Protein AF-A0A1V3L953-F1 (afdb_monomer)

pLDDT: mean 73.15, std 18.19, range [35.81, 97.94]

Foldseek 3Di:
DDEEEEEEEDEDEEEYEYAYEYEYAEEYEYAYEYEYAYEYEYAYEYEYAYEYEYAYEYEYAEEYEYAEEYEYAYEYEYAYEYEYAYEYEYAYEYEYAYEYEYAEEYEYAEEYEYAYEYEYAYEYEYAYEYEYAEEYEYAEEYEYAEEYEYAYEYEYAYEYEYAYEYEYAEEYEYAADYEYAYEYEHAYDYEYAYEYAYADDYDYDADYDYPADDDDPDDDDYPDDDDYPDDDDPDDDDDPDDDDDPDDDDDPDDDDDDDDDDDDDDDDDPDDDDDPPDDDDQDPHDDDDDPDDDDPVVPDHPVVVCVPVPPVDDPFDADPVPRDGDPPDDVDDDDCPDDPDDDDDDPQDDDDDPPGDHDPVNVVVVVVVVVVVVVVVVVLVVLVVQQVVQFVQQQVPWDEDQDAADKDKTKGKGHGPHKIKIKIKIKHAHNVRFKIKIWMKMAIPSGDIDIDIDMDGDD

Sequence (459 aa):
KGNSTVEGDSLTKGNSTVEGDSLTKGNSTVEGDSLTKGNSTVEGDSLTKGNSTVEGDSLTKGNSTVEGDSLTKGNSTVKGDSLTKGNSTIEGDSTVKGNATFEKDTLTKGNATVNGDSLVKGNSTVEGDSTVKGNATFEKDTLTKGNATVNGDSLVKGNSTVEGDSTVKGNATFEKDTLTKGNATVNGDSLVKGNSTVEGDSTVKGNATFEKDTLTKGNATIEGTTTTQDLVVNGDSLTKGNSTVEGNLTVEKDLNVEGHTSLQDVTIHQSLTLADNAKIDLGNSDIEGNFNIYGDTDKKPLSQALDQLQMTGPLVYVDPKTNKDVQRQTEVVRVNSGSDKPVRVTNVADPKDASDAVNLGYFDKKLSLNMGDVHNRINRVDRRLRSGIASAVAMSLLPQSYRAGESIVSVGGGTYRGASAIAVGYSRVTDNGRVIIKIGGSANNSGDYAGGAAVGWKF

Structure (mmCIF, N/CA/C/O backbone):
data_AF-A0A1V3L953-F1
#
_entry.id   AF-A0A1V3L953-F1
#
loop_
_atom_site.group_PDB
_atom_site.id
_atom_site.type_symbol
_atom_site.label_atom_id
_atom_site.label_alt_id
_atom_site.label_comp_id
_atom_site.label_asym_id
_atom_site.label_entity_id
_atom_site.label_seq_id
_atom_site.pdbx_PDB_ins_code
_atom_site.Cartn_x
_atom_site.Cartn_y
_atom_site.Cartn_z
_atom_site.occupancy
_atom_site.B_iso_or_equiv
_atom_site.auth_seq_id
_atom_site.auth_comp_id
_atom_site.auth_asym_id
_atom_site.auth_atom_id
_atom_site.pdbx_PDB_model_num
ATOM 1 N N . LYS A 1 1 ? -80.914 -36.684 91.183 1.00 49.94 1 LYS A N 1
ATOM 2 C CA . LYS A 1 1 ? -80.824 -37.274 89.824 1.00 49.94 1 LYS A CA 1
ATOM 3 C C . LYS A 1 1 ? -82.071 -36.832 89.072 1.00 49.94 1 LYS A C 1
ATOM 5 O O . LYS A 1 1 ? -83.135 -37.354 89.362 1.00 49.94 1 LYS A O 1
ATOM 10 N N . GLY A 1 2 ? -81.926 -35.843 88.200 1.00 60.69 2 GLY A N 1
ATOM 11 C CA . GLY A 1 2 ? -83.013 -35.095 87.557 1.00 60.69 2 GLY A CA 1
ATOM 12 C C . GLY A 1 2 ? -82.642 -33.611 87.556 1.00 60.69 2 GLY A C 1
ATOM 13 O O . GLY A 1 2 ? -81.901 -33.218 88.457 1.00 60.69 2 GLY A O 1
ATOM 14 N N . ASN A 1 3 ? -83.078 -32.848 86.544 1.00 63.91 3 ASN A N 1
ATOM 15 C CA . ASN A 1 3 ? -82.858 -31.397 86.479 1.00 63.91 3 ASN A CA 1
ATOM 16 C C . ASN A 1 3 ? -83.302 -30.755 87.796 1.00 63.91 3 ASN A C 1
ATOM 18 O O . ASN A 1 3 ? -84.425 -30.993 88.237 1.00 63.91 3 ASN A O 1
ATOM 22 N N . SER A 1 4 ? -82.426 -29.976 88.419 1.00 71.94 4 SER A N 1
ATOM 23 C CA . SER A 1 4 ? -82.716 -29.283 89.674 1.00 71.94 4 SER A CA 1
ATOM 24 C C . SER A 1 4 ? -82.287 -27.826 89.582 1.00 71.94 4 SER A C 1
ATOM 26 O O . SER A 1 4 ? -81.157 -27.570 89.166 1.00 71.94 4 SER A O 1
ATOM 28 N N . THR A 1 5 ? -83.165 -26.918 90.005 1.00 82.75 5 THR A N 1
ATOM 29 C CA . THR A 1 5 ? -82.833 -25.522 90.312 1.00 82.75 5 THR A CA 1
ATOM 30 C C . THR A 1 5 ? -82.531 -25.433 91.802 1.00 82.75 5 THR A C 1
ATOM 32 O O . THR A 1 5 ? -83.306 -25.965 92.603 1.00 82.75 5 THR A O 1
ATOM 35 N N . VAL A 1 6 ? -81.393 -24.850 92.169 1.00 82.38 6 VAL A N 1
ATOM 36 C CA . VAL A 1 6 ? -80.973 -24.699 93.566 1.00 82.38 6 VAL A CA 1
ATOM 37 C C . VAL A 1 6 ? -80.620 -23.239 93.822 1.00 82.38 6 VAL A C 1
ATOM 39 O O . VAL A 1 6 ? -79.724 -22.706 93.173 1.00 82.38 6 VAL A O 1
ATOM 42 N N . GLU A 1 7 ? -81.327 -22.624 94.767 1.00 81.06 7 GLU A N 1
ATOM 43 C CA . GLU A 1 7 ? -80.984 -21.307 95.310 1.00 81.06 7 GLU A CA 1
ATOM 44 C C . GLU A 1 7 ? -79.798 -21.474 96.283 1.00 81.06 7 GLU A C 1
ATOM 46 O O . GLU A 1 7 ? -79.840 -22.331 97.175 1.00 81.06 7 GLU A O 1
ATOM 51 N N . GLY A 1 8 ? -78.734 -20.684 96.103 1.00 79.62 8 GLY A N 1
ATOM 52 C CA . GLY A 1 8 ? -77.499 -20.740 96.902 1.00 79.62 8 GLY A CA 1
ATOM 53 C C . GLY A 1 8 ? -76.515 -21.871 96.546 1.00 79.62 8 GLY A C 1
ATOM 54 O O . GLY A 1 8 ? -76.705 -22.622 95.586 1.00 79.62 8 GLY A O 1
ATOM 55 N N . ASP A 1 9 ? -75.431 -21.979 97.323 1.00 89.06 9 ASP A N 1
ATOM 56 C CA . ASP A 1 9 ? -74.305 -22.879 97.031 1.00 89.06 9 ASP A CA 1
ATOM 57 C C . ASP A 1 9 ? -74.688 -24.362 97.100 1.00 89.06 9 ASP A C 1
ATOM 59 O O . ASP A 1 9 ? -75.373 -24.815 98.028 1.00 89.06 9 ASP A O 1
ATOM 63 N N . SER A 1 10 ? -74.213 -25.172 96.145 1.00 83.88 10 SER A N 1
ATOM 64 C CA . SER A 1 10 ? -74.675 -26.560 96.044 1.00 83.88 10 SER A CA 1
ATOM 65 C C . SER A 1 10 ? -73.704 -27.590 95.446 1.00 83.88 10 SER A C 1
ATOM 67 O O . SER A 1 10 ? -72.828 -27.323 94.624 1.00 83.88 10 SER A O 1
ATOM 69 N N . LEU A 1 11 ? -73.916 -28.853 95.845 1.00 87.62 11 LEU A N 1
ATOM 70 C CA . LEU A 1 11 ? -73.284 -30.044 95.267 1.00 87.62 11 LEU A CA 1
ATOM 71 C C . LEU A 1 11 ? -74.335 -30.875 94.527 1.00 87.62 11 LEU A C 1
ATOM 73 O O . LEU A 1 11 ? -75.128 -31.590 95.151 1.00 87.62 11 LEU A O 1
ATOM 77 N N . THR A 1 12 ? -74.303 -30.863 93.195 1.00 81.75 12 THR A N 1
ATOM 78 C CA . THR A 1 12 ? -75.321 -31.538 92.380 1.00 81.75 12 THR A CA 1
ATOM 79 C C . THR A 1 12 ? -74.769 -32.754 91.620 1.00 81.75 12 THR A C 1
ATOM 81 O O . THR A 1 12 ? -73.600 -32.868 91.226 1.00 81.75 12 THR A O 1
ATOM 84 N N . LYS A 1 13 ? -75.647 -33.750 91.430 1.00 82.06 13 LYS A N 1
ATOM 85 C CA . LYS A 1 13 ? -75.407 -34.931 90.583 1.00 82.06 13 LYS A CA 1
ATOM 86 C C . LYS A 1 13 ? -76.520 -35.034 89.539 1.00 82.06 13 LYS A C 1
ATOM 88 O O . LYS A 1 13 ? -77.611 -35.536 89.837 1.00 82.06 13 LYS A O 1
ATOM 93 N N . GLY A 1 14 ? -76.212 -34.623 88.316 1.00 78.19 14 GLY A N 1
ATOM 94 C CA . GLY A 1 14 ? -77.153 -34.526 87.199 1.00 78.19 14 GLY A CA 1
ATOM 95 C C . GLY A 1 14 ? -76.978 -33.186 86.496 1.00 78.19 14 GLY A C 1
ATOM 96 O O . GLY A 1 14 ? -75.995 -32.501 86.761 1.00 78.19 14 GLY A O 1
ATOM 97 N N . ASN A 1 15 ? -77.911 -32.846 85.613 1.00 85.31 15 ASN A N 1
ATOM 98 C CA . ASN A 1 15 ? -77.973 -31.508 85.043 1.00 85.31 15 ASN A CA 1
ATOM 99 C C . ASN A 1 15 ? -78.633 -30.553 86.051 1.00 85.31 15 ASN A C 1
ATOM 101 O O . ASN A 1 15 ? -79.572 -30.972 86.731 1.00 85.31 15 ASN A O 1
ATOM 105 N N . SER A 1 16 ? -78.158 -29.316 86.183 1.00 84.00 16 SER A N 1
ATOM 106 C CA . SER A 1 16 ? -78.680 -28.381 87.194 1.00 84.00 16 SER A CA 1
ATOM 107 C C . SER A 1 16 ? -78.504 -26.910 86.829 1.00 84.00 16 SER A C 1
ATOM 109 O O . SER A 1 16 ? -77.570 -26.562 86.112 1.00 84.00 16 SER A O 1
ATOM 111 N N . THR A 1 17 ? -79.364 -26.066 87.394 1.00 88.50 17 THR A N 1
ATOM 112 C CA . THR A 1 17 ? -79.212 -24.605 87.434 1.00 88.50 17 THR A CA 1
ATOM 113 C C . THR A 1 17 ? -78.971 -24.200 88.887 1.00 88.50 17 THR A C 1
ATOM 115 O O . THR A 1 17 ? -79.698 -24.669 89.766 1.00 88.50 17 THR A O 1
ATOM 118 N N . VAL A 1 18 ? -77.930 -23.417 89.156 1.00 85.75 18 VAL A N 1
ATOM 119 C CA . VAL A 1 18 ? -77.518 -23.043 90.517 1.00 85.75 18 VAL A CA 1
ATOM 120 C C . VAL A 1 18 ? -77.249 -21.541 90.561 1.00 85.75 18 VAL A C 1
ATOM 122 O O . VAL A 1 18 ? -76.453 -21.056 89.767 1.00 85.75 18 VAL A O 1
ATOM 125 N N . GLU A 1 19 ? -77.908 -20.823 91.468 1.00 86.50 19 GLU A N 1
ATOM 126 C CA . GLU A 1 19 ? -77.713 -19.368 91.634 1.00 86.50 19 GLU A CA 1
ATOM 127 C C . GLU A 1 19 ? -76.456 -19.041 92.470 1.00 86.50 19 GLU A C 1
ATOM 129 O O . GLU A 1 19 ? -75.8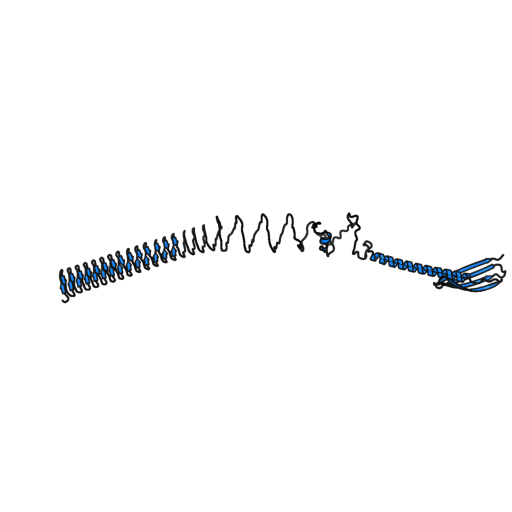53 -17.991 92.312 1.00 86.50 19 GLU A O 1
ATOM 134 N N . GLY A 1 20 ? -76.021 -19.941 93.361 1.00 85.44 20 GLY A N 1
ATOM 135 C CA . GLY A 1 20 ? -74.751 -19.803 94.096 1.00 85.44 20 GLY A CA 1
ATOM 136 C C . GLY A 1 20 ? -73.590 -20.586 93.476 1.00 85.44 20 GLY A C 1
ATOM 137 O O . GLY A 1 20 ? -73.666 -21.059 92.338 1.00 85.44 20 GLY A O 1
ATOM 138 N N . ASP A 1 21 ? -72.535 -20.809 94.258 1.00 90.25 21 ASP A N 1
ATOM 139 C CA . ASP A 1 21 ? -71.369 -21.586 93.828 1.00 90.25 21 ASP A CA 1
ATOM 140 C C . ASP A 1 21 ? -71.711 -23.075 93.675 1.00 90.25 21 ASP A C 1
ATOM 142 O O . ASP A 1 21 ? -72.522 -23.649 94.418 1.00 90.25 21 ASP A O 1
ATOM 146 N N . SER A 1 22 ? -71.072 -23.766 92.723 1.00 87.88 22 SER A N 1
ATOM 147 C CA . SER A 1 22 ? -71.440 -25.150 92.416 1.00 87.88 22 SER A CA 1
ATOM 148 C C . SER A 1 22 ? -70.298 -26.120 92.123 1.00 87.88 22 SER A C 1
ATOM 150 O O . SER A 1 22 ? -69.444 -25.917 91.258 1.00 87.88 22 SER A O 1
ATOM 152 N N . LEU A 1 23 ? -70.393 -27.306 92.737 1.00 88.69 23 LEU A N 1
ATOM 153 C CA . LEU A 1 23 ? -69.671 -28.507 92.314 1.00 88.69 23 LEU A CA 1
ATOM 154 C C . LEU A 1 23 ? -70.624 -29.463 91.583 1.00 88.69 23 LEU A C 1
ATOM 156 O O . LEU A 1 23 ? -71.384 -30.206 92.212 1.00 88.69 23 LEU A O 1
ATOM 160 N N . THR A 1 24 ? -70.530 -29.520 90.251 1.00 84.00 24 THR A N 1
ATOM 161 C CA . THR A 1 24 ? -71.467 -30.282 89.410 1.00 84.00 24 THR A CA 1
ATOM 162 C C . THR A 1 24 ? -70.797 -31.454 88.675 1.00 84.00 24 THR A C 1
ATOM 164 O O . THR A 1 24 ? -69.790 -31.334 87.970 1.00 84.00 24 THR A O 1
ATOM 167 N N . LYS A 1 25 ? -71.373 -32.661 88.813 1.00 83.88 25 LYS A N 1
ATOM 168 C CA . LYS A 1 25 ? -70.926 -33.877 88.085 1.00 83.88 25 LYS A CA 1
ATOM 169 C C . LYS A 1 25 ? -71.690 -34.153 86.771 1.00 83.88 25 LYS A C 1
ATOM 171 O O . LYS A 1 25 ? -71.460 -35.213 86.189 1.00 83.88 25 LYS A O 1
ATOM 176 N N . GLY A 1 26 ? -72.562 -33.246 86.323 1.00 84.75 26 GLY A N 1
ATOM 177 C CA . GLY A 1 26 ? -73.270 -33.258 85.027 1.00 84.75 26 GLY A CA 1
ATOM 178 C C . GLY A 1 26 ? -73.085 -31.940 84.261 1.00 84.75 26 GLY A C 1
ATOM 179 O O . GLY A 1 26 ? -72.030 -31.328 84.417 1.00 84.75 26 GLY A O 1
ATOM 180 N N . ASN A 1 27 ? -74.057 -31.537 83.434 1.00 88.31 27 ASN A N 1
ATOM 181 C CA . ASN A 1 27 ? -74.050 -30.213 82.792 1.00 88.31 27 ASN A CA 1
ATOM 182 C C . ASN A 1 27 ? -74.690 -29.162 83.706 1.00 88.31 27 ASN A C 1
ATOM 184 O O . ASN A 1 27 ? -75.627 -29.492 84.432 1.00 88.31 27 ASN A O 1
ATOM 188 N N . SER A 1 28 ? -74.259 -27.907 83.645 1.00 86.06 28 SER A N 1
ATOM 189 C CA . SER A 1 28 ? -74.814 -26.879 84.533 1.00 86.06 28 SER A CA 1
ATOM 190 C C . SER A 1 28 ? -74.883 -25.480 83.944 1.00 86.06 28 SER A C 1
ATOM 192 O O . SER A 1 28 ? -74.100 -25.116 83.073 1.00 86.06 28 SER A O 1
ATOM 194 N N . THR A 1 29 ? -75.811 -24.700 84.486 1.00 89.31 29 THR A N 1
ATOM 195 C CA . THR A 1 29 ? -75.792 -23.236 84.444 1.00 89.31 29 THR A CA 1
ATOM 196 C C . THR A 1 29 ? -75.579 -22.754 85.874 1.00 89.31 29 THR A C 1
ATOM 198 O O . THR A 1 29 ? -76.296 -23.218 86.764 1.00 89.31 29 THR A O 1
ATOM 201 N N . VAL A 1 30 ? -74.564 -21.928 86.110 1.00 88.00 30 VAL A N 1
ATOM 202 C CA . VAL A 1 30 ? -74.164 -21.481 87.451 1.00 88.00 30 VAL A CA 1
ATOM 203 C C . VAL A 1 30 ? -73.938 -19.971 87.420 1.00 88.00 30 VAL A C 1
ATOM 205 O O . VAL A 1 30 ? -73.183 -19.510 86.574 1.00 88.00 30 VAL A O 1
ATOM 208 N N . GLU A 1 31 ? -74.595 -19.211 88.292 1.00 89.56 31 GLU A N 1
ATOM 209 C CA . GLU A 1 31 ? -74.330 -17.765 88.419 1.00 89.56 31 GLU A CA 1
ATOM 210 C C . GLU A 1 31 ? -73.036 -17.526 89.229 1.00 89.56 31 GLU A C 1
ATOM 212 O O . GLU A 1 31 ? -72.182 -16.746 88.828 1.00 89.56 31 GLU A O 1
ATOM 217 N N . GLY A 1 32 ? -72.807 -18.278 90.312 1.00 87.56 32 GLY A N 1
ATOM 218 C CA . GLY A 1 32 ? -71.533 -18.263 91.050 1.00 87.56 32 GLY A CA 1
ATOM 219 C C . GLY A 1 32 ? -70.378 -19.028 90.380 1.00 87.56 32 GLY A C 1
ATOM 220 O O . GLY A 1 32 ? -70.433 -19.418 89.209 1.00 87.56 32 GLY A O 1
ATOM 221 N N . ASP A 1 33 ? -69.333 -19.319 91.154 1.00 91.62 33 ASP A N 1
ATOM 222 C CA . ASP A 1 33 ? -68.160 -20.069 90.693 1.00 91.62 33 ASP A CA 1
ATOM 223 C C . ASP A 1 33 ? -68.480 -21.560 90.498 1.00 91.62 33 ASP A C 1
ATOM 225 O O . ASP A 1 33 ? -69.297 -22.164 91.207 1.00 91.62 33 ASP A O 1
ATOM 229 N N . SER A 1 34 ? -67.804 -22.220 89.547 1.00 89.38 34 SER A N 1
ATOM 230 C CA . SER A 1 34 ? -68.139 -23.601 89.194 1.00 89.38 34 SER A CA 1
ATOM 231 C C . SER A 1 34 ? -66.974 -24.553 88.923 1.00 89.38 34 SER A C 1
ATOM 233 O O . SER A 1 34 ? -66.113 -24.340 88.069 1.00 89.38 34 SER A O 1
ATOM 235 N N . LEU A 1 35 ? -67.055 -25.742 89.532 1.00 90.38 35 LEU A N 1
ATOM 236 C CA . LEU A 1 35 ? -66.293 -26.928 89.135 1.00 90.38 35 LEU A CA 1
ATOM 237 C C . LEU A 1 35 ? -67.214 -27.947 88.453 1.00 90.38 35 LEU A C 1
ATOM 239 O O . LEU A 1 35 ? -67.942 -28.698 89.114 1.00 90.38 35 LEU A O 1
ATOM 243 N N . THR A 1 36 ? -67.119 -28.039 87.123 1.00 85.94 36 THR A N 1
ATOM 244 C CA . THR A 1 36 ? -68.043 -28.837 86.304 1.00 85.94 36 THR A CA 1
ATOM 245 C C . THR A 1 36 ? -67.346 -29.932 85.488 1.00 85.94 36 THR A C 1
ATOM 247 O O . THR A 1 36 ? -66.355 -29.735 84.780 1.00 85.94 36 THR A O 1
ATOM 250 N N . LYS A 1 37 ? -67.864 -31.167 85.579 1.00 88.12 37 LYS A N 1
ATOM 251 C CA . LYS A 1 37 ? -67.376 -32.287 84.746 1.00 88.12 37 LYS A CA 1
ATOM 252 C C . LYS A 1 37 ? -68.014 -32.348 83.355 1.00 88.12 37 LYS A C 1
ATOM 254 O O . LYS A 1 37 ? -67.366 -32.894 82.463 1.00 88.12 37 LYS A O 1
ATOM 259 N N . GLY A 1 38 ? -69.258 -31.895 83.205 1.00 86.88 38 GLY A N 1
ATOM 260 C CA . GLY A 1 38 ? -69.963 -31.813 81.924 1.00 86.88 38 GLY A CA 1
ATOM 261 C C . GLY A 1 38 ? -69.684 -30.502 81.192 1.00 86.88 38 GLY A C 1
ATOM 262 O O . GLY A 1 38 ? -68.617 -29.915 81.373 1.00 86.88 38 GLY A O 1
ATOM 263 N N . ASN A 1 39 ? -70.636 -30.074 80.365 1.00 90.06 39 ASN A N 1
ATOM 264 C CA . ASN A 1 39 ? -70.635 -28.744 79.752 1.00 90.06 39 ASN A CA 1
ATOM 265 C C . ASN A 1 39 ? -71.257 -27.719 80.705 1.00 90.06 39 ASN A C 1
ATOM 267 O O . ASN A 1 39 ? -72.179 -28.075 81.446 1.00 90.06 39 ASN A O 1
ATOM 271 N N . SER A 1 40 ? -70.804 -26.470 80.651 1.00 87.00 40 SER A N 1
ATOM 272 C CA . SER A 1 40 ? -71.278 -25.427 81.563 1.00 87.00 40 SER A CA 1
ATOM 273 C C . SER A 1 40 ? -71.460 -24.055 80.918 1.00 87.00 40 SER A C 1
ATOM 275 O O . SER A 1 40 ? -70.779 -23.703 79.955 1.00 87.00 40 SER A O 1
ATOM 277 N N . THR A 1 41 ? -72.369 -23.281 81.501 1.00 90.50 41 THR A N 1
ATOM 278 C CA . THR A 1 41 ? -72.429 -21.821 81.389 1.00 90.50 41 THR A CA 1
ATOM 279 C C . THR A 1 41 ? -72.250 -21.265 82.797 1.00 90.50 41 THR A C 1
ATOM 281 O O . THR A 1 41 ? -72.959 -21.716 83.698 1.00 90.50 41 THR A O 1
ATOM 284 N N . VAL A 1 42 ? -71.270 -20.389 83.001 1.00 89.75 42 VAL A N 1
ATOM 285 C CA . VAL A 1 42 ? -70.870 -19.900 84.329 1.00 89.75 42 VAL A CA 1
ATOM 286 C C . VAL A 1 42 ? -70.670 -18.386 84.263 1.00 89.75 42 VAL A C 1
ATOM 288 O O . VAL A 1 42 ? -69.953 -17.937 83.374 1.00 89.75 42 VAL A O 1
ATOM 291 N N . GLU A 1 43 ? -71.296 -17.607 85.142 1.00 90.56 43 GLU A N 1
ATOM 292 C CA . GLU A 1 43 ? -71.002 -16.163 85.226 1.00 90.56 43 GLU A CA 1
ATOM 293 C C . GLU A 1 43 ? -69.709 -15.927 86.034 1.00 90.56 43 GLU A C 1
ATOM 295 O O . GLU A 1 43 ? -68.828 -15.199 85.586 1.00 90.56 43 GLU A O 1
ATOM 300 N N . GLY A 1 44 ? -69.515 -16.629 87.157 1.00 88.50 44 GLY A N 1
ATOM 301 C CA . GLY A 1 44 ? -68.242 -16.652 87.896 1.00 88.50 44 GLY A CA 1
ATOM 302 C C . GLY A 1 44 ? -67.096 -17.430 87.221 1.00 88.50 44 GLY A C 1
ATOM 303 O O . GLY A 1 44 ? -67.128 -17.764 86.031 1.00 88.50 44 GLY A O 1
ATOM 304 N N . ASP A 1 45 ? -66.074 -17.775 88.004 1.00 91.31 45 ASP A N 1
ATOM 305 C CA . ASP A 1 45 ? -64.896 -18.514 87.540 1.00 91.31 45 ASP A CA 1
ATOM 306 C C . ASP A 1 45 ? -65.200 -20.006 87.328 1.00 91.31 45 ASP A C 1
ATOM 308 O O . ASP A 1 45 ? -66.015 -20.626 88.025 1.00 91.31 45 ASP A O 1
ATOM 312 N N . SER A 1 46 ? -64.507 -20.645 86.375 1.00 89.69 46 SER A N 1
ATOM 313 C CA . SER A 1 46 ? -64.801 -22.031 86.003 1.00 89.69 46 SER A CA 1
ATOM 314 C C . SER A 1 46 ? -63.604 -22.966 85.821 1.00 89.69 46 SER A C 1
ATOM 316 O O . SER A 1 46 ? -62.646 -22.716 85.089 1.00 89.69 46 SER A O 1
ATOM 318 N N . LEU A 1 47 ? -63.739 -24.177 86.373 1.00 90.62 47 LEU A N 1
ATOM 319 C CA . LEU A 1 47 ? -62.944 -25.343 85.989 1.00 90.62 47 LEU A CA 1
ATOM 320 C C . LEU A 1 47 ? -63.835 -26.386 85.310 1.00 90.62 47 LEU A C 1
ATOM 322 O O . LEU A 1 47 ? -64.548 -27.148 85.972 1.00 90.62 47 LEU A O 1
ATOM 326 N N . THR A 1 48 ? -63.731 -26.480 83.981 1.00 87.44 48 THR A N 1
ATOM 327 C CA . THR A 1 48 ? -64.639 -27.300 83.168 1.00 87.44 48 THR A CA 1
ATOM 328 C C . THR A 1 48 ? -63.918 -28.356 82.325 1.00 87.44 48 THR A C 1
ATOM 330 O O . THR A 1 48 ? -62.948 -28.107 81.604 1.00 87.44 48 THR A O 1
ATOM 333 N N . LYS A 1 49 ? -64.388 -29.611 82.399 1.00 88.88 49 LYS A N 1
ATOM 334 C CA . LYS A 1 49 ? -63.873 -30.692 81.532 1.00 88.88 49 LYS A CA 1
ATOM 335 C C . LYS A 1 49 ? -64.544 -30.749 80.158 1.00 88.88 49 LYS A C 1
ATOM 337 O O . LYS A 1 49 ? -63.883 -31.207 79.226 1.00 88.88 49 LYS A O 1
ATOM 342 N N . GLY A 1 50 ? -65.818 -30.375 80.055 1.00 88.19 50 GLY A N 1
ATOM 343 C CA . GLY A 1 50 ? -66.549 -30.272 78.792 1.00 88.19 50 GLY A CA 1
ATOM 344 C C . GLY A 1 50 ? -66.273 -28.958 78.062 1.00 88.19 50 GLY A C 1
ATOM 345 O O . GLY A 1 50 ? -65.210 -28.360 78.240 1.00 88.19 50 GLY A O 1
ATOM 346 N N . ASN A 1 51 ? -67.230 -28.536 77.238 1.00 90.12 51 ASN A N 1
ATOM 347 C CA . ASN A 1 51 ? -67.241 -27.202 76.634 1.00 90.12 51 ASN A CA 1
ATOM 348 C C . ASN A 1 51 ? -67.842 -26.188 77.614 1.00 90.12 51 ASN A C 1
ATOM 350 O O . ASN A 1 51 ? -68.744 -26.557 78.372 1.00 90.12 51 ASN A O 1
ATOM 354 N N . SER A 1 52 ? -67.379 -24.939 77.574 1.00 87.62 52 SER A N 1
ATOM 355 C CA . SER A 1 52 ? -67.849 -23.905 78.502 1.00 87.62 52 SER A CA 1
ATOM 356 C C . SER A 1 52 ? -68.062 -22.534 77.861 1.00 87.62 52 SER A C 1
ATOM 358 O O . SER A 1 52 ? -67.348 -22.151 76.935 1.00 87.62 52 SER A O 1
ATOM 360 N N . THR A 1 53 ? -69.014 -21.788 78.409 1.00 90.44 53 THR A N 1
ATOM 361 C CA . THR A 1 53 ? -69.121 -20.330 78.263 1.00 90.44 53 THR A CA 1
ATOM 362 C C . THR A 1 53 ? -68.966 -19.735 79.655 1.00 90.44 53 THR A C 1
ATOM 364 O O . THR A 1 53 ? -69.680 -20.170 80.559 1.00 90.44 53 THR A O 1
ATOM 367 N N . VAL A 1 54 ? -67.994 -18.846 79.844 1.00 89.88 54 VAL A N 1
ATOM 368 C CA . VAL A 1 54 ? -67.595 -18.347 81.168 1.00 89.88 54 VAL A CA 1
ATOM 369 C C . VAL A 1 54 ? -67.394 -16.836 81.094 1.00 89.88 54 VAL A C 1
ATOM 371 O O . VAL A 1 54 ? -66.680 -16.384 80.200 1.00 89.88 54 VAL A O 1
ATOM 374 N N . GLU A 1 55 ? -68.023 -16.060 81.974 1.00 90.19 55 GLU A N 1
ATOM 375 C CA . GLU A 1 55 ? -67.743 -14.616 82.048 1.00 90.19 55 GLU A CA 1
ATOM 376 C C . GLU A 1 55 ? -66.475 -14.332 82.878 1.00 90.19 55 GLU A C 1
ATOM 378 O O . GLU A 1 55 ? -65.652 -13.512 82.475 1.00 90.19 55 GLU A O 1
ATOM 383 N N . GLY A 1 56 ? -66.250 -15.064 83.972 1.00 87.94 56 GLY A N 1
ATOM 384 C CA . GLY A 1 56 ? -64.985 -15.054 84.717 1.00 87.94 56 GLY A CA 1
ATOM 385 C C . GLY A 1 56 ? -63.820 -15.788 84.032 1.00 87.94 56 GLY A C 1
ATOM 386 O O . GLY A 1 56 ? -63.825 -16.065 82.824 1.00 87.94 56 GLY A O 1
ATOM 387 N N . ASP A 1 57 ? -62.813 -16.151 84.823 1.00 90.19 57 ASP A N 1
ATOM 388 C CA . ASP A 1 57 ? -61.631 -16.883 84.366 1.00 90.19 57 ASP A CA 1
ATOM 389 C C . ASP A 1 57 ? -61.933 -18.377 84.178 1.00 90.19 57 ASP A C 1
ATOM 391 O O . ASP A 1 57 ? -62.726 -18.987 84.906 1.00 90.19 57 ASP A O 1
ATOM 395 N N . SER A 1 58 ? -61.274 -19.025 83.208 1.00 88.75 58 SER A N 1
ATOM 396 C CA . SER A 1 58 ? -61.593 -20.41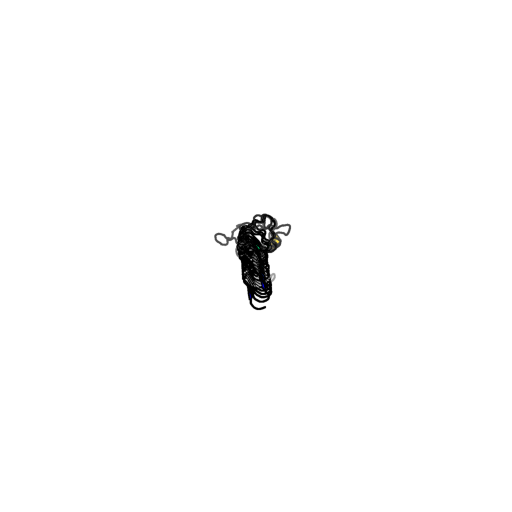8 82.872 1.00 88.75 58 SER A CA 1
ATOM 397 C C . SER A 1 58 ? -60.411 -21.331 82.548 1.00 88.75 58 SER A C 1
ATOM 399 O O . SER A 1 58 ? -59.582 -21.077 81.668 1.00 88.75 58 SER A O 1
ATOM 401 N N . LEU A 1 59 ? -60.433 -22.524 83.150 1.00 89.69 59 LEU A N 1
ATOM 402 C CA . LEU A 1 59 ? -59.627 -23.676 82.742 1.00 89.69 59 LEU A CA 1
ATOM 403 C C . LEU A 1 59 ? -60.514 -24.736 82.074 1.00 89.69 59 LEU A C 1
ATOM 405 O O . LEU A 1 59 ? -61.183 -25.531 82.743 1.00 89.69 59 LEU A O 1
ATOM 409 N N . THR A 1 60 ? -60.446 -24.813 80.740 1.00 86.31 60 THR A N 1
ATOM 410 C CA . THR A 1 60 ? -61.337 -25.664 79.933 1.00 86.31 60 THR A CA 1
ATOM 411 C C . THR A 1 60 ? -60.572 -26.722 79.137 1.00 86.31 60 THR A C 1
ATOM 413 O O . THR A 1 60 ? -59.592 -26.455 78.434 1.00 86.31 60 THR A O 1
ATOM 416 N N . LYS A 1 61 ? -61.014 -27.985 79.212 1.00 88.06 61 LYS A N 1
ATOM 417 C CA . LYS A 1 61 ? -60.465 -29.047 78.341 1.00 88.06 61 LYS A CA 1
ATOM 418 C C . LYS A 1 61 ? -61.136 -29.119 76.966 1.00 88.06 61 LYS A C 1
ATOM 420 O O . LYS A 1 61 ? -60.456 -29.533 76.028 1.00 88.06 61 LYS A O 1
ATOM 425 N N . GLY A 1 62 ? -62.424 -28.797 76.869 1.00 87.44 62 GLY A N 1
ATOM 426 C CA . GLY A 1 62 ? -63.159 -28.684 75.609 1.00 87.44 62 GLY A CA 1
ATOM 427 C C . GLY A 1 62 ? -62.918 -27.350 74.899 1.00 87.44 62 GLY A C 1
ATOM 428 O O . GLY A 1 62 ? -61.883 -26.715 75.107 1.00 87.44 62 GLY A O 1
ATOM 429 N N . ASN A 1 63 ? -63.871 -26.953 74.056 1.00 88.38 63 ASN A N 1
ATOM 430 C CA . ASN A 1 63 ? -63.909 -25.621 73.446 1.00 88.38 63 ASN A CA 1
ATOM 431 C C . ASN A 1 63 ? -64.520 -24.609 74.421 1.00 88.38 63 ASN A C 1
ATOM 433 O O . ASN A 1 63 ? -65.380 -24.989 75.224 1.00 88.38 63 ASN A O 1
ATOM 437 N N . SER A 1 64 ? -64.115 -23.345 74.326 1.00 86.38 64 SER A N 1
ATOM 438 C CA . SER A 1 64 ? -64.570 -22.310 75.255 1.00 86.38 64 SER A CA 1
ATOM 439 C C . SER A 1 64 ? -64.829 -20.950 74.608 1.00 86.38 64 SER A C 1
ATOM 441 O O . SER A 1 64 ? -64.208 -20.578 73.612 1.00 86.38 64 SER A O 1
ATOM 443 N N . THR A 1 65 ? -65.743 -20.203 75.216 1.00 89.06 65 THR A N 1
ATOM 444 C CA . THR A 1 65 ? -65.861 -18.749 75.068 1.00 89.06 65 THR A CA 1
ATOM 445 C C . THR A 1 65 ? -65.694 -18.160 76.459 1.00 89.06 65 THR A C 1
ATOM 447 O O . THR A 1 65 ? -66.411 -18.584 77.368 1.00 89.06 65 THR A O 1
ATOM 450 N N . VAL A 1 66 ? -64.709 -17.286 76.639 1.00 87.62 66 VAL A N 1
ATOM 451 C CA . VAL A 1 66 ? -64.306 -16.774 77.955 1.00 87.62 66 VAL A CA 1
ATOM 452 C C . VAL A 1 66 ? -64.111 -15.266 77.861 1.00 87.62 66 VAL A C 1
ATOM 454 O O . VAL A 1 66 ? -63.407 -14.798 76.968 1.00 87.62 66 VAL A O 1
ATOM 457 N N . GLU A 1 67 ? -64.749 -14.504 78.739 1.00 88.81 67 GLU A N 1
ATOM 458 C CA . GLU A 1 67 ? -64.532 -13.054 78.806 1.00 88.81 67 GLU A CA 1
ATOM 459 C C . GLU A 1 67 ? -63.262 -12.732 79.621 1.00 88.81 67 GLU A C 1
ATOM 461 O O . GLU A 1 67 ? -62.453 -11.922 79.173 1.00 88.81 67 GLU A O 1
ATOM 466 N N . GLY A 1 68 ? -63.026 -13.428 80.740 1.00 85.81 68 GLY A N 1
ATOM 467 C CA . GLY A 1 68 ? -61.766 -13.386 81.495 1.00 85.81 68 GLY A CA 1
ATOM 468 C C . GLY A 1 68 ? -60.593 -14.144 80.851 1.00 85.81 68 GLY A C 1
ATOM 469 O O . GLY A 1 68 ? -60.576 -14.437 79.647 1.00 85.81 68 GLY A O 1
ATOM 470 N N . ASP A 1 69 ? -59.600 -14.490 81.666 1.00 86.62 69 ASP A N 1
ATOM 471 C CA . ASP A 1 69 ? -58.396 -15.206 81.242 1.00 86.62 69 ASP A CA 1
ATOM 472 C C . ASP A 1 69 ? -58.676 -16.700 81.024 1.00 86.62 69 ASP A C 1
ATOM 474 O O . ASP A 1 69 ? -59.493 -17.333 81.705 1.00 86.62 69 ASP A O 1
ATOM 478 N N . SER A 1 70 ? -57.973 -17.325 80.069 1.00 85.88 70 SER A N 1
ATOM 479 C CA . SER A 1 70 ? -58.252 -18.720 79.716 1.00 85.88 70 SER A CA 1
ATOM 480 C C . SER A 1 70 ? -57.053 -19.613 79.407 1.00 85.88 70 SER A C 1
ATOM 482 O O . SER A 1 70 ? -56.239 -19.363 78.513 1.00 85.88 70 SER A O 1
ATOM 484 N N . LEU A 1 71 ? -57.055 -20.797 80.030 1.00 87.69 71 LEU A N 1
ATOM 485 C CA . LEU A 1 71 ? -56.256 -21.948 79.609 1.00 87.69 71 LEU A CA 1
ATOM 486 C C . LEU A 1 71 ? -57.156 -22.998 78.950 1.00 87.69 71 LEU A C 1
ATOM 488 O O . LEU A 1 71 ? -57.826 -23.785 79.625 1.00 87.69 71 LEU A O 1
ATOM 492 N N . THR A 1 72 ? -57.109 -23.067 77.617 1.00 83.06 72 THR A N 1
ATOM 493 C CA . THR A 1 72 ? -57.999 -23.930 76.830 1.00 83.06 72 THR A CA 1
ATOM 494 C C . THR A 1 72 ? -57.238 -24.952 75.980 1.00 83.06 72 THR A C 1
ATOM 496 O O . THR A 1 72 ? -56.263 -24.657 75.282 1.00 83.06 72 THR A O 1
ATOM 499 N N . LYS A 1 73 ? -57.664 -26.223 76.026 1.00 84.88 73 LYS A N 1
ATOM 500 C CA . LYS A 1 73 ? -57.107 -27.264 75.136 1.00 84.88 73 LYS A CA 1
ATOM 501 C C . LYS A 1 73 ? -57.802 -27.347 73.775 1.00 84.88 73 LYS A C 1
ATOM 503 O O . LYS A 1 73 ? -57.132 -27.756 72.827 1.00 84.88 73 LYS A O 1
ATOM 508 N N . GLY A 1 74 ? -59.096 -27.034 73.697 1.00 83.88 74 GLY A N 1
ATOM 509 C CA . GLY A 1 74 ? -59.855 -26.948 72.448 1.00 83.88 74 GLY A CA 1
ATOM 510 C C . GLY A 1 74 ? -59.623 -25.635 71.698 1.00 83.88 74 GLY A C 1
ATOM 511 O O . GLY A 1 74 ? -58.595 -24.983 71.888 1.00 83.88 74 GLY A O 1
ATOM 512 N N . ASN A 1 75 ? -60.574 -25.275 70.838 1.00 83.62 75 ASN A N 1
ATOM 513 C CA . ASN A 1 75 ? -60.639 -23.951 70.210 1.00 83.62 75 ASN A CA 1
ATOM 514 C C . ASN A 1 75 ? -61.275 -22.947 71.176 1.00 83.62 75 ASN A C 1
ATOM 516 O O . ASN A 1 75 ? -62.157 -23.339 71.949 1.00 83.62 75 ASN A O 1
ATOM 520 N N . SER A 1 76 ? -60.866 -21.681 71.105 1.00 82.25 76 SER A N 1
ATOM 521 C CA . SER A 1 76 ? -61.350 -20.655 72.030 1.00 82.25 76 SER A CA 1
ATOM 522 C C . SER A 1 76 ? -61.597 -19.290 71.388 1.00 82.25 76 SER A C 1
ATOM 524 O O . SER A 1 76 ? -60.960 -18.905 70.406 1.00 82.25 76 SER A O 1
ATOM 526 N N . THR A 1 77 ? -62.524 -18.551 71.986 1.00 85.44 77 THR A N 1
ATOM 527 C CA . THR A 1 77 ? -62.631 -17.096 71.852 1.00 85.44 77 THR A CA 1
ATOM 528 C C . THR A 1 77 ? -62.443 -16.523 73.247 1.00 85.44 77 THR A C 1
ATOM 530 O O . THR A 1 77 ? -63.183 -16.915 74.150 1.00 85.44 77 THR A O 1
ATOM 533 N N . VAL A 1 78 ? -61.424 -15.687 73.436 1.00 83.31 78 VAL A N 1
ATOM 534 C CA . VAL A 1 78 ? -61.021 -15.189 74.760 1.00 83.31 78 VAL A CA 1
ATOM 535 C C . VAL A 1 78 ? -60.790 -13.686 74.678 1.00 83.31 78 VAL A C 1
ATOM 537 O O . VAL A 1 78 ? -60.040 -13.253 73.805 1.00 83.31 78 VAL A O 1
ATOM 540 N N . LYS A 1 79 ? -61.416 -12.891 75.548 1.00 84.50 79 LYS A N 1
ATOM 541 C CA . LYS A 1 79 ? -61.101 -11.453 75.604 1.00 84.50 79 LYS A CA 1
ATOM 542 C C . LYS A 1 79 ? -59.886 -11.160 76.484 1.00 84.50 79 LYS A C 1
ATOM 544 O O . LYS A 1 79 ? -59.049 -10.350 76.094 1.00 84.50 79 LYS A O 1
ATOM 549 N N . GLY A 1 80 ? -59.753 -11.854 77.614 1.00 81.12 80 GLY A N 1
ATOM 550 C CA . GLY A 1 80 ? -58.545 -11.838 78.440 1.00 81.12 80 GLY A CA 1
ATOM 551 C C . GLY A 1 80 ? -57.340 -12.549 77.812 1.00 81.12 80 GLY A C 1
ATOM 552 O O . GLY A 1 80 ? -57.316 -12.901 76.623 1.00 81.12 80 GLY A O 1
ATOM 553 N N . ASP A 1 81 ? -56.326 -12.789 78.635 1.00 80.31 81 ASP A N 1
ATOM 554 C CA . ASP A 1 81 ? -55.095 -13.460 78.234 1.00 80.31 81 ASP A CA 1
ATOM 555 C C . ASP A 1 81 ? -55.334 -14.960 78.022 1.00 80.31 81 ASP A C 1
ATOM 557 O O . ASP A 1 81 ? -56.157 -15.602 78.689 1.00 80.31 81 ASP A O 1
ATOM 561 N N . SER A 1 82 ? -54.605 -15.574 77.080 1.00 80.44 82 SER A N 1
ATOM 562 C CA . SER A 1 82 ? -54.852 -16.983 76.765 1.00 80.44 82 SER A CA 1
ATOM 563 C C . SER A 1 82 ? -53.645 -17.846 76.410 1.00 80.44 82 SER A C 1
ATOM 565 O O . SER A 1 82 ? -52.779 -17.517 75.595 1.00 80.44 82 SER A O 1
ATOM 567 N N . LEU A 1 83 ? -53.667 -19.073 76.938 1.00 82.44 83 LEU A N 1
ATOM 568 C CA . LEU A 1 83 ? -52.862 -20.189 76.451 1.00 82.44 83 LEU A CA 1
ATOM 569 C C . LEU A 1 83 ? -53.781 -21.229 75.806 1.00 82.44 83 LEU A C 1
ATOM 571 O O . LEU A 1 83 ? -54.390 -22.057 76.490 1.00 82.44 83 LEU A O 1
ATOM 575 N N . THR A 1 84 ? -53.820 -21.234 74.471 1.00 77.38 84 THR A N 1
ATOM 576 C CA . THR A 1 84 ? -54.705 -22.122 73.709 1.00 77.38 84 THR A CA 1
ATOM 577 C C . THR A 1 84 ? -53.942 -23.080 72.790 1.00 77.38 84 THR A C 1
ATOM 579 O O . THR A 1 84 ? -52.970 -22.735 72.109 1.00 77.38 84 THR A O 1
ATOM 582 N N . LYS A 1 85 ? -54.357 -24.354 72.782 1.00 79.94 85 LYS A N 1
ATOM 583 C CA . LYS A 1 85 ? -53.788 -25.366 71.872 1.00 79.94 85 LYS A CA 1
ATOM 584 C C . LYS A 1 85 ? -54.489 -25.438 70.512 1.00 79.94 85 LYS A C 1
ATOM 586 O O . LYS A 1 85 ? -53.804 -25.786 69.551 1.00 79.94 85 LYS A O 1
ATOM 591 N N . GLY A 1 86 ? -55.794 -25.171 70.447 1.00 77.19 86 GLY A N 1
ATOM 592 C CA . GLY A 1 86 ? -56.576 -25.118 69.209 1.00 77.19 86 GLY A CA 1
ATOM 593 C C . GLY A 1 86 ? -56.448 -23.789 68.457 1.00 77.19 86 GLY A C 1
ATOM 594 O O . GLY A 1 86 ? -55.531 -23.005 68.711 1.00 77.19 86 GLY A O 1
ATOM 595 N N . ASN A 1 87 ? -57.362 -23.555 67.515 1.00 76.31 87 ASN A N 1
ATOM 596 C CA . ASN A 1 87 ? -57.491 -22.270 66.822 1.00 76.31 87 ASN A CA 1
ATOM 597 C C . ASN A 1 87 ? -58.199 -21.261 67.726 1.00 76.31 87 ASN A C 1
ATOM 599 O O . ASN A 1 87 ? -59.112 -21.655 68.458 1.00 76.31 87 ASN A O 1
ATOM 603 N N . SER A 1 88 ? -57.777 -19.995 67.672 1.00 75.19 88 SER A N 1
ATOM 604 C CA . SER A 1 88 ? -58.250 -18.991 68.634 1.00 75.19 88 SER A CA 1
ATOM 605 C C . SER A 1 88 ? -58.436 -17.598 68.034 1.00 75.19 88 SER A C 1
ATOM 607 O O . SER A 1 88 ? -57.704 -17.211 67.124 1.00 75.19 88 SER A O 1
ATOM 609 N N . THR A 1 89 ? -59.372 -16.845 68.603 1.00 78.94 89 THR A N 1
ATOM 610 C CA . THR A 1 89 ? -59.462 -15.382 68.476 1.00 78.94 89 THR A CA 1
ATOM 611 C C . THR A 1 89 ? -59.279 -14.816 69.874 1.00 78.94 89 THR A C 1
ATOM 613 O O . THR A 1 89 ? -60.055 -15.174 70.763 1.00 78.94 89 THR A O 1
ATOM 616 N N . ILE A 1 90 ? -58.212 -14.045 70.085 1.00 75.44 90 ILE A N 1
ATOM 617 C CA . ILE A 1 90 ? -57.823 -13.577 71.417 1.00 75.44 90 ILE A CA 1
ATOM 618 C C . ILE A 1 90 ? -57.536 -12.074 71.357 1.00 75.44 90 ILE A C 1
ATOM 620 O O . ILE A 1 90 ? -56.740 -11.642 70.521 1.00 75.44 90 ILE A O 1
ATOM 624 N N . GLU A 1 91 ? -58.196 -11.298 72.217 1.00 77.44 91 GLU A N 1
ATOM 625 C CA . GLU A 1 91 ? -57.981 -9.844 72.332 1.00 77.44 91 GLU A CA 1
ATOM 626 C C . GLU A 1 91 ? -56.800 -9.509 73.270 1.00 77.44 91 GLU A C 1
ATOM 628 O O . GLU A 1 91 ? -56.089 -8.526 73.045 1.00 77.44 91 GLU A O 1
ATOM 633 N N . GLY A 1 92 ? -56.562 -10.333 74.299 1.00 72.62 92 GLY A N 1
ATOM 634 C CA . GLY A 1 92 ? -55.431 -10.230 75.229 1.00 72.62 92 GLY A CA 1
ATOM 635 C C . GLY A 1 92 ? -54.120 -10.871 74.750 1.00 72.62 92 GLY A C 1
ATOM 636 O O . GLY A 1 92 ? -53.990 -11.368 73.622 1.00 72.62 92 GLY A O 1
ATOM 637 N N . ASP A 1 93 ? -53.132 -10.895 75.641 1.00 70.44 93 ASP A N 1
ATOM 638 C CA . ASP A 1 93 ? -51.812 -11.462 75.372 1.00 70.44 93 ASP A CA 1
ATOM 639 C C . ASP A 1 93 ? -51.892 -12.989 75.334 1.00 70.44 93 ASP A C 1
ATOM 641 O O . ASP A 1 93 ? -52.587 -13.641 76.126 1.00 70.44 93 ASP A O 1
ATOM 645 N N . SER A 1 94 ? -51.189 -13.617 74.386 1.00 67.44 94 SER A N 1
ATOM 646 C CA . SER A 1 94 ? -51.397 -15.054 74.207 1.00 67.44 94 SER A CA 1
ATOM 647 C C . SER A 1 94 ? -50.300 -15.866 73.540 1.00 67.44 94 SER A C 1
ATOM 649 O O . SER A 1 94 ? -49.432 -15.410 72.794 1.00 67.44 94 SER A O 1
ATOM 651 N N . THR A 1 95 ? -50.365 -17.167 73.836 1.00 71.25 95 THR A N 1
ATOM 652 C CA . THR A 1 95 ? -49.563 -18.209 73.196 1.00 71.25 95 THR A CA 1
ATOM 653 C C . THR A 1 95 ? -50.489 -19.230 72.548 1.00 71.25 95 THR A C 1
ATOM 655 O O . THR A 1 95 ? -51.140 -20.023 73.237 1.00 71.25 95 THR A O 1
ATOM 658 N N . VAL A 1 96 ? -50.491 -19.281 71.214 1.00 69.50 96 VAL A N 1
ATOM 659 C CA . VAL A 1 96 ? -51.332 -20.215 70.450 1.00 69.50 96 VAL A CA 1
ATOM 660 C C . VAL A 1 96 ? -50.484 -21.172 69.621 1.00 69.50 96 VAL A C 1
ATOM 662 O O . VAL A 1 96 ? -49.508 -20.799 68.958 1.00 69.50 96 VAL A O 1
ATOM 665 N N . LYS A 1 97 ? -50.845 -22.459 69.669 1.00 68.06 97 LYS A N 1
ATOM 666 C CA . LYS A 1 97 ? -50.219 -23.489 68.822 1.00 68.06 97 LYS A CA 1
ATOM 667 C C . LYS A 1 97 ? -50.900 -23.660 67.458 1.00 68.06 97 LYS A C 1
ATOM 669 O O . LYS A 1 97 ? -50.210 -24.089 66.538 1.00 68.06 97 LYS A O 1
ATOM 674 N N . GLY A 1 98 ? -52.199 -23.373 67.350 1.00 65.69 98 GLY A N 1
ATOM 675 C CA . GLY A 1 98 ? -52.970 -23.372 66.100 1.00 65.69 98 GLY A CA 1
ATOM 676 C C . GLY A 1 98 ? -52.874 -22.057 65.313 1.00 65.69 98 GLY A C 1
ATOM 677 O O . GLY A 1 98 ? -51.967 -21.257 65.547 1.00 65.69 98 GLY A O 1
ATOM 678 N N . ASN A 1 99 ? -53.810 -21.850 64.381 1.00 66.00 99 ASN A N 1
ATOM 679 C CA . ASN A 1 99 ? -53.975 -20.572 63.678 1.00 66.00 99 ASN A CA 1
ATOM 680 C C . ASN A 1 99 ? -54.749 -19.594 64.565 1.00 66.00 99 ASN A C 1
ATOM 682 O O . ASN A 1 99 ? -55.690 -20.012 65.250 1.00 66.00 99 ASN A O 1
ATOM 686 N N . ALA A 1 100 ? -54.382 -18.316 64.532 1.00 63.94 100 ALA A N 1
ATOM 687 C CA . ALA A 1 100 ? -55.061 -17.314 65.339 1.00 63.94 100 ALA A CA 1
ATOM 688 C C . ALA A 1 100 ? -54.956 -15.893 64.780 1.00 63.94 100 ALA A C 1
ATOM 690 O O . ALA A 1 100 ? -54.039 -15.568 64.022 1.00 63.94 100 ALA A O 1
ATOM 691 N N . THR A 1 101 ? -55.925 -15.081 65.191 1.00 64.69 101 THR A N 1
ATOM 692 C CA . THR A 1 101 ? -55.992 -13.636 64.966 1.00 64.69 101 THR A CA 1
ATOM 693 C C . THR A 1 101 ? -55.816 -12.956 66.319 1.00 64.69 101 THR A C 1
ATOM 695 O O . THR A 1 101 ? -56.494 -13.352 67.272 1.00 64.69 101 THR A O 1
ATOM 698 N N . PHE A 1 102 ? -54.914 -11.976 66.391 1.00 66.56 102 PHE A N 1
ATOM 699 C CA . PHE A 1 102 ? -54.586 -11.254 67.624 1.00 66.56 102 PHE A CA 1
ATOM 700 C C . PHE A 1 102 ? -54.626 -9.753 67.392 1.00 66.56 102 PHE A C 1
ATOM 702 O O . PHE A 1 102 ? -54.121 -9.268 66.376 1.00 66.56 102 PHE A O 1
ATOM 709 N N . GLU A 1 103 ? -55.167 -9.030 68.365 1.00 60.56 103 GLU A N 1
ATOM 710 C CA . GLU A 1 103 ? -55.152 -7.566 68.365 1.00 60.56 103 GLU A CA 1
ATOM 711 C C . GLU A 1 103 ? -53.902 -6.987 69.053 1.00 60.56 103 GLU A C 1
ATOM 713 O O . GLU A 1 103 ? -53.541 -5.844 68.784 1.00 60.56 103 GLU A O 1
ATOM 718 N N . LYS A 1 104 ? -53.208 -7.783 69.882 1.00 62.38 104 LYS A N 1
ATOM 719 C CA . LYS A 1 104 ? -52.013 -7.401 70.660 1.00 62.38 104 LYS A CA 1
ATOM 720 C C . LYS A 1 104 ? -50.839 -8.372 70.464 1.00 62.38 104 LYS A C 1
ATOM 722 O O . LYS A 1 104 ? -50.893 -9.259 69.608 1.00 62.38 104 LYS A O 1
ATOM 727 N N . ASP A 1 105 ? -49.773 -8.171 71.237 1.00 62.22 105 ASP A N 1
ATOM 728 C CA . ASP A 1 105 ? -48.498 -8.883 71.150 1.00 62.22 105 ASP A CA 1
ATOM 729 C C . ASP A 1 105 ? -48.645 -10.397 71.354 1.00 62.22 105 ASP A C 1
ATOM 731 O O . ASP A 1 105 ? -49.396 -10.890 72.200 1.00 62.22 105 ASP A O 1
ATOM 735 N N . THR A 1 106 ? -47.917 -11.183 70.554 1.00 58.62 106 THR A N 1
ATOM 736 C CA . THR A 1 106 ? -48.183 -12.630 70.493 1.00 58.62 106 THR A CA 1
ATOM 737 C C . THR A 1 106 ? -46.998 -13.490 70.068 1.00 58.62 106 THR A C 1
ATOM 739 O O . THR A 1 106 ? -46.156 -13.120 69.238 1.00 58.62 106 THR A O 1
ATOM 742 N N . LEU A 1 107 ? -46.976 -14.713 70.618 1.00 60.56 107 LEU A N 1
ATOM 743 C CA . LEU A 1 107 ? -46.097 -15.807 70.215 1.00 60.56 107 LEU A CA 1
ATOM 744 C C . LEU A 1 107 ? -46.902 -16.928 69.545 1.00 60.56 107 LEU A C 1
ATOM 746 O O . LEU A 1 107 ? -47.518 -17.769 70.214 1.00 60.56 107 LEU A O 1
ATOM 750 N N . THR A 1 108 ? -46.794 -17.035 68.218 1.00 60.69 108 THR A N 1
ATOM 751 C CA . THR A 1 108 ? -47.485 -18.077 67.445 1.00 60.69 108 THR A CA 1
ATOM 752 C C . THR A 1 108 ? -46.547 -19.068 66.773 1.00 60.69 108 THR A C 1
ATOM 754 O O . THR A 1 108 ? -45.472 -18.759 66.250 1.00 60.69 108 THR A O 1
ATOM 757 N N . LYS A 1 109 ? -46.967 -20.339 66.784 1.00 58.28 109 LYS A N 1
ATOM 758 C CA . LYS A 1 109 ? -46.292 -21.408 66.030 1.00 58.28 109 LYS A CA 1
ATOM 759 C C . LYS A 1 109 ? -46.971 -21.731 64.690 1.00 58.28 109 LYS A C 1
ATOM 761 O O . LYS A 1 109 ? -46.338 -22.423 63.897 1.00 58.28 109 LYS A O 1
ATOM 766 N N . GLY A 1 110 ? -48.199 -21.255 64.457 1.00 60.25 110 GLY A N 1
ATOM 767 C CA . GLY A 1 110 ? -48.973 -21.409 63.215 1.00 60.25 110 GLY A CA 1
ATOM 768 C C . GLY A 1 110 ? -48.931 -20.175 62.301 1.00 60.25 110 GLY A C 1
ATOM 769 O O . GLY A 1 110 ? -48.028 -19.348 62.430 1.00 60.25 110 GLY A O 1
ATOM 770 N N . ASN A 1 111 ? -49.898 -20.071 61.377 1.00 58.72 111 ASN A N 1
ATOM 771 C CA . ASN A 1 111 ? -50.131 -18.853 60.588 1.00 58.72 111 ASN A CA 1
ATOM 772 C C . ASN A 1 111 ? -50.920 -17.842 61.431 1.00 58.72 111 ASN A C 1
ATOM 774 O O . ASN A 1 111 ? -51.840 -18.245 62.153 1.00 58.72 111 ASN A O 1
ATOM 778 N N . ALA A 1 112 ? -50.577 -16.559 61.327 1.00 60.84 112 ALA A N 1
ATOM 779 C CA . ALA A 1 112 ? -51.188 -15.510 62.136 1.00 60.84 112 ALA A CA 1
ATOM 780 C C . ALA A 1 112 ? -51.376 -14.203 61.354 1.00 60.84 112 ALA A C 1
ATOM 782 O O . ALA A 1 112 ? -50.558 -13.859 60.499 1.00 60.84 112 ALA A O 1
ATOM 783 N N . THR A 1 113 ? -52.437 -13.480 61.703 1.00 62.66 113 THR A N 1
ATOM 784 C CA . THR A 1 113 ? -52.603 -12.052 61.414 1.00 62.66 113 THR A CA 1
ATOM 785 C C . THR A 1 113 ? -52.452 -11.325 62.743 1.00 62.66 113 THR A C 1
ATOM 787 O O . THR A 1 113 ? -53.161 -11.667 63.696 1.00 62.66 113 THR A O 1
ATOM 790 N N . VAL A 1 114 ? -51.486 -10.408 62.824 1.00 63.31 114 VAL A N 1
ATOM 791 C CA . VAL A 1 114 ? -51.128 -9.718 64.069 1.00 63.31 114 VAL A CA 1
ATOM 792 C C . VAL A 1 114 ? -51.008 -8.222 63.805 1.00 63.31 114 VAL A C 1
ATOM 794 O O . VAL A 1 114 ? -50.235 -7.817 62.939 1.00 63.31 114 VAL A O 1
ATOM 797 N N . ASN A 1 115 ? -51.747 -7.421 64.569 1.00 60.03 115 ASN A N 1
ATOM 798 C CA . ASN A 1 115 ? -51.677 -5.959 64.476 1.00 60.03 115 ASN A CA 1
ATOM 799 C C . ASN A 1 115 ? -50.558 -5.369 65.367 1.00 60.03 115 ASN A C 1
ATOM 801 O O . ASN A 1 115 ? -50.054 -4.290 65.079 1.00 60.03 115 ASN A O 1
ATOM 805 N N . GLY A 1 116 ? -50.150 -6.078 66.431 1.00 59.12 116 GLY A N 1
ATOM 806 C CA . GLY A 1 116 ? -49.035 -5.714 67.323 1.00 59.12 116 GLY A CA 1
ATOM 807 C C . GLY A 1 116 ? -47.684 -6.357 66.967 1.00 59.12 116 GLY A C 1
ATOM 808 O O . GLY A 1 116 ? -47.493 -6.882 65.864 1.00 59.12 116 GLY A O 1
ATOM 809 N N . ASP A 1 117 ? -46.751 -6.354 67.922 1.00 57.97 117 ASP A N 1
ATOM 810 C CA . ASP A 1 117 ? -45.414 -6.928 67.743 1.00 57.97 117 ASP A CA 1
ATOM 811 C C . ASP A 1 117 ? -45.460 -8.461 67.859 1.00 57.97 117 ASP A C 1
ATOM 813 O O . ASP A 1 117 ? -46.172 -9.042 68.690 1.00 57.97 117 ASP A O 1
ATOM 817 N N . SER A 1 118 ? -44.705 -9.174 67.011 1.00 58.19 118 SER A N 1
ATOM 818 C CA . SER A 1 118 ? -44.830 -10.633 66.962 1.00 58.19 118 SER A CA 1
ATOM 819 C C . SER A 1 118 ? -43.578 -11.433 66.618 1.00 58.19 118 SER A C 1
ATOM 821 O O . SER A 1 118 ? -42.706 -11.070 65.821 1.00 58.19 118 SER A O 1
ATOM 823 N N . LEU A 1 119 ? -43.555 -12.644 67.181 1.00 60.81 119 LEU A N 1
ATOM 824 C CA . LEU A 1 119 ? -42.693 -13.737 66.757 1.00 60.81 119 LEU A CA 1
ATOM 825 C C . LEU A 1 119 ? -43.544 -14.838 66.108 1.00 60.81 119 LEU A C 1
ATOM 827 O O . LEU A 1 119 ? -43.987 -15.777 66.780 1.00 60.81 119 LEU A O 1
ATOM 831 N N . VAL A 1 120 ? -43.710 -14.763 64.783 1.00 61.44 120 VAL A N 1
ATOM 832 C CA . VAL A 1 120 ? -44.466 -15.752 63.995 1.00 61.44 120 VAL A CA 1
ATOM 833 C C . VAL A 1 120 ? -43.525 -16.742 63.307 1.00 61.44 120 VAL A C 1
ATOM 835 O O . VAL A 1 120 ? -42.569 -16.384 62.610 1.00 61.44 120 VAL A O 1
ATOM 838 N N . LYS A 1 121 ? -43.778 -18.043 63.489 1.00 58.72 121 LYS A N 1
ATOM 839 C CA . LYS A 1 121 ? -43.014 -19.096 62.790 1.00 58.72 121 LYS A CA 1
ATOM 840 C C . LYS A 1 121 ? -43.599 -19.496 61.428 1.00 58.72 121 LYS A C 1
ATOM 842 O O . LYS A 1 121 ? -42.845 -20.070 60.644 1.00 58.72 121 LYS A O 1
ATOM 847 N N . GLY A 1 122 ? -44.884 -19.233 61.176 1.00 60.09 122 GLY A N 1
ATOM 848 C CA . GLY A 1 122 ? -45.582 -19.494 59.908 1.00 60.09 122 GLY A CA 1
ATOM 849 C C . GLY A 1 122 ? -45.559 -18.311 58.929 1.00 60.09 122 GLY A C 1
ATOM 850 O O . GLY A 1 122 ? -44.686 -17.449 59.023 1.00 60.09 122 GLY A O 1
ATOM 851 N N . ASN A 1 123 ? -46.510 -18.292 57.988 1.00 57.22 123 ASN A N 1
ATOM 852 C CA . ASN A 1 123 ? -46.764 -17.131 57.123 1.00 57.22 123 ASN A CA 1
ATOM 853 C C . ASN A 1 123 ? -47.614 -16.103 57.882 1.00 57.22 123 ASN A C 1
ATOM 855 O O . ASN A 1 123 ? -48.552 -16.498 58.587 1.00 57.22 123 ASN A O 1
ATOM 859 N N . SER A 1 124 ? -47.311 -14.815 57.717 1.00 59.09 124 SER A N 1
ATOM 860 C CA . SER A 1 124 ? -48.001 -13.749 58.450 1.00 59.09 124 SER A CA 1
ATOM 861 C C . SER A 1 124 ? -48.092 -12.429 57.695 1.00 59.09 124 SER A C 1
ATOM 863 O O . SER A 1 124 ? -47.214 -12.087 56.902 1.00 59.09 124 SER A O 1
ATOM 865 N N . THR A 1 125 ? -49.129 -11.670 58.032 1.00 58.09 125 THR A N 1
ATOM 866 C CA . THR A 1 125 ? -49.193 -10.219 57.837 1.00 58.09 125 THR A CA 1
ATOM 867 C C . THR A 1 125 ? -49.005 -9.600 59.214 1.00 58.09 125 THR A C 1
ATOM 869 O O . THR A 1 125 ? -49.749 -9.969 60.130 1.00 58.09 125 THR A O 1
ATOM 872 N N . VAL A 1 126 ? -47.981 -8.757 59.374 1.00 60.81 126 VAL A N 1
ATOM 873 C CA . VAL A 1 126 ? -47.703 -8.085 60.648 1.00 60.81 126 VAL A CA 1
ATOM 874 C C . VAL A 1 126 ? -47.522 -6.591 60.415 1.00 60.81 126 VAL A C 1
ATOM 876 O O . VAL A 1 126 ? -46.712 -6.197 59.577 1.00 60.81 126 VAL A O 1
ATOM 879 N N . GLU A 1 127 ? -48.293 -5.788 61.144 1.00 57.66 127 GLU A N 1
ATOM 880 C CA . GLU A 1 127 ? -48.254 -4.319 61.071 1.00 57.66 127 GLU A CA 1
ATOM 881 C C . GLU A 1 127 ? -47.196 -3.712 62.027 1.00 57.66 127 GLU A C 1
ATOM 883 O O . GLU A 1 127 ? -46.717 -2.601 61.798 1.00 57.66 127 GLU A O 1
ATOM 888 N N . GLY A 1 128 ? -46.783 -4.449 63.070 1.00 57.44 128 GLY A N 1
ATOM 889 C CA . GLY A 1 128 ? -45.741 -4.064 64.035 1.00 57.44 128 GLY A CA 1
ATOM 890 C C . GLY A 1 128 ? -44.324 -4.576 63.720 1.00 57.44 128 GLY A C 1
ATOM 891 O O . GLY A 1 128 ? -44.070 -5.203 62.683 1.00 57.44 128 GLY A O 1
ATOM 892 N N . ASP A 1 129 ? -43.393 -4.350 64.650 1.00 54.78 129 ASP A N 1
ATOM 893 C CA . ASP A 1 129 ? -42.005 -4.810 64.540 1.00 54.78 129 ASP A CA 1
ATOM 894 C C . ASP A 1 129 ? -41.957 -6.323 64.777 1.00 54.78 129 ASP A C 1
ATOM 896 O O . ASP A 1 129 ? -42.568 -6.863 65.707 1.00 54.78 129 ASP A O 1
ATOM 900 N N . SER A 1 130 ? -41.279 -7.070 63.900 1.00 54.19 130 SER A N 1
ATOM 901 C CA . SER A 1 130 ? -41.432 -8.529 63.913 1.00 54.19 130 SER A CA 1
ATOM 902 C C . SER A 1 130 ? -40.253 -9.339 63.403 1.00 54.19 130 SER A C 1
ATOM 904 O O . SER A 1 130 ? -39.468 -8.946 62.539 1.00 54.19 130 SER A O 1
ATOM 906 N N . THR A 1 131 ? -40.169 -10.564 63.927 1.00 55.91 131 THR A N 1
ATOM 907 C CA . THR A 1 131 ? -39.267 -11.608 63.431 1.00 55.91 131 THR A CA 1
ATOM 908 C C . THR A 1 131 ? -40.091 -12.746 62.842 1.00 55.91 131 THR A C 1
ATOM 910 O O . THR A 1 131 ? -40.657 -13.554 63.581 1.00 55.91 131 THR A O 1
ATOM 913 N N . VAL A 1 132 ? -40.106 -12.874 61.513 1.00 58.72 132 VAL A N 1
ATOM 914 C CA . VAL A 1 132 ? -40.845 -13.949 60.827 1.00 58.72 132 VAL A CA 1
ATOM 915 C C . VAL A 1 132 ? -39.887 -14.906 60.132 1.00 58.72 132 VAL A C 1
ATOM 917 O O . VAL A 1 132 ? -38.910 -14.521 59.481 1.00 58.72 132 VAL A O 1
ATOM 920 N N . LYS A 1 133 ? -40.154 -16.205 60.290 1.00 56.12 133 LYS A N 1
ATOM 921 C CA . LYS A 1 133 ? -39.372 -17.263 59.630 1.00 56.12 133 LYS A CA 1
ATOM 922 C C . LYS A 1 133 ? -39.942 -17.700 58.273 1.00 56.12 133 LYS A C 1
ATOM 924 O O . LYS A 1 133 ? -39.184 -18.301 57.516 1.00 56.12 133 LYS A O 1
ATOM 929 N N . GLY A 1 134 ? -41.219 -17.426 57.989 1.00 57.34 134 GLY A N 1
ATOM 930 C CA . GLY A 1 134 ? -41.900 -17.680 56.711 1.00 57.34 134 GLY A CA 1
ATOM 931 C C . GLY A 1 134 ? -41.907 -16.480 55.751 1.00 57.34 134 GLY A C 1
ATOM 932 O O . GLY A 1 134 ? -41.085 -15.574 55.885 1.00 57.34 134 GLY A O 1
ATOM 933 N N . ASN A 1 135 ? -42.828 -16.494 54.779 1.00 54.72 135 ASN A N 1
ATOM 934 C CA . ASN A 1 135 ? -43.084 -15.351 53.893 1.00 54.72 135 ASN A CA 1
ATOM 935 C C . ASN A 1 135 ? -43.974 -14.338 54.621 1.00 54.72 135 ASN A C 1
ATOM 937 O O . ASN A 1 135 ? -44.968 -14.738 55.237 1.00 54.72 135 ASN A O 1
ATOM 941 N N . ALA A 1 136 ? -43.633 -13.054 54.531 1.00 56.59 136 ALA A N 1
ATOM 942 C CA . ALA A 1 136 ? -44.385 -11.999 55.198 1.00 56.59 136 ALA A CA 1
ATOM 943 C C . ALA A 1 136 ? -44.284 -10.650 54.475 1.00 56.59 136 ALA A C 1
ATOM 945 O O . ALA A 1 136 ? -43.339 -10.394 53.727 1.00 56.59 136 ALA A O 1
ATOM 946 N N . THR A 1 137 ? -45.300 -9.822 54.708 1.00 54.75 137 THR A N 1
ATOM 947 C CA . THR A 1 137 ? -45.364 -8.411 54.304 1.00 54.75 137 THR A CA 1
ATOM 948 C C . THR A 1 137 ? -45.252 -7.576 55.572 1.00 54.75 137 THR A C 1
ATOM 950 O O . THR A 1 137 ? -45.933 -7.904 56.547 1.00 54.75 137 THR A O 1
ATOM 953 N N . PHE A 1 138 ? -44.390 -6.556 55.562 1.00 59.34 138 PHE A N 1
ATOM 954 C CA . PHE A 1 138 ? -44.134 -5.701 56.722 1.00 59.34 138 PHE A CA 1
ATOM 955 C C . PHE A 1 138 ? -44.143 -4.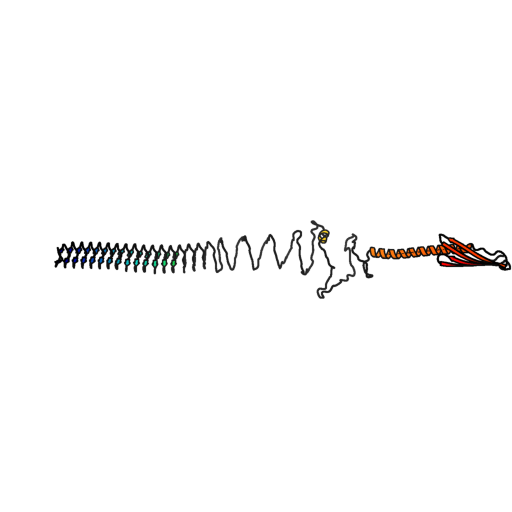233 56.332 1.00 59.34 138 PHE A C 1
ATOM 957 O O . PHE A 1 138 ? -43.586 -3.859 55.298 1.00 59.34 138 PHE A O 1
ATOM 964 N N . GLU A 1 139 ? -44.706 -3.408 57.206 1.00 53.62 139 GLU A N 1
ATOM 965 C CA . GLU A 1 139 ? -44.738 -1.957 57.025 1.00 53.62 139 GLU A CA 1
ATOM 966 C C . GLU A 1 139 ? -43.562 -1.233 57.712 1.00 53.62 139 GLU A C 1
ATOM 968 O O . GLU A 1 139 ? -43.296 -0.080 57.384 1.00 53.62 139 GLU A O 1
ATOM 973 N N . LYS A 1 140 ? -42.823 -1.905 58.613 1.00 55.41 140 LYS A N 1
ATOM 974 C CA . LYS A 1 140 ? -41.689 -1.358 59.394 1.00 55.41 140 LYS A CA 1
ATOM 975 C C . LYS A 1 140 ? -40.436 -2.246 59.340 1.00 55.41 140 LYS A C 1
ATOM 977 O O . LYS A 1 140 ? -40.369 -3.153 58.512 1.00 55.41 140 LYS A O 1
ATOM 982 N N . ASP A 1 141 ? -39.440 -1.959 60.183 1.00 56.34 141 ASP A N 1
ATOM 983 C CA . ASP A 1 141 ? -38.131 -2.621 60.234 1.00 56.34 141 ASP A CA 1
ATOM 984 C C . ASP A 1 141 ? -38.238 -4.107 60.601 1.00 56.34 141 ASP A C 1
ATOM 986 O O . ASP A 1 141 ? -39.011 -4.519 61.471 1.00 56.34 141 ASP A O 1
ATOM 990 N N . THR A 1 142 ? -37.448 -4.959 59.935 1.00 53.84 142 THR A N 1
ATOM 991 C CA . THR A 1 142 ? -37.620 -6.417 60.091 1.00 53.84 142 THR A CA 1
ATOM 992 C C . THR A 1 142 ? -36.346 -7.232 59.922 1.00 53.84 142 THR A C 1
ATOM 994 O O . THR A 1 142 ? -35.439 -6.907 59.146 1.00 53.84 142 THR A O 1
ATOM 997 N N . LEU A 1 143 ? -36.362 -8.405 60.566 1.00 54.84 143 LEU A N 1
ATOM 998 C CA . LEU A 1 143 ? -35.450 -9.510 60.293 1.00 54.84 143 LEU A CA 1
ATOM 999 C C . LEU A 1 143 ? -36.213 -10.702 59.697 1.00 54.84 143 LEU A C 1
ATOM 1001 O O . LEU A 1 143 ? -36.861 -11.469 60.420 1.00 54.84 143 LEU A O 1
ATOM 1005 N N . THR A 1 144 ? -36.049 -10.936 58.392 1.00 56.53 144 THR A N 1
ATOM 1006 C CA . THR A 1 144 ? -36.706 -12.045 57.681 1.00 56.53 144 THR A CA 1
ATOM 1007 C C . THR A 1 144 ? -35.722 -13.078 57.150 1.00 56.53 144 THR A C 1
ATOM 1009 O O . THR A 1 144 ? -34.610 -12.798 56.693 1.00 56.53 144 THR A O 1
ATOM 1012 N N . LYS A 1 145 ? -36.132 -14.349 57.216 1.00 54.31 145 LYS A N 1
ATOM 1013 C CA . LYS A 1 145 ? -35.380 -15.462 56.608 1.00 54.31 145 LYS A CA 1
ATOM 1014 C C . LYS A 1 145 ? -35.989 -15.965 55.290 1.00 54.31 145 LYS A C 1
ATOM 1016 O O . LYS A 1 145 ? -35.323 -16.759 54.633 1.00 54.31 145 LYS A O 1
ATOM 1021 N N . GLY A 1 146 ? -37.197 -15.518 54.929 1.00 56.94 146 GLY A N 1
ATOM 1022 C CA . GLY A 1 146 ? -37.911 -15.852 53.687 1.00 56.94 146 GLY A CA 1
ATOM 1023 C C . GLY A 1 146 ? -37.883 -14.729 52.639 1.00 56.94 146 GLY A C 1
ATOM 1024 O O . GLY A 1 146 ? -37.043 -13.833 52.721 1.00 56.94 146 GLY A O 1
ATOM 1025 N N . ASN A 1 147 ? -38.793 -14.799 51.658 1.00 53.97 147 ASN A N 1
ATOM 1026 C CA . ASN A 1 147 ? -39.052 -13.697 50.721 1.00 53.97 147 ASN A CA 1
ATOM 1027 C C . ASN A 1 147 ? -39.906 -12.633 51.421 1.00 53.97 147 ASN A C 1
ATOM 1029 O O . ASN A 1 147 ? -40.861 -12.990 52.120 1.00 53.97 147 ASN A O 1
ATOM 1033 N N . ALA A 1 148 ? -39.570 -11.358 51.229 1.00 56.91 148 ALA A N 1
ATOM 1034 C CA . ALA A 1 148 ? -40.226 -10.254 51.921 1.00 56.91 148 ALA A CA 1
ATOM 1035 C C . ALA A 1 148 ? -40.336 -9.008 51.035 1.00 56.91 148 ALA A C 1
ATOM 1037 O O . ALA A 1 148 ? -39.445 -8.726 50.231 1.00 56.91 148 ALA A O 1
ATOM 1038 N N . THR A 1 149 ? -41.412 -8.257 51.247 1.00 57.25 149 THR A N 1
ATOM 1039 C CA . THR A 1 149 ? -41.539 -6.851 50.848 1.00 57.25 149 THR A CA 1
ATOM 1040 C C . THR A 1 149 ? -41.423 -6.034 52.128 1.00 57.25 149 THR A C 1
ATOM 1042 O O . THR A 1 149 ? -42.173 -6.299 53.074 1.00 57.25 149 THR A O 1
ATOM 1045 N N . VAL A 1 150 ? -40.444 -5.127 52.183 1.00 59.06 150 VAL A N 1
ATOM 1046 C CA . VAL A 1 150 ? -40.142 -4.333 53.381 1.00 59.06 150 VAL A CA 1
ATOM 1047 C C . VAL A 1 150 ? -39.988 -2.867 52.990 1.00 59.06 150 VAL A C 1
ATOM 1049 O O . VAL A 1 150 ? -39.136 -2.542 52.165 1.00 59.06 150 VAL A O 1
ATOM 1052 N N . ASN A 1 151 ? -40.795 -2.001 53.603 1.00 56.09 151 ASN A N 1
ATOM 1053 C CA . ASN A 1 151 ? -40.731 -0.553 53.378 1.00 56.09 151 ASN A CA 1
ATOM 1054 C C . ASN A 1 151 ? -39.664 0.136 54.263 1.00 56.09 151 ASN A C 1
ATOM 1056 O O . ASN A 1 151 ? -39.208 1.223 53.932 1.00 56.09 151 ASN A O 1
ATOM 1060 N N . GLY A 1 152 ? -39.255 -0.487 55.378 1.00 55.94 152 GLY A N 1
ATOM 1061 C CA . GLY A 1 152 ? -38.193 -0.003 56.279 1.00 55.94 152 GLY A CA 1
ATOM 1062 C C . GLY A 1 152 ? -36.808 -0.618 56.030 1.00 55.94 152 GLY A C 1
ATOM 1063 O O . GLY A 1 152 ? -36.564 -1.263 55.004 1.00 55.94 152 GLY A O 1
ATOM 1064 N N . ASP A 1 153 ? -35.904 -0.462 57.000 1.00 53.16 153 ASP A N 1
ATOM 1065 C CA . ASP A 1 153 ? -34.564 -1.054 56.955 1.00 53.16 153 ASP A CA 1
ATOM 1066 C C . ASP A 1 153 ? -34.640 -2.567 57.225 1.00 53.16 153 ASP A C 1
ATOM 1068 O O . ASP A 1 153 ? -35.403 -3.051 58.074 1.00 53.16 153 ASP A O 1
ATOM 1072 N N . SER A 1 154 ? -33.853 -3.370 56.494 1.00 55.28 154 SER A N 1
ATOM 1073 C CA . SER A 1 154 ? -33.975 -4.825 56.609 1.00 55.28 154 SER A CA 1
ATOM 1074 C C . SER A 1 154 ? -32.710 -5.644 56.367 1.00 55.28 154 SER A C 1
ATOM 1076 O O . SER A 1 154 ? -31.782 -5.314 55.626 1.00 55.28 154 SER A O 1
ATOM 1078 N N . LEU A 1 155 ? -32.715 -6.826 56.982 1.00 55.88 155 LEU A N 1
ATOM 1079 C CA . LEU A 1 155 ? -31.807 -7.919 56.666 1.00 55.88 155 LEU A CA 1
ATOM 1080 C C . LEU A 1 155 ? -32.615 -9.079 56.074 1.00 55.88 155 LEU A C 1
ATOM 1082 O O . LEU A 1 155 ? -33.093 -9.949 56.810 1.00 55.88 155 LEU A O 1
ATOM 1086 N N . VAL A 1 156 ? -32.718 -9.119 54.741 1.00 58.59 156 VAL A N 1
ATOM 1087 C CA . VAL A 1 156 ? -33.459 -10.162 54.013 1.00 58.59 156 VAL A CA 1
ATOM 1088 C C . VAL A 1 156 ? -32.509 -11.213 53.437 1.00 58.59 156 VAL A C 1
ATOM 1090 O O . VAL A 1 156 ? -31.509 -10.920 52.774 1.00 58.59 156 VAL A O 1
ATOM 1093 N N . LYS A 1 157 ? -32.806 -12.492 53.693 1.00 54.66 157 LYS A N 1
ATOM 1094 C CA . LYS A 1 157 ? -32.031 -13.617 53.134 1.00 54.66 157 LYS A CA 1
ATOM 1095 C C . LYS A 1 157 ? -32.596 -14.181 51.823 1.00 54.66 157 LYS A C 1
ATOM 1097 O O . LYS A 1 157 ? -31.865 -14.924 51.171 1.00 54.66 157 LYS A O 1
ATOM 1102 N N . GLY A 1 158 ? -33.843 -13.859 51.468 1.00 57.47 158 GLY A N 1
ATOM 1103 C CA . GLY A 1 158 ? -34.511 -14.246 50.217 1.00 57.47 158 GLY A CA 1
ATOM 1104 C C . GLY A 1 158 ? -34.474 -13.160 49.134 1.00 57.47 158 GLY A C 1
ATOM 1105 O O . GLY A 1 158 ? -33.618 -12.277 49.174 1.00 57.47 158 GLY A O 1
ATOM 1106 N N . ASN A 1 159 ? -35.398 -13.242 48.169 1.00 51.56 159 ASN A N 1
ATOM 1107 C CA . ASN A 1 159 ? -35.639 -12.169 47.197 1.00 51.56 159 ASN A CA 1
ATOM 1108 C C . ASN A 1 159 ? -36.469 -11.062 47.857 1.00 51.56 159 ASN A C 1
ATOM 1110 O O . ASN A 1 159 ? -37.433 -11.372 48.569 1.00 51.56 159 ASN A O 1
ATOM 1114 N N . SER A 1 160 ? -36.112 -9.802 47.604 1.00 55.41 160 SER A N 1
ATOM 1115 C CA . SER A 1 160 ? -36.771 -8.656 48.233 1.00 55.41 160 SER A CA 1
ATOM 1116 C C . SER A 1 160 ? -36.777 -7.401 47.374 1.00 55.41 160 SER A C 1
ATOM 1118 O O . SER A 1 160 ? -35.840 -7.144 46.617 1.00 55.41 160 SER A O 1
ATOM 1120 N N . THR A 1 161 ? -37.809 -6.593 47.590 1.00 54.50 161 THR A N 1
ATOM 1121 C CA . THR A 1 161 ? -37.834 -5.162 47.276 1.00 54.50 161 THR A CA 1
ATOM 1122 C C . THR A 1 161 ? -37.682 -4.436 48.607 1.00 54.50 161 THR A C 1
ATOM 1124 O O . THR A 1 161 ? -38.469 -4.709 49.518 1.00 54.50 161 THR A O 1
ATOM 1127 N N . VAL A 1 162 ? -36.638 -3.611 48.745 1.00 58.16 162 VAL A N 1
ATOM 1128 C CA . VAL A 1 162 ? -36.370 -2.855 49.976 1.00 58.16 162 VAL A CA 1
ATOM 1129 C C . VAL A 1 162 ? -36.137 -1.390 49.634 1.00 58.16 162 VAL A C 1
ATOM 1131 O O . VAL A 1 162 ? -35.285 -1.087 48.800 1.00 58.16 162 VAL A O 1
ATOM 1134 N N . GLU A 1 163 ? -36.908 -0.509 50.267 1.00 55.03 163 GLU A N 1
ATOM 1135 C CA . GLU A 1 163 ? -36.823 0.947 50.075 1.00 55.03 163 GLU A CA 1
ATOM 1136 C C . GLU A 1 163 ? -35.769 1.602 51.002 1.00 55.03 163 GLU A C 1
ATOM 1138 O O . GLU A 1 163 ? -35.252 2.676 50.693 1.00 55.03 163 GLU A O 1
ATOM 1143 N N . GLY A 1 164 ? -35.404 0.944 52.112 1.00 55.69 164 GLY A N 1
ATOM 1144 C CA . GLY A 1 164 ? -34.386 1.391 53.077 1.00 55.69 164 GLY A CA 1
ATOM 1145 C C . GLY A 1 164 ? -32.962 0.858 52.840 1.00 55.69 164 GLY A C 1
ATOM 1146 O O . GLY A 1 164 ? -32.677 0.163 51.857 1.00 55.69 164 GLY A O 1
ATOM 1147 N N . ASP A 1 165 ? -32.059 1.148 53.782 1.00 50.03 165 ASP A N 1
ATOM 1148 C CA . ASP A 1 165 ? -30.674 0.661 53.753 1.00 50.03 165 ASP A CA 1
ATOM 1149 C C . ASP A 1 165 ? -30.664 -0.838 54.086 1.00 50.03 165 ASP A C 1
ATOM 1151 O O . ASP A 1 165 ? -31.305 -1.298 55.038 1.00 50.03 165 ASP A O 1
ATOM 1155 N N . SER A 1 166 ? -29.984 -1.662 53.278 1.00 51.66 166 SER A N 1
ATOM 1156 C CA . SER A 1 166 ? -30.140 -3.118 53.411 1.00 51.66 166 SER A CA 1
ATOM 1157 C C . SER A 1 166 ? -28.972 -3.974 52.949 1.00 51.66 166 SER A C 1
ATOM 1159 O O . SER A 1 166 ? -28.234 -3.674 52.011 1.00 51.66 166 SER A O 1
ATOM 1161 N N . THR A 1 167 ? -28.861 -5.135 53.601 1.00 51.91 167 THR A N 1
ATOM 1162 C CA . THR A 1 167 ? -27.975 -6.231 53.194 1.00 51.91 167 THR A CA 1
ATOM 1163 C C . THR A 1 167 ? -28.819 -7.393 52.681 1.00 51.91 167 THR A C 1
ATOM 1165 O O . THR A 1 167 ? -29.482 -8.069 53.469 1.00 51.91 167 THR A O 1
ATOM 1168 N N . VAL A 1 168 ? -28.754 -7.688 51.379 1.00 56.88 168 VAL A N 1
ATOM 1169 C CA . VAL A 1 168 ? -29.512 -8.802 50.778 1.00 56.88 168 VAL A CA 1
ATOM 1170 C C . VAL A 1 168 ? -28.573 -9.834 50.173 1.00 56.88 168 VAL A C 1
ATOM 1172 O O . VAL A 1 168 ? -27.558 -9.526 49.544 1.00 56.88 168 VAL A O 1
ATOM 1175 N N . LYS A 1 169 ? -28.904 -11.110 50.387 1.00 53.56 169 LYS A N 1
ATOM 1176 C CA . LYS A 1 169 ? -28.144 -12.239 49.827 1.00 53.56 169 LYS A CA 1
ATOM 1177 C C . LYS A 1 169 ? -28.704 -12.770 48.499 1.00 53.56 169 LYS A C 1
ATOM 1179 O O . LYS A 1 169 ? -27.978 -13.508 47.839 1.00 53.56 169 LYS A O 1
ATOM 1184 N N . GLY A 1 170 ? -29.944 -12.428 48.139 1.00 54.69 170 GLY A N 1
ATOM 1185 C CA . GLY A 1 170 ? -30.617 -12.785 46.882 1.00 54.69 170 GLY A CA 1
ATOM 1186 C C . GLY A 1 170 ? -30.613 -11.672 45.823 1.00 54.69 170 GLY A C 1
ATOM 1187 O O . GLY A 1 170 ? -29.805 -10.747 45.900 1.00 54.69 170 GLY A O 1
ATOM 1188 N N . ASN A 1 171 ? -31.515 -11.779 44.837 1.00 49.31 171 ASN A N 1
ATOM 1189 C CA . ASN A 1 171 ? -31.753 -10.727 43.841 1.00 49.31 171 ASN A CA 1
ATOM 1190 C C . ASN A 1 171 ? -32.595 -9.613 44.472 1.00 49.31 171 ASN A C 1
ATOM 1192 O O . ASN A 1 171 ? -33.619 -9.908 45.097 1.00 49.31 171 ASN A O 1
ATOM 1196 N N . ALA A 1 172 ? -32.172 -8.363 44.295 1.00 53.09 172 ALA A N 1
ATOM 1197 C CA . ALA A 1 172 ? -32.852 -7.212 44.871 1.00 53.09 172 ALA A CA 1
ATOM 1198 C C . ALA A 1 172 ? -32.635 -5.936 44.048 1.00 53.09 172 ALA A C 1
ATOM 1200 O O . ALA A 1 172 ? -31.634 -5.786 43.342 1.00 53.09 172 ALA A O 1
ATOM 1201 N N . THR A 1 173 ? -33.605 -5.035 44.169 1.00 50.41 173 THR A N 1
ATOM 1202 C CA . THR A 1 173 ? -33.573 -3.663 43.656 1.00 50.41 173 THR A CA 1
ATOM 1203 C C . THR A 1 173 ? -33.422 -2.736 44.857 1.00 50.41 173 THR A C 1
ATOM 1205 O O . THR A 1 173 ? -34.167 -2.902 45.823 1.00 50.41 173 THR A O 1
ATOM 1208 N N . PHE A 1 174 ? -32.461 -1.808 44.801 1.00 56.53 174 PHE A N 1
ATOM 1209 C CA . PHE A 1 174 ? -32.166 -0.875 45.892 1.00 56.53 174 PHE A CA 1
ATOM 1210 C C . PHE A 1 174 ? -32.164 0.560 45.394 1.00 56.53 174 PHE A C 1
ATOM 1212 O O . PHE A 1 174 ? -31.589 0.852 44.345 1.00 56.53 174 PHE A O 1
ATOM 1219 N N . GLU A 1 175 ? -32.739 1.454 46.191 1.00 50.91 175 GLU A N 1
ATOM 1220 C CA . GLU A 1 175 ? -32.702 2.892 45.923 1.00 50.91 175 GLU A CA 1
ATOM 1221 C C . GLU A 1 175 ? -31.506 3.598 46.599 1.00 50.91 175 GLU A C 1
ATOM 1223 O O . GLU A 1 175 ? -31.180 4.721 46.218 1.00 50.91 175 GLU A O 1
ATOM 1228 N N . LYS A 1 176 ? -30.813 2.939 47.547 1.00 53.50 176 LYS A N 1
ATOM 1229 C CA . LYS A 1 176 ? -29.675 3.474 48.330 1.00 53.50 176 LYS A CA 1
ATOM 1230 C C . LYS A 1 176 ? -28.490 2.493 48.448 1.00 53.50 176 LYS A C 1
ATOM 1232 O O . LYS A 1 176 ? -28.482 1.442 47.803 1.00 53.50 176 LYS A O 1
ATOM 1237 N N . ASP A 1 177 ? -27.481 2.866 49.245 1.00 52.50 177 ASP A N 1
ATOM 1238 C CA . ASP A 1 177 ? -26.230 2.131 49.485 1.00 52.50 177 ASP A CA 1
ATOM 1239 C C . ASP A 1 177 ? -26.472 0.671 49.889 1.00 52.50 177 ASP A C 1
ATOM 1241 O O . ASP A 1 177 ? -27.308 0.353 50.741 1.00 52.50 177 ASP A O 1
ATOM 1245 N N . THR A 1 178 ? -25.717 -0.258 49.292 1.00 51.09 178 THR A N 1
ATOM 1246 C CA . THR A 1 178 ? -25.947 -1.685 49.547 1.00 51.09 178 THR A CA 1
ATOM 1247 C C . THR A 1 178 ? -24.726 -2.583 49.353 1.00 51.09 178 THR A C 1
ATOM 1249 O O . THR A 1 178 ? -23.825 -2.330 48.549 1.00 51.09 178 THR A O 1
ATOM 1252 N N . LEU A 1 179 ? -24.750 -3.714 50.067 1.00 51.47 179 LEU A N 1
ATOM 1253 C CA . LEU A 1 179 ? -23.852 -4.850 49.891 1.00 51.47 179 LEU A CA 1
ATOM 1254 C C . LEU A 1 179 ? -24.643 -6.069 49.396 1.00 51.47 179 LEU A C 1
ATOM 1256 O O . LEU A 1 179 ? -25.366 -6.709 50.168 1.00 51.47 179 LEU A O 1
ATOM 1260 N N . THR A 1 180 ? -24.440 -6.450 48.131 1.00 53.56 180 THR A N 1
ATOM 1261 C CA . THR A 1 180 ? -25.171 -7.554 47.490 1.00 53.56 180 THR A CA 1
ATOM 1262 C C . THR A 1 180 ? -24.251 -8.698 47.066 1.00 53.56 180 THR A C 1
ATOM 1264 O O . THR A 1 180 ? -23.053 -8.543 46.818 1.00 53.56 180 THR A O 1
ATOM 1267 N N . LYS A 1 181 ? -24.805 -9.914 47.014 1.00 49.91 181 LYS A N 1
ATOM 1268 C CA . LYS A 1 181 ? -24.100 -11.116 46.522 1.00 49.91 181 LYS A CA 1
ATOM 1269 C C . LYS A 1 181 ? -24.744 -11.733 45.269 1.00 49.91 181 LYS A C 1
ATOM 1271 O O . LYS A 1 181 ? -24.325 -12.821 44.882 1.00 49.91 181 LYS A O 1
ATOM 1276 N N . GLY A 1 182 ? -25.719 -11.053 44.656 1.00 52.84 182 GLY A N 1
ATOM 1277 C CA . GLY A 1 182 ? -26.467 -11.485 43.465 1.00 52.84 182 GLY A CA 1
ATOM 1278 C C . GLY A 1 182 ? -26.506 -10.416 42.363 1.00 52.84 182 GLY A C 1
ATOM 1279 O O . GLY A 1 182 ? -25.718 -9.473 42.402 1.00 52.84 182 GLY A O 1
ATOM 1280 N N . ASN A 1 183 ? -27.411 -10.570 41.389 1.00 46.72 183 ASN A N 1
ATOM 1281 C CA . ASN A 1 183 ? -27.654 -9.545 40.367 1.00 46.72 183 ASN A CA 1
ATOM 1282 C C . ASN A 1 183 ? -28.383 -8.361 41.013 1.00 46.72 183 ASN A C 1
ATOM 1284 O O . ASN A 1 183 ? -29.396 -8.566 41.689 1.00 46.72 183 ASN A O 1
ATOM 1288 N N . ALA A 1 184 ? -27.868 -7.151 40.802 1.00 51.59 184 ALA A N 1
ATOM 1289 C CA . ALA A 1 184 ? -28.392 -5.944 41.426 1.00 51.59 184 ALA A CA 1
ATOM 1290 C C . ALA A 1 184 ? -28.344 -4.749 40.466 1.00 51.59 184 ALA A C 1
ATOM 1292 O O . ALA A 1 184 ? -27.399 -4.596 39.689 1.00 51.59 184 ALA A O 1
ATOM 1293 N N . THR A 1 185 ? -29.358 -3.895 40.583 1.00 51.00 185 THR A N 1
ATOM 1294 C CA . THR A 1 185 ? -29.349 -2.516 40.088 1.00 51.00 185 THR A CA 1
ATOM 1295 C C . THR A 1 185 ? -29.182 -1.625 41.312 1.00 51.00 185 THR A C 1
ATOM 1297 O O . THR A 1 185 ? -29.987 -1.734 42.241 1.00 51.00 185 THR A O 1
ATOM 1300 N N . VAL A 1 186 ? -28.115 -0.822 41.345 1.00 54.66 186 VAL A N 1
ATOM 1301 C CA . VAL A 1 186 ? -27.769 0.025 42.493 1.00 54.66 186 VAL A CA 1
ATOM 1302 C C . VAL A 1 186 ? -27.474 1.437 42.000 1.00 54.66 186 VAL A C 1
ATOM 1304 O O . VAL A 1 186 ? -26.597 1.616 41.158 1.00 54.66 186 VAL A O 1
ATOM 1307 N N . ASN A 1 187 ? -28.194 2.418 42.545 1.00 50.34 187 ASN A N 1
ATOM 1308 C CA . ASN A 1 187 ? -28.021 3.835 42.207 1.00 50.34 187 ASN A CA 1
ATOM 1309 C C . ASN A 1 187 ? -26.950 4.540 43.077 1.00 50.34 187 ASN A C 1
ATOM 1311 O O . ASN A 1 187 ? -26.549 5.652 42.752 1.00 50.34 187 ASN A O 1
ATOM 1315 N N . GLY A 1 188 ? -26.496 3.918 44.176 1.00 50.97 188 GLY A N 1
ATOM 1316 C CA . GLY A 1 188 ? -25.442 4.420 45.079 1.00 50.97 188 GLY A CA 1
ATOM 1317 C C . GLY A 1 188 ? -24.112 3.651 44.995 1.00 50.97 188 GLY A C 1
ATOM 1318 O O . GLY A 1 188 ? -23.883 2.875 44.061 1.00 50.97 188 GLY A O 1
ATOM 1319 N N . ASP A 1 189 ? -23.239 3.833 45.991 1.00 43.94 189 ASP A N 1
ATOM 1320 C CA . ASP A 1 189 ? -21.946 3.136 46.068 1.00 43.94 189 ASP A CA 1
ATOM 1321 C C . ASP A 1 189 ? -22.154 1.632 46.323 1.00 43.94 189 ASP A C 1
ATOM 1323 O O . ASP A 1 189 ? -22.970 1.226 47.160 1.00 43.94 189 ASP A O 1
ATOM 1327 N N . SER A 1 190 ? -21.426 0.763 45.600 1.00 48.28 190 SER A N 1
ATOM 1328 C CA . SER A 1 190 ? -21.667 -0.681 45.712 1.00 48.28 190 SER A CA 1
ATOM 1329 C C . SER A 1 190 ? -20.475 -1.600 45.457 1.00 48.28 190 SER A C 1
ATOM 1331 O O . SER A 1 190 ? -19.639 -1.397 44.576 1.00 48.28 190 SER A O 1
ATOM 1333 N N . LEU A 1 191 ? -20.483 -2.717 46.190 1.00 46.59 191 LEU A N 1
ATOM 1334 C CA . LEU A 1 191 ? -19.657 -3.894 45.941 1.00 46.59 191 LEU A CA 1
ATOM 1335 C C . LEU A 1 191 ? -20.548 -5.049 45.459 1.00 46.59 191 LEU A C 1
ATOM 1337 O O . LEU A 1 191 ? -21.163 -5.741 46.275 1.00 46.59 191 LEU A O 1
ATOM 1341 N N . VAL A 1 192 ? -20.569 -5.294 44.143 1.00 52.34 192 VAL A N 1
ATOM 1342 C CA . VAL A 1 192 ? -21.387 -6.346 43.512 1.00 52.34 192 VAL A CA 1
ATOM 1343 C C . VAL A 1 192 ? -20.506 -7.492 43.001 1.00 52.34 192 VAL A C 1
ATOM 1345 O O . VAL A 1 192 ? -19.466 -7.286 42.379 1.00 52.34 192 VAL A O 1
ATOM 1348 N N . LYS A 1 193 ? -20.907 -8.741 43.278 1.00 44.88 193 LYS A N 1
ATOM 1349 C CA . LYS A 1 193 ? -20.187 -9.963 42.846 1.00 44.88 193 LYS A CA 1
ATOM 1350 C C . LYS A 1 193 ? -20.803 -10.661 41.617 1.00 44.88 193 LYS A C 1
ATOM 1352 O O . LYS A 1 193 ? -20.412 -11.788 41.327 1.00 44.88 193 LYS A O 1
ATOM 1357 N N . GLY A 1 194 ? -21.761 -10.023 40.945 1.00 46.78 194 GLY A N 1
ATOM 1358 C CA . GLY A 1 194 ? -22.465 -10.510 39.749 1.00 46.78 194 GLY A CA 1
ATOM 1359 C C . GLY A 1 194 ? -22.556 -9.440 38.654 1.00 46.78 194 GLY A C 1
ATOM 1360 O O . GLY A 1 194 ? -21.828 -8.452 38.707 1.00 46.78 194 GLY A O 1
ATOM 1361 N N . ASN A 1 195 ? -23.448 -9.627 37.672 1.00 39.25 195 ASN A N 1
ATOM 1362 C CA . ASN A 1 195 ? -23.680 -8.630 36.618 1.00 39.25 195 ASN A CA 1
ATOM 1363 C C . ASN A 1 195 ? -24.374 -7.395 37.212 1.00 39.25 195 ASN A C 1
ATOM 1365 O O . ASN A 1 195 ? -25.411 -7.533 37.869 1.00 39.25 195 ASN A O 1
ATOM 1369 N N . SER A 1 196 ? -23.819 -6.208 36.963 1.00 45.44 196 SER A N 1
ATOM 1370 C CA . SER A 1 196 ? -24.311 -4.948 37.529 1.00 45.44 196 SER A CA 1
ATOM 1371 C C . SER A 1 196 ? -24.151 -3.770 36.573 1.00 45.44 196 SER A C 1
ATOM 1373 O O . SER A 1 196 ? -23.180 -3.704 35.819 1.00 45.44 196 SER A O 1
ATOM 1375 N N . THR A 1 197 ? -25.071 -2.815 36.690 1.00 44.66 197 THR A N 1
ATOM 1376 C CA . THR A 1 197 ? -24.900 -1.432 36.221 1.00 44.66 197 THR A CA 1
ATOM 1377 C C . THR A 1 197 ? -24.631 -0.599 37.471 1.00 44.66 197 THR A C 1
ATOM 1379 O O . THR A 1 197 ? -25.421 -0.682 38.412 1.00 44.66 197 THR A O 1
ATOM 1382 N N . VAL A 1 198 ? -23.491 0.096 37.531 1.00 50.94 198 VAL A N 1
ATOM 1383 C CA . VAL A 1 198 ? -23.077 0.887 38.703 1.00 50.94 198 VAL A CA 1
ATOM 1384 C C . VAL A 1 198 ? -22.721 2.290 38.231 1.00 50.94 198 VAL A C 1
ATOM 1386 O O . VAL A 1 198 ? -21.888 2.439 37.340 1.00 50.94 198 VAL A O 1
ATOM 1389 N N . GLU A 1 199 ? -23.357 3.302 38.821 1.00 45.62 199 GLU A N 1
ATOM 1390 C CA . GLU A 1 199 ? -23.114 4.714 38.491 1.00 45.62 199 GLU A CA 1
ATOM 1391 C C . GLU A 1 199 ? -21.982 5.355 39.331 1.00 45.62 199 GLU A C 1
ATOM 1393 O O . GLU A 1 199 ? -21.483 6.415 38.953 1.00 45.62 199 GLU A O 1
ATOM 1398 N N . GLY A 1 200 ? -21.550 4.716 40.433 1.00 47.78 200 GLY A N 1
ATOM 1399 C CA . GLY A 1 200 ? -20.485 5.173 41.352 1.00 47.78 200 GLY A CA 1
ATOM 1400 C C . GLY A 1 200 ? -19.176 4.352 41.332 1.00 47.78 200 GLY A C 1
ATOM 1401 O O . GLY A 1 200 ? -18.935 3.550 40.426 1.00 47.78 200 GLY A O 1
ATOM 1402 N N . ASP A 1 201 ? -18.319 4.535 42.349 1.00 40.12 201 ASP A N 1
ATOM 1403 C CA . ASP A 1 201 ? -17.035 3.819 42.490 1.00 40.12 201 ASP A CA 1
ATOM 1404 C C . ASP A 1 201 ? -17.267 2.305 42.681 1.00 40.12 201 ASP A C 1
ATOM 1406 O O . ASP A 1 201 ? -17.988 1.883 43.589 1.00 40.12 201 ASP A O 1
ATOM 1410 N N . SER A 1 202 ? -16.648 1.452 41.846 1.00 44.78 202 SER A N 1
ATOM 1411 C CA . SER A 1 202 ? -16.964 0.014 41.836 1.00 44.78 202 SER A CA 1
ATOM 1412 C C . SER A 1 202 ? -15.766 -0.929 41.695 1.00 44.78 202 SER A C 1
ATOM 1414 O O . SER A 1 202 ? -14.769 -0.651 41.034 1.00 44.78 202 SER A O 1
ATOM 1416 N N . THR A 1 203 ? -15.903 -2.118 42.291 1.00 43.16 203 THR A N 1
ATOM 1417 C CA . THR A 1 203 ? -15.070 -3.298 42.019 1.00 43.16 203 THR A CA 1
ATOM 1418 C C . THR A 1 203 ? -15.971 -4.419 41.503 1.00 43.16 203 THR A C 1
ATOM 1420 O O . THR A 1 203 ? -16.590 -5.130 42.296 1.00 43.16 203 THR A O 1
ATOM 1423 N N . VAL A 1 204 ? -16.041 -4.588 40.180 1.00 48.28 204 VAL A N 1
ATOM 1424 C CA . VAL A 1 204 ? -16.894 -5.602 39.534 1.00 48.28 204 VAL A CA 1
ATOM 1425 C C . VAL A 1 204 ? -16.091 -6.872 39.238 1.00 48.28 204 VAL A C 1
ATOM 1427 O O . VAL A 1 204 ? -14.966 -6.810 38.746 1.00 48.28 204 VAL A O 1
ATOM 1430 N N . LYS A 1 205 ? -16.673 -8.045 39.514 1.00 39.81 205 LYS A N 1
ATOM 1431 C CA . LYS A 1 205 ? -16.181 -9.343 39.017 1.00 39.81 205 LYS A CA 1
ATOM 1432 C C . LYS A 1 205 ? -17.172 -9.886 37.982 1.00 39.81 205 LYS A C 1
ATOM 1434 O O . LYS A 1 205 ? -18.130 -10.549 38.366 1.00 39.81 205 LYS A O 1
ATOM 1439 N N . GLY A 1 206 ? -16.961 -9.579 36.699 1.00 41.84 206 GLY A N 1
ATOM 1440 C CA . GLY A 1 206 ? -17.842 -9.981 35.592 1.00 41.84 206 GLY A CA 1
ATOM 1441 C C . GLY A 1 206 ? -17.879 -8.962 34.447 1.00 41.84 206 GLY A C 1
ATOM 1442 O O . GLY A 1 206 ? -17.037 -8.068 34.385 1.00 41.84 206 GLY A O 1
ATOM 1443 N N . ASN A 1 207 ? -18.865 -9.091 33.552 1.00 35.81 207 ASN A N 1
ATOM 1444 C CA . ASN A 1 207 ? -19.124 -8.098 32.506 1.00 35.81 207 ASN A CA 1
ATOM 1445 C C . ASN A 1 207 ? -19.686 -6.822 33.145 1.00 35.81 207 ASN A C 1
ATOM 1447 O O . ASN A 1 207 ? -20.716 -6.875 33.819 1.00 35.81 207 ASN A O 1
ATOM 1451 N N . ALA A 1 208 ? -19.019 -5.693 32.916 1.00 44.28 208 ALA A N 1
ATOM 1452 C CA . ALA A 1 208 ? -19.411 -4.387 33.429 1.00 44.28 208 ALA A CA 1
ATOM 1453 C C . ALA A 1 208 ? -19.712 -3.441 32.262 1.00 44.28 208 ALA A C 1
ATOM 1455 O O . ALA A 1 208 ? -18.943 -3.372 31.305 1.00 44.28 208 ALA A O 1
ATOM 1456 N N . THR A 1 209 ? -20.828 -2.721 32.347 1.00 39.69 209 THR A N 1
ATOM 1457 C CA . THR A 1 209 ? -21.139 -1.609 31.438 1.00 39.69 209 THR A CA 1
ATOM 1458 C C . THR A 1 209 ? -21.019 -0.329 32.253 1.00 39.69 209 THR A C 1
ATOM 1460 O O . THR A 1 209 ? -21.706 -0.196 33.264 1.00 39.69 209 THR A O 1
ATOM 1463 N N . PHE A 1 210 ? -20.119 0.568 31.850 1.00 50.78 210 PHE A N 1
ATOM 1464 C CA . PHE A 1 210 ? -19.912 1.864 32.494 1.00 50.78 210 PHE A CA 1
ATOM 1465 C C . PHE A 1 210 ? -20.427 2.951 31.551 1.00 50.78 210 PHE A C 1
ATOM 1467 O O . PHE A 1 210 ? -20.028 2.993 30.390 1.00 50.78 210 PHE A O 1
ATOM 1474 N N . GLU A 1 211 ? -21.320 3.816 32.026 1.00 38.75 211 GLU A N 1
ATOM 1475 C CA . GLU A 1 211 ? -21.902 4.882 31.196 1.00 38.75 211 GLU A CA 1
ATOM 1476 C C . GLU A 1 211 ? -21.046 6.172 31.173 1.00 38.75 211 GLU A C 1
ATOM 1478 O O . GLU A 1 211 ? -21.361 7.095 30.423 1.00 38.75 211 GLU A O 1
ATOM 1483 N N . LYS A 1 212 ? -19.957 6.257 31.965 1.00 41.78 212 LYS A N 1
ATOM 1484 C CA . LYS A 1 212 ? -19.060 7.434 32.095 1.00 41.78 212 LYS A CA 1
ATOM 1485 C C . LYS A 1 212 ? -17.570 7.058 32.249 1.00 41.78 212 LYS A C 1
ATOM 1487 O O . LYS A 1 212 ? -17.232 5.880 32.374 1.00 41.78 212 LYS A O 1
ATOM 1492 N N . ASP A 1 213 ? -16.691 8.072 32.257 1.00 39.50 213 ASP A N 1
ATOM 1493 C CA . ASP A 1 213 ? -15.237 7.950 32.467 1.00 39.50 213 ASP A CA 1
ATOM 1494 C C . ASP A 1 213 ? -14.896 7.090 33.691 1.00 39.50 213 ASP A C 1
ATOM 1496 O O . ASP A 1 213 ? -15.328 7.362 34.810 1.00 39.50 213 ASP A O 1
ATOM 1500 N N . THR A 1 214 ? -14.090 6.048 33.479 1.00 42.91 214 THR A N 1
ATOM 1501 C CA . THR A 1 214 ? -13.709 5.088 34.522 1.00 42.91 214 THR A CA 1
ATOM 1502 C C . THR A 1 214 ? -12.253 5.311 34.938 1.00 42.91 214 THR A C 1
ATOM 1504 O O . THR A 1 214 ? -11.340 5.117 34.137 1.00 42.91 214 THR A O 1
ATOM 1507 N N . LEU A 1 215 ? -12.006 5.675 36.203 1.00 40.66 215 LEU A N 1
ATOM 1508 C CA . LEU A 1 215 ? -10.655 5.773 36.772 1.00 40.66 215 LEU A CA 1
ATOM 1509 C C . LEU A 1 215 ? -10.343 4.554 37.651 1.00 40.66 215 LEU A C 1
ATOM 1511 O O . LEU A 1 215 ? -10.585 4.554 38.856 1.00 40.66 215 LEU A O 1
ATOM 1515 N N . THR A 1 216 ? -9.731 3.519 37.080 1.00 46.41 216 THR A N 1
ATOM 1516 C CA . THR A 1 216 ? -9.205 2.384 37.858 1.00 46.41 216 THR A CA 1
ATOM 1517 C C . THR A 1 216 ? -7.823 2.692 38.435 1.00 46.41 216 THR A C 1
ATOM 1519 O O . THR A 1 216 ? -6.830 2.742 37.712 1.00 46.41 216 THR A O 1
ATOM 1522 N N . LYS A 1 217 ? -7.720 2.842 39.762 1.00 36.38 217 LYS A N 1
ATOM 1523 C CA . LYS A 1 217 ? -6.431 2.880 40.480 1.00 36.38 217 LYS A CA 1
ATOM 1524 C C . LYS A 1 217 ? -6.012 1.456 40.884 1.00 36.38 217 LYS A C 1
ATOM 1526 O O . LYS A 1 217 ? -6.233 1.048 42.019 1.00 36.38 217 LYS A O 1
ATOM 1531 N N . GLY A 1 218 ? -5.434 0.685 39.956 1.00 43.00 218 GLY A N 1
ATOM 1532 C CA . GLY A 1 218 ? -4.919 -0.671 40.213 1.00 43.00 218 GLY A CA 1
ATOM 1533 C C . GLY A 1 218 ? -4.951 -1.598 38.991 1.00 43.00 218 GLY A C 1
ATOM 1534 O O . GLY A 1 218 ? -5.184 -1.150 37.873 1.00 43.00 218 GLY A O 1
ATOM 1535 N N . ASN A 1 219 ? -4.737 -2.901 39.209 1.00 39.97 219 ASN A N 1
ATOM 1536 C CA . ASN A 1 219 ? -4.886 -3.919 38.165 1.00 39.97 219 ASN A CA 1
ATOM 1537 C C . ASN A 1 219 ? -6.374 -4.253 37.979 1.00 39.97 219 ASN A C 1
ATOM 1539 O O . ASN A 1 219 ? -6.997 -4.800 38.890 1.00 39.97 219 ASN A O 1
ATOM 1543 N N . ALA A 1 220 ? -6.925 -3.966 36.802 1.00 46.22 220 ALA A N 1
ATOM 1544 C CA . ALA A 1 220 ? -8.244 -4.433 36.389 1.00 46.22 220 ALA A CA 1
ATOM 1545 C C . ALA A 1 220 ? -8.093 -5.689 35.516 1.00 46.22 220 ALA A C 1
ATOM 1547 O O . ALA A 1 220 ? -7.279 -5.721 34.595 1.00 46.22 220 ALA A O 1
ATOM 1548 N N . THR A 1 221 ? -8.863 -6.739 35.800 1.00 47.56 221 THR A N 1
ATOM 1549 C CA . THR A 1 221 ? -8.988 -7.909 34.920 1.00 47.56 221 THR A CA 1
ATOM 1550 C C . THR A 1 221 ? -10.408 -7.925 34.387 1.00 47.56 221 THR A C 1
ATOM 1552 O O . THR A 1 221 ? -11.346 -8.139 35.150 1.00 47.56 221 THR A O 1
ATOM 1555 N N . ILE A 1 222 ? -10.559 -7.653 33.092 1.00 56.34 222 ILE A N 1
ATOM 1556 C CA . ILE A 1 222 ? -11.856 -7.602 32.420 1.00 56.34 222 ILE A CA 1
ATOM 1557 C C . ILE A 1 222 ? -11.946 -8.839 31.529 1.00 56.34 222 ILE A C 1
ATOM 1559 O O . ILE A 1 222 ? -11.209 -8.963 30.557 1.00 56.34 222 ILE A O 1
ATOM 1563 N N . GLU A 1 223 ? -12.821 -9.780 31.883 1.00 46.94 223 GLU A N 1
ATOM 1564 C CA . GLU A 1 223 ? -13.049 -11.019 31.116 1.00 46.94 223 GLU A CA 1
ATOM 1565 C C . GLU A 1 223 ? -14.144 -10.849 30.036 1.00 46.94 223 GLU A C 1
ATOM 1567 O O . GLU A 1 223 ? -14.636 -11.829 29.480 1.00 46.94 223 GLU A O 1
ATOM 1572 N N . GLY A 1 224 ? -14.512 -9.599 29.728 1.00 52.72 224 GLY A N 1
ATOM 1573 C CA . GLY A 1 224 ? -15.570 -9.215 28.792 1.00 52.72 224 GLY A CA 1
ATOM 1574 C C . GLY A 1 224 ? -15.243 -7.960 27.979 1.00 52.72 224 GLY A C 1
ATOM 1575 O O . GLY A 1 224 ? -14.084 -7.585 27.827 1.00 52.72 224 GLY A O 1
ATOM 1576 N N . THR A 1 225 ? -16.272 -7.309 27.439 1.00 46.06 225 THR A N 1
ATOM 1577 C CA . THR A 1 225 ? -16.127 -6.110 26.602 1.00 46.06 225 THR A CA 1
ATOM 1578 C C . THR A 1 225 ? -16.059 -4.844 27.456 1.00 46.06 225 THR A C 1
ATOM 1580 O O . THR A 1 225 ? -16.901 -4.644 28.328 1.00 46.06 225 THR A O 1
ATOM 1583 N N . THR A 1 226 ? -15.103 -3.960 27.172 1.00 56.59 226 THR A N 1
ATOM 1584 C CA . THR A 1 226 ? -15.022 -2.613 27.758 1.00 56.59 226 THR A CA 1
ATOM 1585 C C . THR A 1 226 ? -15.374 -1.583 26.694 1.00 56.59 226 THR A C 1
ATOM 1587 O O . THR A 1 226 ? -14.807 -1.621 25.607 1.00 56.59 226 THR A O 1
ATOM 1590 N N . THR A 1 227 ? -16.292 -0.667 27.001 1.00 55.34 227 THR A N 1
ATOM 1591 C CA . THR A 1 227 ? -16.581 0.508 26.163 1.00 55.34 227 THR A CA 1
ATOM 1592 C C . THR A 1 227 ? -16.275 1.743 27.001 1.00 55.34 227 THR A C 1
ATOM 1594 O O . THR A 1 227 ? -16.921 1.941 28.025 1.00 55.34 227 THR A O 1
ATOM 1597 N N . THR A 1 228 ? -15.272 2.532 26.617 1.00 61.41 228 THR A N 1
ATOM 1598 C CA . THR A 1 228 ? -14.934 3.808 27.271 1.00 61.41 228 THR A CA 1
ATOM 1599 C C . THR A 1 228 ? -14.790 4.900 26.220 1.00 61.41 228 THR A C 1
ATOM 1601 O O . THR A 1 228 ? -14.493 4.605 25.063 1.00 61.41 228 THR A O 1
ATOM 1604 N N . GLN A 1 229 ? -15.026 6.155 26.613 1.00 61.09 229 GLN A N 1
ATOM 1605 C CA . GLN A 1 229 ? -14.782 7.308 25.745 1.00 61.09 229 GLN A CA 1
ATOM 1606 C C . GLN A 1 229 ? -13.277 7.502 25.516 1.00 61.09 229 GLN A C 1
ATOM 1608 O O . GLN A 1 229 ? -12.839 7.524 24.370 1.00 61.09 229 GLN A O 1
ATOM 1613 N N . ASP A 1 230 ? -12.500 7.533 26.603 1.00 60.03 230 ASP A N 1
ATOM 1614 C CA . ASP A 1 230 ? -11.038 7.567 26.582 1.00 60.03 230 ASP A CA 1
ATOM 1615 C C . ASP A 1 230 ? -10.457 6.319 27.273 1.00 60.03 230 ASP A C 1
ATOM 1617 O O . ASP A 1 230 ? -11.001 5.817 28.263 1.00 60.03 230 ASP A O 1
ATOM 1621 N N . LEU A 1 231 ? -9.338 5.794 26.762 1.00 72.19 231 LEU A N 1
ATOM 1622 C CA . LEU A 1 231 ? -8.570 4.714 27.391 1.00 72.19 231 LEU A CA 1
ATOM 1623 C C . LEU A 1 231 ? -7.102 5.131 27.513 1.00 72.19 231 LEU A C 1
ATOM 1625 O O . LEU A 1 231 ? -6.386 5.215 26.517 1.00 72.19 231 LEU A O 1
ATOM 1629 N N . VAL A 1 232 ? -6.635 5.342 28.745 1.00 69.25 232 VAL A N 1
ATOM 1630 C CA . VAL A 1 232 ? -5.224 5.633 29.044 1.00 69.25 232 VAL A CA 1
ATOM 1631 C C . VAL A 1 232 ? -4.591 4.417 29.718 1.00 69.25 232 VAL A C 1
ATOM 1633 O O . VAL A 1 232 ? -4.934 4.081 30.851 1.00 69.25 232 VAL A O 1
ATOM 1636 N N . VAL A 1 233 ? -3.642 3.766 29.038 1.00 72.81 233 VAL A N 1
ATOM 1637 C CA . VAL A 1 233 ? -2.874 2.635 29.587 1.00 72.81 233 VAL A CA 1
ATOM 1638 C C . VAL A 1 233 ? -1.476 3.113 29.975 1.00 72.81 233 VAL A C 1
ATOM 1640 O O . VAL A 1 233 ? -0.613 3.303 29.124 1.00 72.81 233 VAL A O 1
ATOM 1643 N N . ASN A 1 234 ? -1.238 3.299 31.275 1.00 61.50 234 ASN A N 1
ATOM 1644 C CA . ASN A 1 234 ? 0.082 3.650 31.809 1.00 61.50 234 ASN A CA 1
ATOM 1645 C C . ASN A 1 234 ? 0.931 2.378 32.004 1.00 61.50 234 ASN A C 1
ATOM 1647 O O . ASN A 1 234 ? 1.075 1.892 33.126 1.00 61.50 234 ASN A O 1
ATOM 1651 N N . GLY A 1 235 ? 1.445 1.810 30.907 1.00 73.69 235 GLY A N 1
ATOM 1652 C CA . GLY A 1 235 ? 2.266 0.592 30.905 1.00 73.69 235 GLY A CA 1
ATOM 1653 C C . GLY A 1 235 ? 2.160 -0.203 29.600 1.00 73.69 235 GLY A C 1
ATOM 1654 O O . GLY A 1 235 ? 1.727 0.324 28.578 1.00 73.69 235 GLY A O 1
ATOM 1655 N N . ASP A 1 236 ? 2.539 -1.482 29.646 1.00 72.69 236 ASP A N 1
ATOM 1656 C CA . ASP A 1 236 ? 2.448 -2.378 28.491 1.00 72.69 236 ASP A CA 1
ATOM 1657 C C . ASP A 1 236 ? 0.992 -2.796 28.227 1.00 72.69 236 ASP A C 1
ATOM 1659 O O . ASP A 1 236 ? 0.280 -3.236 29.132 1.00 72.69 236 ASP A O 1
ATOM 1663 N N . SER A 1 237 ? 0.562 -2.716 26.965 1.00 78.12 237 SER A N 1
ATOM 1664 C CA . SER A 1 237 ? -0.719 -3.252 26.492 1.00 78.12 237 SER A CA 1
ATOM 1665 C C . SER A 1 237 ? -0.470 -4.427 25.546 1.00 78.12 237 SER A C 1
ATOM 1667 O O . SER A 1 237 ? 0.264 -4.294 24.568 1.00 78.12 237 SER A O 1
ATOM 1669 N N . LEU A 1 238 ? -1.082 -5.584 25.819 1.00 78.44 238 LEU A N 1
ATOM 1670 C CA . LEU A 1 238 ? -1.009 -6.771 24.962 1.00 78.44 238 LEU A CA 1
ATOM 1671 C C . LEU A 1 238 ? -2.397 -7.112 24.417 1.00 78.44 238 LEU A C 1
ATOM 1673 O O . LEU A 1 238 ? -3.255 -7.602 25.149 1.00 78.44 238 LEU A O 1
ATOM 1677 N N . THR A 1 239 ? -2.587 -6.940 23.110 1.00 78.75 239 THR A N 1
ATOM 1678 C CA . THR A 1 239 ? -3.809 -7.362 22.409 1.00 78.75 239 THR A CA 1
ATOM 1679 C C . THR A 1 239 ? -3.531 -8.657 21.645 1.00 78.75 239 THR A C 1
ATOM 1681 O O . THR A 1 239 ? -2.678 -8.682 20.765 1.00 78.75 239 THR A O 1
ATOM 1684 N N . LYS A 1 240 ? -4.228 -9.753 21.977 1.00 75.81 240 LYS A N 1
ATOM 1685 C CA . LYS A 1 240 ? -4.062 -11.074 21.322 1.00 75.81 240 LYS A CA 1
ATOM 1686 C C . LYS A 1 240 ? -5.034 -11.318 20.152 1.00 75.81 240 LYS A C 1
ATOM 1688 O O . LYS A 1 240 ? -5.180 -12.453 19.708 1.00 75.81 240 LYS A O 1
ATOM 1693 N N . GLY A 1 241 ? -5.719 -10.277 19.684 1.00 79.75 241 GLY A N 1
ATOM 1694 C CA . GLY A 1 241 ? -6.721 -10.337 18.618 1.00 79.75 241 GLY A CA 1
ATOM 1695 C C . GLY A 1 241 ? -6.682 -9.095 17.729 1.00 79.75 241 GLY A C 1
ATOM 1696 O O . GLY A 1 241 ? -5.671 -8.399 17.679 1.00 79.75 241 GLY A O 1
ATOM 1697 N N . ASN A 1 242 ? -7.788 -8.814 17.040 1.00 76.56 242 ASN A N 1
ATOM 1698 C CA . ASN A 1 242 ? -7.888 -7.646 16.167 1.00 76.56 242 ASN A CA 1
ATOM 1699 C C . ASN A 1 242 ? -7.935 -6.354 16.994 1.00 76.56 242 ASN A C 1
ATOM 1701 O O . ASN A 1 242 ? -8.712 -6.254 17.941 1.00 76.56 242 ASN A O 1
ATOM 1705 N N . SER A 1 243 ? -7.138 -5.364 16.593 1.00 81.69 243 SER A N 1
ATOM 1706 C CA . SER A 1 243 ? -7.208 -3.990 17.089 1.00 81.69 243 SER A CA 1
ATOM 1707 C C . SER A 1 243 ? -7.550 -3.065 15.923 1.00 81.69 243 SER A C 1
ATOM 1709 O O . SER A 1 243 ? -7.023 -3.232 14.822 1.00 81.69 243 SER A O 1
ATOM 1711 N N . THR A 1 244 ? -8.453 -2.114 16.137 1.00 81.69 244 THR A N 1
ATOM 1712 C CA . THR A 1 244 ? -8.831 -1.101 15.145 1.00 81.69 244 THR A CA 1
ATOM 1713 C C . THR A 1 244 ? -8.728 0.264 15.806 1.00 81.69 244 THR A C 1
ATOM 1715 O O . THR A 1 244 ? -9.349 0.497 16.837 1.00 81.69 244 THR A O 1
ATOM 1718 N N . VAL A 1 245 ? -7.922 1.150 15.221 1.00 84.69 245 VAL A N 1
ATOM 1719 C CA . VAL A 1 245 ? -7.784 2.549 15.639 1.00 84.69 245 VAL A CA 1
ATOM 1720 C C . VAL A 1 245 ? -8.380 3.395 14.520 1.00 84.69 245 VAL A C 1
ATOM 1722 O O . VAL A 1 245 ? -7.792 3.489 13.449 1.00 84.69 245 VAL A O 1
ATOM 1725 N N . GLU A 1 246 ? -9.569 3.959 14.736 1.00 80.81 246 GLU A N 1
ATOM 1726 C CA . GLU A 1 246 ? -10.260 4.791 13.730 1.00 80.81 246 GLU A CA 1
ATOM 1727 C C . GLU A 1 246 ? -9.697 6.224 13.647 1.00 80.81 246 GLU A C 1
ATOM 1729 O O . GLU A 1 246 ? -9.999 6.958 12.708 1.00 80.81 246 GLU A O 1
ATOM 1734 N N . GLY A 1 247 ? -8.876 6.623 14.626 1.00 82.75 247 GLY A N 1
ATOM 1735 C CA . GLY A 1 247 ? -8.205 7.923 14.694 1.00 82.75 247 GLY A CA 1
ATOM 1736 C C . GLY A 1 247 ? -6.698 7.856 14.429 1.00 82.75 247 GLY A C 1
ATOM 1737 O O . GLY A 1 247 ? -6.193 6.966 13.748 1.00 82.75 247 GLY A O 1
ATOM 1738 N N . ASN A 1 248 ? -5.958 8.811 14.998 1.00 81.19 248 ASN A N 1
ATOM 1739 C CA . ASN A 1 248 ? -4.505 8.880 14.847 1.00 81.19 248 ASN A CA 1
ATOM 1740 C C . ASN A 1 248 ? -3.799 7.850 15.742 1.00 81.19 248 ASN A C 1
ATOM 1742 O O . ASN A 1 248 ? -4.046 7.797 16.946 1.00 81.19 248 ASN A O 1
ATOM 1746 N N . LEU A 1 249 ? -2.855 7.101 15.168 1.00 85.88 249 LEU A N 1
ATOM 1747 C CA . LEU A 1 249 ? -1.894 6.280 15.906 1.00 85.88 249 LEU A CA 1
ATOM 1748 C C . LEU A 1 249 ? -0.518 6.958 15.875 1.00 85.88 249 LEU A C 1
ATOM 1750 O O . LEU A 1 249 ? 0.102 7.052 14.818 1.00 85.88 249 LEU A O 1
ATOM 1754 N N . THR A 1 250 ? -0.022 7.389 17.035 1.00 84.44 250 THR A N 1
ATOM 1755 C CA . THR A 1 250 ? 1.354 7.886 17.198 1.00 84.44 250 THR A CA 1
ATOM 1756 C C . THR A 1 250 ? 2.204 6.806 17.862 1.00 84.44 250 THR A C 1
ATOM 1758 O O . THR A 1 250 ? 1.876 6.352 18.955 1.00 84.44 250 THR A O 1
ATOM 1761 N N . VAL A 1 251 ? 3.311 6.412 17.226 1.00 86.81 251 VAL A N 1
ATOM 1762 C CA . VAL A 1 251 ? 4.306 5.489 17.795 1.00 86.81 251 VAL A CA 1
ATOM 1763 C C . VAL A 1 251 ? 5.610 6.258 17.994 1.00 86.81 251 VAL A C 1
ATOM 1765 O O . VAL A 1 251 ? 6.216 6.702 17.026 1.00 86.81 251 VAL A O 1
ATOM 1768 N N . GLU A 1 252 ? 6.036 6.449 19.245 1.00 85.31 252 GLU A N 1
ATOM 1769 C CA . GLU A 1 252 ? 7.215 7.276 19.572 1.00 85.31 252 GLU A CA 1
ATOM 1770 C C . GLU A 1 252 ? 8.562 6.573 19.335 1.00 85.31 252 GLU A C 1
ATOM 1772 O O . GLU A 1 252 ? 9.605 7.226 19.291 1.00 85.31 252 GLU A O 1
ATOM 1777 N N . LYS A 1 253 ? 8.551 5.240 19.232 1.00 88.25 253 LYS A N 1
ATOM 1778 C CA . LYS A 1 253 ? 9.740 4.404 19.015 1.00 88.25 253 LYS A CA 1
ATOM 1779 C C . LYS A 1 253 ? 9.557 3.542 17.764 1.00 88.25 253 LYS A C 1
ATOM 1781 O O . LYS A 1 253 ? 9.319 4.072 16.686 1.00 88.25 253 LYS A O 1
ATOM 1786 N N . ASP A 1 254 ? 9.638 2.224 17.915 1.00 85.25 254 ASP A N 1
ATOM 1787 C CA . ASP A 1 254 ? 9.609 1.280 16.807 1.00 85.25 254 ASP A CA 1
ATOM 1788 C C . ASP A 1 254 ? 8.200 0.709 16.606 1.00 85.25 254 ASP A C 1
ATOM 1790 O O . ASP A 1 254 ? 7.544 0.285 17.560 1.00 85.25 254 ASP A O 1
ATOM 1794 N N . LEU A 1 255 ? 7.759 0.645 15.348 1.00 87.38 255 LEU A N 1
ATOM 1795 C CA . LEU A 1 255 ? 6.592 -0.123 14.916 1.00 87.38 255 LEU A CA 1
ATOM 1796 C C . LEU A 1 255 ? 7.079 -1.314 14.081 1.00 87.38 255 LEU A C 1
ATOM 1798 O O . LEU A 1 255 ? 7.480 -1.140 12.932 1.00 87.38 255 LEU A O 1
ATOM 1802 N N . ASN A 1 256 ? 7.042 -2.522 14.650 1.00 84.06 256 ASN A N 1
ATOM 1803 C CA . ASN A 1 256 ? 7.320 -3.755 13.910 1.00 84.06 256 ASN A CA 1
ATOM 1804 C C . ASN A 1 256 ? 6.002 -4.385 13.443 1.00 84.06 256 ASN A C 1
ATOM 1806 O O . ASN A 1 256 ? 5.157 -4.718 14.274 1.00 84.06 256 ASN A O 1
ATOM 1810 N N . VAL A 1 257 ? 5.830 -4.561 12.131 1.00 85.88 257 VAL A N 1
ATOM 1811 C CA . VAL A 1 257 ? 4.648 -5.214 11.551 1.00 85.88 257 VAL A CA 1
ATOM 1812 C C . VAL A 1 257 ? 5.088 -6.472 10.818 1.00 85.88 257 VAL A C 1
ATOM 1814 O O . VAL A 1 257 ? 5.804 -6.402 9.823 1.00 85.88 257 VAL A O 1
ATOM 1817 N N . GLU A 1 258 ? 4.648 -7.629 11.304 1.00 80.38 258 GLU A N 1
ATOM 1818 C CA . GLU A 1 258 ? 4.863 -8.911 10.634 1.00 80.38 258 GLU A CA 1
ATOM 1819 C C . GLU A 1 258 ? 3.663 -9.218 9.722 1.00 80.38 258 GLU A C 1
ATOM 1821 O O . GLU A 1 258 ? 2.522 -9.251 10.179 1.00 80.38 258 GLU A O 1
ATOM 1826 N N . GLY A 1 259 ? 3.909 -9.443 8.424 1.00 80.81 259 GLY A N 1
ATOM 1827 C CA . GLY A 1 259 ? 2.871 -9.788 7.442 1.00 80.81 259 GLY A CA 1
ATOM 1828 C C . GLY A 1 259 ? 2.588 -8.696 6.403 1.00 80.81 259 GLY A C 1
ATOM 1829 O O . GLY A 1 259 ? 3.492 -7.982 5.975 1.00 80.81 259 GLY A O 1
ATOM 1830 N N . HIS A 1 260 ? 1.338 -8.620 5.934 1.00 79.31 260 HIS A N 1
ATOM 1831 C CA . HIS A 1 260 ? 0.914 -7.673 4.897 1.00 79.31 260 HIS A CA 1
ATOM 1832 C C . HIS A 1 260 ? 0.389 -6.363 5.501 1.00 79.31 260 HIS A C 1
ATOM 1834 O O . HIS A 1 260 ? -0.546 -6.386 6.297 1.00 79.31 260 HIS A O 1
ATOM 1840 N N . THR A 1 261 ? 0.925 -5.229 5.036 1.00 84.75 261 THR A N 1
ATOM 1841 C CA . THR A 1 261 ? 0.510 -3.873 5.437 1.00 84.75 261 THR A CA 1
ATOM 1842 C C . THR A 1 261 ? 0.132 -3.058 4.201 1.00 84.75 261 THR A C 1
ATOM 1844 O O . THR A 1 261 ? 0.869 -3.063 3.217 1.00 84.75 261 THR A O 1
ATOM 1847 N N . SER A 1 262 ? -0.995 -2.341 4.245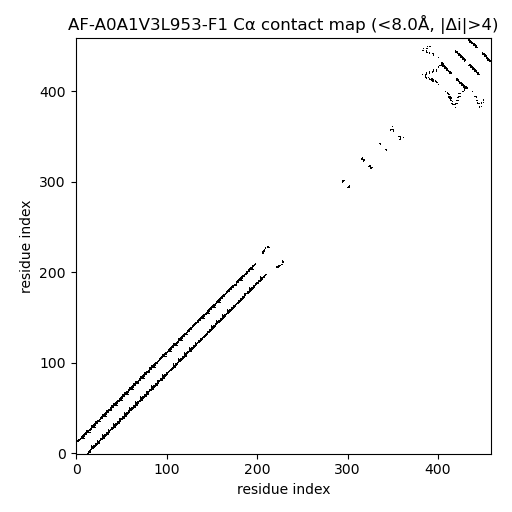 1.00 83.00 262 SER A N 1
ATOM 1848 C CA . SER A 1 262 ? -1.436 -1.413 3.193 1.00 83.00 262 SER A CA 1
ATOM 1849 C C . SER A 1 262 ? -1.471 0.012 3.747 1.00 83.00 262 SER A C 1
ATOM 1851 O O . SER A 1 262 ? -2.164 0.258 4.730 1.00 83.00 262 SER A O 1
ATOM 1853 N N . LEU A 1 263 ? -0.751 0.943 3.116 1.00 82.62 263 LEU A N 1
ATOM 1854 C CA . LEU A 1 263 ? -0.674 2.362 3.490 1.00 82.62 263 LEU A CA 1
ATOM 1855 C C . LEU A 1 263 ? -1.042 3.218 2.268 1.00 82.62 263 LEU A C 1
ATOM 1857 O O . LEU A 1 263 ? -0.643 2.870 1.160 1.00 82.62 263 LEU A O 1
ATOM 1861 N N . GLN A 1 264 ? -1.811 4.296 2.453 1.00 78.38 264 GLN A N 1
ATOM 1862 C CA . GLN A 1 264 ? -2.247 5.171 1.349 1.00 78.38 264 GLN A CA 1
ATOM 1863 C C . GLN A 1 264 ? -1.316 6.379 1.178 1.00 78.38 264 GLN A C 1
ATOM 1865 O O . GLN A 1 264 ? -0.770 6.565 0.097 1.00 78.38 264 GLN A O 1
ATOM 1870 N N . ASP A 1 265 ? -1.060 7.121 2.261 1.00 78.50 265 ASP A N 1
ATOM 1871 C CA . ASP A 1 265 ? -0.163 8.280 2.272 1.00 78.50 265 ASP A CA 1
ATOM 1872 C C . ASP A 1 265 ? 1.041 8.008 3.183 1.00 78.50 265 ASP A C 1
ATOM 1874 O O . ASP A 1 265 ? 0.893 7.823 4.393 1.00 78.50 265 ASP A O 1
ATOM 1878 N N . VAL A 1 266 ? 2.247 7.961 2.606 1.00 80.12 266 VAL A N 1
ATOM 1879 C CA . VAL A 1 266 ? 3.487 7.664 3.341 1.00 80.12 266 VAL A CA 1
ATOM 1880 C C . VAL A 1 266 ? 4.532 8.746 3.078 1.00 80.12 266 VAL A C 1
ATOM 1882 O O . VAL A 1 266 ? 5.052 8.857 1.970 1.00 80.12 266 VAL A O 1
ATOM 1885 N N . THR A 1 267 ? 4.903 9.495 4.120 1.00 77.12 267 THR A N 1
ATOM 1886 C CA . THR A 1 267 ? 6.011 10.466 4.080 1.00 77.12 267 THR A CA 1
ATOM 1887 C C . THR A 1 267 ? 7.229 9.906 4.807 1.00 77.12 267 THR A C 1
ATOM 1889 O O . THR A 1 267 ? 7.191 9.675 6.016 1.00 77.12 267 THR A O 1
ATOM 1892 N N . ILE A 1 268 ? 8.339 9.726 4.088 1.00 81.62 268 ILE A N 1
ATOM 1893 C CA . ILE A 1 268 ? 9.597 9.192 4.631 1.00 81.62 268 ILE A CA 1
ATOM 1894 C C . ILE A 1 268 ? 10.629 10.320 4.696 1.00 81.62 268 ILE A C 1
ATOM 1896 O O . ILE A 1 268 ? 11.085 10.809 3.669 1.00 81.62 268 ILE A O 1
ATOM 1900 N N . HIS A 1 269 ? 11.007 10.737 5.906 1.00 77.19 269 HIS A N 1
ATOM 1901 C CA . HIS A 1 269 ? 11.875 11.907 6.111 1.00 77.19 269 HIS A CA 1
ATOM 1902 C C . HIS A 1 269 ? 13.382 11.619 5.986 1.00 77.19 269 HIS A C 1
ATOM 1904 O O . HIS A 1 269 ? 14.159 12.556 5.826 1.00 77.19 269 HIS A O 1
ATOM 1910 N N . GLN A 1 270 ? 13.812 10.357 6.107 1.00 79.06 270 GLN A N 1
ATOM 1911 C CA . GLN A 1 270 ? 15.236 9.985 6.099 1.00 79.06 270 GLN A CA 1
ATOM 1912 C C . GLN A 1 270 ? 15.551 8.946 5.023 1.00 79.06 270 GLN A C 1
ATOM 1914 O O . GLN A 1 270 ? 16.117 9.283 3.986 1.00 79.06 270 GLN A O 1
ATOM 1919 N N . SER A 1 271 ? 15.201 7.683 5.259 1.00 74.81 271 SER A N 1
ATOM 1920 C CA . SER A 1 271 ? 15.529 6.588 4.350 1.00 74.81 271 SER A CA 1
ATOM 1921 C C . SER A 1 271 ? 14.443 5.518 4.338 1.00 74.81 271 SER A C 1
ATOM 1923 O O . SER A 1 271 ? 13.818 5.220 5.353 1.00 74.81 271 SER A O 1
ATOM 1925 N N . LEU A 1 272 ? 14.239 4.933 3.158 1.00 79.06 272 LEU A N 1
ATOM 1926 C CA . LEU A 1 272 ? 13.486 3.703 2.954 1.00 79.06 272 LEU A CA 1
ATOM 1927 C C . LEU A 1 272 ? 14.488 2.611 2.585 1.00 79.06 272 LEU A C 1
ATOM 1929 O O . LEU A 1 272 ? 15.127 2.690 1.536 1.00 79.06 272 LEU A O 1
ATOM 1933 N N . THR A 1 273 ? 14.639 1.599 3.434 1.00 73.38 273 THR A N 1
ATOM 1934 C CA . THR A 1 273 ? 15.431 0.409 3.109 1.00 73.38 273 THR A CA 1
ATOM 1935 C C . THR A 1 273 ? 14.489 -0.706 2.689 1.00 73.38 273 THR A C 1
ATOM 1937 O O . THR A 1 273 ? 13.600 -1.094 3.441 1.00 73.38 273 THR A O 1
ATOM 1940 N N . LEU A 1 274 ? 14.688 -1.216 1.478 1.00 76.75 274 LEU A N 1
ATOM 1941 C CA . LEU A 1 274 ? 13.916 -2.318 0.925 1.00 76.75 274 LEU A CA 1
ATOM 1942 C C . LEU A 1 274 ? 14.754 -3.599 0.931 1.00 76.75 274 LEU A C 1
ATOM 1944 O O . LEU A 1 274 ? 15.968 -3.552 0.737 1.00 76.75 274 LEU A O 1
ATOM 1948 N N . ALA A 1 275 ? 14.104 -4.740 1.151 1.00 74.31 275 ALA A N 1
ATOM 1949 C CA . ALA A 1 275 ? 14.741 -6.048 1.039 1.00 74.31 275 ALA A CA 1
ATOM 1950 C C . ALA A 1 275 ? 14.966 -6.450 -0.432 1.00 74.31 275 ALA A C 1
ATOM 1952 O O . ALA A 1 275 ? 14.419 -5.841 -1.359 1.00 74.31 275 ALA A O 1
ATOM 1953 N N . ASP A 1 276 ? 15.742 -7.514 -0.641 1.00 67.50 276 ASP A N 1
ATOM 1954 C CA . ASP A 1 276 ? 16.002 -8.077 -1.966 1.00 67.50 276 ASP A CA 1
ATOM 1955 C C . ASP A 1 276 ? 14.682 -8.401 -2.699 1.00 67.50 276 ASP A C 1
ATOM 1957 O O . ASP A 1 276 ? 13.809 -9.086 -2.165 1.00 67.50 276 ASP A O 1
ATOM 1961 N N . ASN A 1 277 ? 14.558 -7.947 -3.954 1.00 56.66 277 ASN A N 1
ATOM 1962 C CA . ASN A 1 277 ? 13.379 -8.101 -4.830 1.00 56.66 277 ASN A CA 1
ATOM 1963 C C . ASN A 1 277 ? 12.132 -7.267 -4.471 1.00 56.66 277 ASN A C 1
ATOM 1965 O O . ASN A 1 277 ? 11.041 -7.566 -4.964 1.00 56.66 277 ASN A O 1
ATOM 1969 N N . ALA A 1 278 ? 12.250 -6.212 -3.662 1.00 70.00 278 ALA A N 1
ATOM 1970 C CA . ALA A 1 278 ? 11.143 -5.272 -3.493 1.00 70.00 278 ALA A CA 1
ATOM 1971 C C . ALA A 1 278 ? 10.780 -4.582 -4.824 1.00 70.00 278 ALA A C 1
ATOM 1973 O O . ALA A 1 278 ? 11.639 -4.014 -5.500 1.00 70.00 278 ALA A O 1
ATOM 1974 N N . LYS A 1 279 ? 9.493 -4.611 -5.193 1.00 64.81 279 LYS A N 1
ATOM 1975 C CA . LYS A 1 279 ? 8.950 -3.898 -6.357 1.00 64.81 279 LYS A CA 1
ATOM 1976 C C . LYS A 1 279 ? 8.359 -2.563 -5.899 1.00 64.81 279 LYS A C 1
ATOM 1978 O O . LYS A 1 279 ? 7.456 -2.557 -5.070 1.00 64.81 279 LYS A O 1
ATOM 1983 N N . ILE A 1 280 ? 8.827 -1.457 -6.477 1.00 72.00 280 ILE A N 1
ATOM 1984 C CA . ILE A 1 280 ? 8.190 -0.139 -6.346 1.00 72.00 280 ILE A CA 1
ATOM 1985 C C . ILE A 1 280 ? 7.338 0.077 -7.600 1.00 72.00 280 ILE A C 1
ATOM 1987 O O . ILE A 1 280 ? 7.874 0.142 -8.705 1.00 72.00 280 ILE A O 1
ATOM 1991 N N . ASP A 1 281 ? 6.017 0.130 -7.442 1.00 67.38 281 ASP A N 1
ATOM 1992 C CA . ASP A 1 281 ? 5.083 0.470 -8.518 1.00 67.38 281 ASP A CA 1
ATOM 1993 C C . ASP A 1 281 ? 4.665 1.931 -8.348 1.00 67.38 281 ASP A C 1
ATOM 1995 O O . ASP A 1 281 ? 3.969 2.274 -7.396 1.00 67.38 281 ASP A O 1
ATOM 1999 N N . LEU A 1 282 ? 5.163 2.801 -9.225 1.00 67.62 282 LEU A N 1
ATOM 2000 C CA . LEU A 1 282 ? 4.914 4.241 -9.143 1.00 67.62 282 LEU A CA 1
ATOM 2001 C C . LEU A 1 282 ? 3.595 4.652 -9.822 1.00 67.62 282 LEU A C 1
ATOM 2003 O O . LEU A 1 282 ? 3.199 5.809 -9.702 1.00 67.62 282 LEU A O 1
ATOM 2007 N N . GLY A 1 283 ? 2.896 3.749 -10.523 1.00 66.31 283 GLY A N 1
ATOM 2008 C CA . GLY A 1 283 ? 1.662 4.080 -11.246 1.00 66.31 283 GLY A CA 1
ATOM 2009 C C . GLY A 1 283 ? 1.812 5.294 -12.181 1.00 66.31 283 GLY A C 1
ATOM 2010 O O . GLY A 1 283 ? 2.769 5.376 -12.946 1.00 66.31 283 GLY A O 1
ATOM 2011 N N . ASN A 1 284 ? 0.872 6.245 -12.090 1.00 57.59 284 ASN A N 1
ATOM 2012 C CA . ASN A 1 284 ? 0.896 7.539 -12.797 1.00 57.59 284 ASN A CA 1
ATOM 2013 C C . ASN A 1 284 ? 1.505 8.676 -11.944 1.00 57.59 284 ASN A C 1
ATOM 2015 O O . ASN A 1 284 ? 1.117 9.830 -12.105 1.00 57.59 284 ASN A O 1
ATOM 2019 N N . SER A 1 285 ? 2.377 8.368 -10.982 1.00 59.47 285 SER A N 1
ATOM 2020 C CA . SER A 1 285 ? 2.910 9.385 -10.063 1.00 59.47 285 SER A CA 1
ATOM 2021 C C . SER A 1 285 ? 3.989 10.241 -10.724 1.00 59.47 285 SER A C 1
ATOM 2023 O O . SER A 1 285 ? 4.879 9.719 -11.399 1.00 59.47 285 SER A O 1
ATOM 2025 N N . ASP A 1 286 ? 3.952 11.548 -10.464 1.00 54.75 286 ASP A N 1
ATOM 2026 C CA . ASP A 1 286 ? 5.015 12.475 -10.845 1.00 54.75 286 ASP A CA 1
ATOM 2027 C C . ASP A 1 286 ? 6.213 12.325 -9.894 1.00 54.75 286 ASP A C 1
ATOM 2029 O O . ASP A 1 286 ? 6.081 12.425 -8.674 1.00 54.75 286 ASP A O 1
ATOM 2033 N N . ILE A 1 287 ? 7.407 12.089 -10.446 1.00 59.41 287 ILE A N 1
ATOM 2034 C CA . ILE A 1 287 ? 8.658 12.148 -9.680 1.00 59.41 287 ILE A CA 1
ATOM 2035 C C . ILE A 1 287 ? 9.194 13.578 -9.781 1.00 59.41 287 ILE A C 1
ATOM 2037 O O . ILE A 1 287 ? 9.890 13.927 -10.735 1.00 59.41 287 ILE A O 1
ATOM 2041 N N . GLU A 1 288 ? 8.896 14.417 -8.792 1.00 47.09 288 GLU A N 1
ATOM 2042 C CA . GLU A 1 288 ? 9.535 15.728 -8.670 1.00 47.09 288 GLU A CA 1
ATOM 2043 C C . GLU A 1 288 ? 10.904 15.582 -7.979 1.00 47.09 288 GLU A C 1
ATOM 2045 O O . GLU A 1 288 ? 10.999 15.456 -6.760 1.00 47.09 288 GLU A O 1
ATOM 2050 N N . GLY A 1 289 ? 11.992 15.568 -8.761 1.00 51.81 289 GLY A N 1
ATOM 2051 C CA . GLY A 1 289 ? 13.370 15.542 -8.248 1.00 51.81 289 GLY A CA 1
ATOM 2052 C C . GLY A 1 289 ? 14.283 14.518 -8.929 1.00 51.81 289 GLY A C 1
ATOM 2053 O O . GLY A 1 289 ? 14.008 14.043 -10.028 1.00 51.81 289 GLY A O 1
ATOM 2054 N N . ASN A 1 290 ? 15.405 14.187 -8.281 1.00 44.28 290 ASN A N 1
ATOM 2055 C CA . ASN A 1 290 ? 16.358 13.194 -8.784 1.00 44.28 290 ASN A CA 1
ATOM 2056 C C . ASN A 1 290 ? 16.065 11.813 -8.176 1.00 44.28 290 ASN A C 1
ATOM 2058 O O . ASN A 1 290 ? 16.231 11.624 -6.971 1.00 44.28 290 ASN A O 1
ATOM 2062 N N . PHE A 1 291 ? 15.702 10.830 -9.007 1.00 58.19 291 PHE A N 1
ATOM 2063 C CA . PHE A 1 291 ? 15.654 9.419 -8.606 1.00 58.19 291 PHE A CA 1
ATOM 2064 C C . PHE A 1 291 ? 17.059 8.807 -8.694 1.00 58.19 291 PHE A C 1
ATOM 2066 O O . PHE A 1 291 ? 17.464 8.258 -9.720 1.00 58.19 291 PHE A O 1
ATOM 2073 N N . ASN A 1 292 ? 17.840 8.957 -7.623 1.00 51.03 292 ASN A N 1
ATOM 2074 C CA . ASN A 1 292 ? 19.205 8.440 -7.565 1.00 51.03 292 ASN A CA 1
ATOM 2075 C C . ASN A 1 292 ? 19.206 6.976 -7.102 1.00 51.03 292 ASN A C 1
ATOM 2077 O O . ASN A 1 292 ? 18.948 6.688 -5.935 1.00 51.03 292 ASN A O 1
ATOM 2081 N N . ILE A 1 293 ? 19.547 6.053 -8.004 1.00 55.28 293 ILE A N 1
ATOM 2082 C CA . ILE A 1 293 ? 19.822 4.653 -7.657 1.00 55.28 293 ILE A CA 1
ATOM 2083 C C . ILE A 1 293 ? 21.307 4.537 -7.308 1.00 55.28 293 ILE A C 1
ATOM 2085 O O . ILE A 1 293 ? 22.167 4.572 -8.190 1.00 55.28 293 ILE A O 1
ATOM 2089 N N . TYR A 1 294 ? 21.617 4.387 -6.024 1.00 49.28 294 TYR A N 1
ATOM 2090 C CA . TYR A 1 294 ? 22.966 4.058 -5.573 1.00 49.28 294 TYR A CA 1
ATOM 2091 C C . TYR A 1 294 ? 23.099 2.538 -5.524 1.00 49.28 294 TYR A C 1
ATOM 2093 O O . TYR A 1 294 ? 22.490 1.877 -4.687 1.00 49.28 294 TYR A O 1
ATOM 2101 N N . GLY A 1 295 ? 23.862 1.970 -6.456 1.00 48.88 295 GLY A N 1
ATOM 2102 C CA . GLY A 1 295 ? 24.232 0.562 -6.380 1.00 48.88 295 GLY A CA 1
ATOM 2103 C C . GLY A 1 295 ? 25.247 0.355 -5.261 1.00 48.88 295 GLY A C 1
ATOM 2104 O O . GLY A 1 295 ? 26.288 1.009 -5.257 1.00 48.88 295 GLY A O 1
ATOM 2105 N N . ASP A 1 296 ? 24.961 -0.562 -4.341 1.00 50.97 296 ASP A N 1
ATOM 2106 C CA . ASP A 1 296 ? 25.978 -1.147 -3.470 1.00 50.97 296 ASP A CA 1
ATOM 2107 C C . ASP A 1 296 ? 26.958 -1.935 -4.356 1.00 50.97 296 ASP A C 1
ATOM 2109 O O . ASP A 1 296 ? 26.656 -3.033 -4.842 1.00 50.97 296 ASP A O 1
ATOM 2113 N N . THR A 1 297 ? 28.118 -1.333 -4.626 1.00 51.12 297 THR A N 1
ATOM 2114 C CA . THR A 1 297 ? 29.164 -1.899 -5.488 1.00 51.12 297 THR A CA 1
ATOM 2115 C C . THR A 1 297 ? 29.749 -3.199 -4.949 1.00 51.12 297 THR A C 1
ATOM 2117 O O . THR A 1 297 ? 30.382 -3.926 -5.718 1.00 51.12 297 THR A O 1
ATOM 2120 N N . ASP A 1 298 ? 29.505 -3.518 -3.676 1.00 55.94 298 ASP A N 1
ATOM 2121 C CA . ASP A 1 298 ? 30.040 -4.708 -3.020 1.00 55.94 298 ASP A CA 1
ATOM 2122 C C . ASP A 1 298 ? 29.126 -5.930 -3.207 1.00 55.94 298 ASP A C 1
ATOM 2124 O O . ASP A 1 298 ? 29.562 -7.064 -2.996 1.00 55.94 298 ASP A O 1
ATOM 2128 N N . LYS A 1 299 ? 27.874 -5.732 -3.658 1.00 52.84 299 LYS A N 1
ATOM 2129 C CA . LYS A 1 299 ? 26.900 -6.823 -3.847 1.00 52.84 299 LYS A CA 1
ATOM 2130 C C . LYS A 1 299 ? 26.685 -7.225 -5.300 1.00 52.84 299 LYS A C 1
ATOM 2132 O O . LYS A 1 299 ? 26.629 -8.427 -5.555 1.00 52.84 299 LYS A O 1
ATOM 2137 N N . LYS A 1 300 ? 26.609 -6.280 -6.250 1.00 52.88 300 LYS A N 1
ATOM 2138 C CA . LYS A 1 300 ? 26.664 -6.516 -7.714 1.00 52.88 300 LYS A CA 1
ATOM 2139 C C . LYS A 1 300 ? 27.076 -5.228 -8.444 1.00 52.88 300 LYS A C 1
ATOM 2141 O O . LYS A 1 300 ? 26.667 -4.145 -8.032 1.00 52.88 300 LYS A O 1
ATOM 2146 N N . PRO A 1 301 ? 27.824 -5.306 -9.559 1.00 54.88 301 PRO A N 1
ATOM 2147 C CA . PRO A 1 301 ? 28.125 -4.125 -10.361 1.00 54.88 301 PRO A CA 1
ATOM 2148 C C . PRO A 1 301 ? 26.836 -3.497 -10.913 1.00 54.88 301 PRO A C 1
ATOM 2150 O O . PRO A 1 301 ? 25.949 -4.205 -11.390 1.00 54.88 301 PRO A O 1
ATOM 2153 N N . LEU A 1 302 ? 26.763 -2.160 -10.895 1.00 50.00 302 LEU A N 1
ATOM 2154 C CA . LEU A 1 302 ? 25.632 -1.344 -11.371 1.00 50.00 302 LEU A CA 1
ATOM 2155 C C . LEU A 1 302 ? 25.122 -1.766 -12.767 1.00 50.00 302 LEU A C 1
ATOM 2157 O O . LEU A 1 302 ? 23.929 -1.706 -13.041 1.00 50.00 302 LEU A O 1
ATOM 2161 N N . SER A 1 303 ? 26.007 -2.279 -13.626 1.00 51.00 303 SER A N 1
ATOM 2162 C CA . SER A 1 303 ? 25.664 -2.817 -14.947 1.00 51.00 303 SER A CA 1
ATOM 2163 C C . SER A 1 303 ? 24.718 -4.025 -14.925 1.00 51.00 303 SER A C 1
ATOM 2165 O O . SER A 1 303 ? 23.936 -4.173 -15.852 1.00 51.00 303 SER A O 1
ATOM 2167 N N . GLN A 1 304 ? 24.750 -4.867 -13.887 1.00 52.53 304 GLN A N 1
ATOM 2168 C CA . GLN A 1 304 ? 23.825 -5.999 -13.729 1.00 52.53 304 GLN A CA 1
ATOM 2169 C C . GLN A 1 304 ? 22.490 -5.588 -13.092 1.00 52.53 304 GLN A C 1
ATOM 2171 O O . GLN A 1 304 ? 21.490 -6.275 -13.280 1.00 52.53 304 GLN A O 1
ATOM 2176 N N . ALA A 1 305 ? 22.458 -4.473 -12.355 1.00 48.09 305 ALA A N 1
ATOM 2177 C CA . ALA A 1 305 ? 21.216 -3.884 -11.853 1.00 48.09 305 ALA A CA 1
ATOM 2178 C C . ALA A 1 305 ? 20.430 -3.179 -12.976 1.00 48.09 305 ALA A C 1
ATOM 2180 O O . ALA A 1 305 ? 19.202 -3.166 -12.960 1.00 48.09 305 ALA A O 1
ATOM 2181 N N . LEU A 1 306 ? 21.130 -2.639 -13.982 1.00 51.59 306 LEU A N 1
ATOM 2182 C CA . LEU A 1 306 ? 20.507 -1.966 -15.124 1.00 51.59 306 LEU A CA 1
ATOM 2183 C C . LEU A 1 306 ? 19.848 -2.906 -16.149 1.00 51.59 306 LEU A C 1
ATOM 2185 O O . LEU A 1 306 ? 18.981 -2.436 -16.878 1.00 51.59 306 LEU A O 1
ATOM 2189 N N . ASP A 1 307 ? 20.170 -4.206 -16.190 1.00 46.91 307 ASP A N 1
ATOM 2190 C CA . ASP A 1 307 ? 19.500 -5.163 -17.100 1.00 46.91 307 ASP A CA 1
ATOM 2191 C C . ASP A 1 307 ? 17.986 -5.292 -16.821 1.00 46.91 307 ASP A C 1
ATOM 2193 O O . ASP A 1 307 ? 17.219 -5.705 -17.692 1.00 46.91 307 ASP A O 1
ATOM 2197 N N . GLN A 1 308 ? 17.534 -4.910 -15.621 1.00 45.78 308 GLN A N 1
ATOM 2198 C CA . GLN A 1 308 ? 16.115 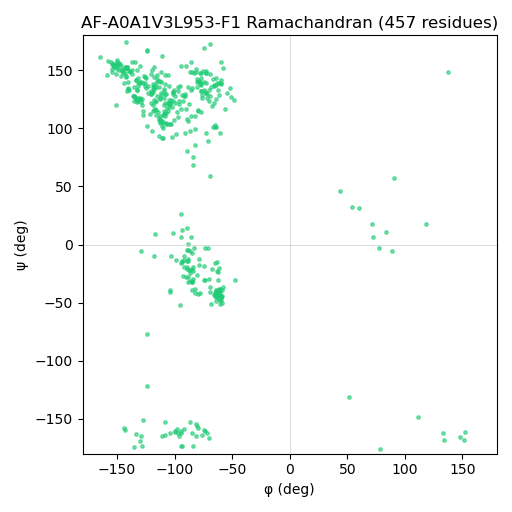-4.883 -15.245 1.00 45.78 308 GLN A CA 1
ATOM 2199 C C . GLN A 1 308 ? 15.440 -3.526 -15.499 1.00 45.78 308 GLN A C 1
ATOM 2201 O O . GLN A 1 308 ? 14.213 -3.434 -15.454 1.00 45.78 308 GLN A O 1
ATOM 2206 N N . LEU A 1 309 ? 16.208 -2.480 -15.819 1.00 46.66 309 LEU A N 1
ATOM 2207 C CA . LEU A 1 309 ? 15.692 -1.172 -16.224 1.00 46.66 309 LEU A CA 1
ATOM 2208 C C . LEU A 1 309 ? 15.382 -1.209 -17.727 1.00 46.66 309 LEU A C 1
ATOM 2210 O O . LEU A 1 309 ? 16.045 -0.593 -18.560 1.00 46.66 309 LEU A O 1
ATOM 2214 N N . GLN A 1 310 ? 14.354 -1.978 -18.089 1.00 45.94 310 GLN A N 1
ATOM 2215 C CA . GLN A 1 310 ? 13.811 -1.972 -19.443 1.00 45.94 310 GLN A CA 1
ATOM 2216 C C . GLN A 1 310 ? 13.072 -0.651 -19.695 1.00 45.94 310 GLN A C 1
ATOM 2218 O O . GLN A 1 310 ? 11.863 -0.544 -19.496 1.00 45.94 310 GLN A O 1
ATOM 2223 N N . MET A 1 311 ? 13.791 0.366 -20.173 1.00 49.53 311 MET A N 1
ATOM 2224 C CA . MET A 1 311 ? 13.161 1.526 -20.802 1.00 49.53 311 MET A CA 1
ATOM 2225 C C . MET A 1 311 ? 12.632 1.087 -22.171 1.00 49.53 311 MET A C 1
ATOM 2227 O O . MET A 1 311 ? 13.370 1.012 -23.149 1.00 49.53 311 MET A O 1
ATOM 2231 N N . THR A 1 312 ? 11.351 0.733 -22.232 1.00 42.62 312 THR A N 1
ATOM 2232 C CA . THR A 1 312 ? 10.678 0.256 -23.455 1.00 42.62 312 THR A CA 1
ATOM 2233 C C . THR A 1 312 ? 10.148 1.389 -24.341 1.00 42.62 312 THR A C 1
ATOM 2235 O O . THR A 1 312 ? 9.511 1.121 -25.358 1.00 42.62 312 THR A O 1
ATOM 2238 N N . GLY A 1 313 ? 10.443 2.651 -24.010 1.00 44.69 313 GLY A N 1
ATOM 2239 C CA . GLY A 1 313 ? 10.012 3.826 -24.768 1.00 44.69 313 GLY A CA 1
ATOM 2240 C C . GLY A 1 313 ? 11.134 4.846 -24.996 1.00 44.69 313 GLY A C 1
ATOM 2241 O O . GLY A 1 313 ? 12.116 4.859 -24.249 1.00 44.69 313 GLY A O 1
ATOM 2242 N N . PRO A 1 314 ? 11.017 5.701 -26.030 1.00 47.62 314 PRO A N 1
ATOM 2243 C CA . PRO A 1 314 ? 11.936 6.815 -26.230 1.00 47.62 314 PRO A CA 1
ATOM 2244 C C . PRO A 1 314 ? 11.902 7.761 -25.022 1.00 47.62 314 PRO A C 1
ATOM 2246 O O . PRO A 1 314 ? 10.841 8.032 -24.465 1.00 47.62 314 PRO A O 1
ATOM 2249 N N . LEU A 1 315 ? 13.064 8.291 -24.633 1.00 53.12 315 LEU A N 1
ATOM 2250 C CA . LEU A 1 315 ? 13.137 9.435 -23.725 1.00 53.12 315 LEU A CA 1
ATOM 2251 C C . LEU A 1 315 ? 12.523 10.645 -24.438 1.00 53.12 315 LEU A C 1
ATOM 2253 O O . LEU A 1 315 ? 13.155 11.238 -25.312 1.00 53.12 315 LEU A O 1
ATOM 2257 N N . VAL A 1 316 ? 11.289 10.992 -24.082 1.00 52.97 316 VAL A N 1
ATOM 2258 C CA . VAL A 1 316 ? 10.588 12.166 -24.604 1.00 52.97 316 VAL A CA 1
ATOM 2259 C C . VAL A 1 316 ? 10.520 13.203 -23.494 1.00 52.97 316 VAL A C 1
ATOM 2261 O O . VAL A 1 316 ? 9.872 12.998 -22.472 1.00 52.97 316 VAL A O 1
ATOM 2264 N N . TYR A 1 317 ? 11.215 14.323 -23.678 1.00 51.19 317 TYR A N 1
ATOM 2265 C CA . TYR A 1 317 ? 11.012 15.492 -22.831 1.00 51.19 317 TYR A CA 1
ATOM 2266 C C . TYR A 1 317 ? 9.751 16.208 -23.320 1.00 51.19 317 TYR A C 1
ATOM 2268 O O . TYR A 1 317 ? 9.723 16.684 -24.452 1.00 51.19 317 TYR A O 1
ATOM 2276 N N . VAL A 1 318 ? 8.708 16.259 -22.496 1.00 55.97 318 VAL A N 1
ATOM 2277 C CA . VAL A 1 318 ? 7.452 16.955 -22.803 1.00 55.97 318 VAL A CA 1
ATOM 2278 C C . VAL A 1 318 ? 7.447 18.290 -22.059 1.00 55.97 318 VAL A C 1
ATOM 2280 O O . VAL A 1 318 ? 7.761 18.336 -20.871 1.00 55.97 318 VAL A O 1
ATOM 2283 N N . ASP A 1 319 ? 7.125 19.390 -22.745 1.00 57.19 319 ASP A N 1
ATOM 2284 C CA . ASP A 1 319 ? 6.975 20.695 -22.089 1.00 57.19 319 ASP A CA 1
ATOM 2285 C C . ASP A 1 319 ? 5.752 20.676 -21.157 1.00 57.19 319 ASP A C 1
ATOM 2287 O O . ASP A 1 319 ? 4.628 20.521 -21.645 1.00 57.19 319 ASP A O 1
ATOM 2291 N N . PRO A 1 320 ? 5.926 20.892 -19.840 1.00 50.81 320 PRO A N 1
ATOM 2292 C CA . PRO A 1 320 ? 4.838 20.799 -18.867 1.00 50.81 320 PRO A CA 1
ATOM 2293 C C . PRO A 1 320 ? 3.736 21.853 -19.062 1.00 50.81 320 PRO A C 1
ATOM 2295 O O . PRO A 1 320 ? 2.644 21.701 -18.524 1.00 50.81 320 PRO A O 1
ATOM 2298 N N . LYS A 1 321 ? 3.976 22.921 -19.836 1.00 63.00 321 LYS A N 1
ATOM 2299 C CA . LYS A 1 321 ? 2.958 23.948 -20.127 1.00 63.00 321 LYS A CA 1
ATOM 2300 C C . LYS A 1 321 ? 2.129 23.646 -21.367 1.00 63.00 321 LYS A C 1
ATOM 2302 O O . LYS A 1 321 ? 1.002 24.123 -21.474 1.00 63.00 321 LYS A O 1
ATOM 2307 N N . THR A 1 322 ? 2.696 22.925 -22.329 1.00 71.38 322 THR A N 1
ATOM 2308 C CA . THR A 1 322 ? 2.078 22.726 -23.649 1.00 71.38 322 THR A CA 1
ATOM 2309 C C . THR A 1 322 ? 1.760 21.269 -23.957 1.00 71.38 322 THR A C 1
ATOM 2311 O O . THR A 1 322 ? 1.044 21.004 -24.922 1.00 71.38 322 THR A O 1
ATOM 2314 N N . ASN A 1 323 ? 2.247 20.342 -23.128 1.00 61.75 323 ASN A N 1
ATOM 2315 C CA . ASN A 1 323 ? 2.085 18.898 -23.252 1.00 61.75 323 ASN A CA 1
ATOM 2316 C C . ASN A 1 323 ? 2.528 18.349 -24.623 1.00 61.75 323 ASN A C 1
ATOM 2318 O O . ASN A 1 323 ? 1.948 17.403 -25.154 1.00 61.75 323 ASN A O 1
ATOM 2322 N N . LYS A 1 324 ? 3.538 18.990 -25.226 1.00 61.22 324 LYS A N 1
ATOM 2323 C CA . LYS A 1 324 ? 4.122 18.622 -26.521 1.00 61.22 324 LYS A CA 1
ATOM 2324 C C . LYS A 1 324 ? 5.575 18.193 -26.364 1.00 61.22 324 LYS A C 1
ATOM 2326 O O . LYS A 1 324 ? 6.306 18.765 -25.555 1.00 61.22 324 LYS A O 1
ATOM 2331 N N . ASP A 1 325 ? 5.987 17.238 -27.193 1.00 61.19 325 ASP A N 1
ATOM 2332 C CA . ASP A 1 325 ? 7.369 16.774 -27.303 1.00 61.19 325 ASP A CA 1
ATOM 2333 C C . ASP A 1 325 ? 8.311 17.940 -27.617 1.00 61.19 325 ASP A C 1
ATOM 2335 O O . ASP A 1 325 ? 8.254 18.557 -28.686 1.00 61.19 325 ASP A O 1
ATOM 2339 N N . VAL A 1 326 ? 9.223 18.220 -26.694 1.00 58.44 326 VAL A N 1
ATOM 2340 C CA . VAL A 1 326 ? 10.334 19.140 -26.893 1.00 58.44 326 VAL A CA 1
ATOM 2341 C C . VAL A 1 326 ? 11.563 18.312 -27.220 1.00 58.44 326 VAL A C 1
ATOM 2343 O O . VAL A 1 326 ? 12.301 17.844 -26.353 1.00 58.44 326 VAL A O 1
ATOM 2346 N N . GLN A 1 327 ? 11.803 18.164 -28.519 1.00 55.47 327 GLN A N 1
ATOM 2347 C CA . GLN A 1 327 ? 13.096 17.748 -29.048 1.00 55.47 327 GLN A CA 1
ATOM 2348 C C . GLN A 1 327 ? 14.131 18.797 -28.612 1.00 55.47 327 GLN A C 1
ATOM 2350 O O . GLN A 1 327 ? 14.262 19.850 -29.240 1.00 55.47 327 GLN A O 1
ATOM 2355 N N . ARG A 1 328 ? 14.846 18.559 -27.504 1.00 49.34 328 ARG A N 1
ATOM 2356 C CA . ARG A 1 328 ? 16.012 19.381 -27.159 1.00 49.34 328 ARG A CA 1
ATOM 2357 C C . ARG A 1 328 ? 17.061 19.158 -28.241 1.00 49.34 328 ARG A C 1
ATOM 2359 O O . ARG A 1 328 ? 17.772 18.159 -28.222 1.00 49.34 328 ARG A O 1
ATOM 2366 N N . GLN A 1 329 ? 17.160 20.104 -29.168 1.00 49.28 329 GLN A N 1
ATOM 2367 C CA . GLN A 1 329 ? 18.300 20.202 -30.063 1.00 49.28 329 GLN A CA 1
ATOM 2368 C C . GLN A 1 329 ? 19.520 20.557 -29.217 1.00 49.28 329 GLN A C 1
ATOM 2370 O O . GLN A 1 329 ? 19.692 21.695 -28.784 1.00 49.28 329 GLN A O 1
ATOM 2375 N N . THR A 1 330 ? 20.345 19.562 -28.921 1.00 50.91 330 THR A N 1
ATOM 2376 C CA . THR A 1 330 ? 21.702 19.810 -28.456 1.00 50.91 330 THR A CA 1
ATOM 2377 C C . THR A 1 330 ? 22.598 19.851 -29.686 1.00 50.91 330 THR A C 1
ATOM 2379 O O . THR A 1 330 ? 22.581 18.940 -30.508 1.00 50.91 330 THR A O 1
ATOM 2382 N N . GLU A 1 331 ? 23.391 20.912 -29.834 1.00 58.12 331 GLU A N 1
ATOM 2383 C CA . GLU A 1 331 ? 24.350 21.018 -30.946 1.00 58.12 331 GLU A CA 1
ATOM 2384 C C . GLU A 1 331 ? 25.429 19.924 -30.877 1.00 58.12 331 GLU A C 1
ATOM 2386 O O . GLU A 1 331 ? 26.040 19.576 -31.885 1.00 58.12 331 GLU A O 1
ATOM 2391 N N . VAL A 1 332 ? 25.666 19.366 -29.682 1.00 59.47 332 VAL A N 1
ATOM 2392 C CA . VAL A 1 332 ? 26.688 18.348 -29.436 1.00 59.47 332 VAL A CA 1
ATOM 2393 C C . VAL A 1 332 ? 26.130 17.226 -28.564 1.00 59.47 332 VAL A C 1
ATOM 2395 O O . VAL A 1 332 ? 25.706 17.451 -27.429 1.00 59.47 332 VAL A O 1
ATOM 2398 N N . VAL A 1 333 ? 26.212 15.994 -29.070 1.00 67.19 333 VAL A N 1
ATOM 2399 C CA . VAL A 1 333 ? 26.035 14.769 -28.281 1.00 67.19 333 VAL A CA 1
ATOM 2400 C C . VAL A 1 333 ? 27.420 14.256 -27.888 1.00 67.19 333 VAL A C 1
ATOM 2402 O O . VAL A 1 333 ? 28.187 13.793 -28.731 1.00 67.19 333 VAL A O 1
ATOM 2405 N N . ARG A 1 334 ? 27.766 14.353 -26.599 1.00 66.12 334 ARG A N 1
ATOM 2406 C CA . ARG A 1 334 ? 29.012 13.786 -26.061 1.00 66.12 334 ARG A CA 1
ATOM 2407 C C . ARG A 1 334 ? 28.778 12.331 -25.671 1.00 66.12 334 ARG A C 1
ATOM 2409 O O . ARG A 1 334 ? 28.271 12.042 -24.593 1.00 66.12 334 ARG A O 1
ATOM 2416 N N . VAL A 1 335 ? 29.152 11.417 -26.557 1.00 69.31 335 VAL A N 1
ATOM 2417 C CA . VAL A 1 335 ? 29.231 9.983 -26.261 1.00 69.31 335 VAL A CA 1
ATOM 2418 C C . VAL A 1 335 ? 30.648 9.735 -25.754 1.00 69.31 335 VAL A C 1
ATOM 2420 O O . VAL A 1 335 ? 31.583 9.963 -26.514 1.00 69.31 335 VAL A O 1
ATOM 2423 N N . ASN A 1 336 ? 30.802 9.311 -24.493 1.00 68.81 336 ASN A N 1
ATOM 2424 C CA . ASN A 1 336 ? 32.079 9.134 -23.773 1.00 68.81 336 ASN A CA 1
ATOM 2425 C C . ASN A 1 336 ? 32.604 10.358 -22.979 1.00 68.81 336 ASN A C 1
ATOM 2427 O O . ASN A 1 336 ? 33.719 10.837 -23.182 1.00 68.81 336 ASN A O 1
ATOM 2431 N N . SER A 1 337 ? 31.794 10.869 -22.050 1.00 55.84 337 SER A N 1
ATOM 2432 C CA . SER A 1 337 ? 32.087 12.017 -21.173 1.00 55.84 337 SER A CA 1
ATOM 2433 C C . SER A 1 337 ? 33.174 11.749 -20.108 1.00 55.84 337 SER A C 1
ATOM 2435 O O . SER A 1 337 ? 32.902 11.880 -18.917 1.00 55.84 337 SER A O 1
ATOM 2437 N N . GLY A 1 338 ? 34.399 11.388 -20.511 1.00 58.41 338 GLY A N 1
ATOM 2438 C CA . GLY A 1 338 ? 35.569 11.328 -19.617 1.00 58.41 338 GLY A CA 1
ATOM 2439 C C . GLY A 1 338 ? 36.233 9.959 -19.427 1.00 58.41 338 GLY A C 1
ATOM 2440 O O . GLY A 1 338 ? 36.982 9.803 -18.467 1.00 58.41 338 GLY A O 1
ATOM 2441 N N . SER A 1 339 ? 35.990 8.970 -20.297 1.00 66.44 339 SER A N 1
ATOM 2442 C CA . SER A 1 339 ? 36.755 7.712 -20.298 1.00 66.44 339 SER A CA 1
ATOM 2443 C C . SER A 1 339 ? 37.688 7.628 -21.507 1.00 66.44 339 SER A C 1
ATOM 2445 O O . SER A 1 339 ? 37.279 7.900 -22.630 1.00 66.44 339 SER A O 1
ATOM 2447 N N . ASP A 1 340 ? 38.919 7.153 -21.309 1.00 74.38 340 ASP A N 1
ATOM 2448 C CA . ASP A 1 340 ? 39.862 6.884 -22.411 1.00 74.38 340 ASP A CA 1
ATOM 2449 C C . ASP A 1 340 ? 39.503 5.620 -23.219 1.00 74.38 340 ASP A C 1
ATOM 2451 O O . ASP A 1 340 ? 40.170 5.273 -24.195 1.00 74.38 340 ASP A O 1
ATOM 2455 N N . LYS A 1 341 ? 38.453 4.889 -22.820 1.00 74.50 341 LYS A N 1
ATOM 2456 C CA . LYS A 1 341 ? 38.027 3.658 -23.492 1.00 74.50 341 LYS A CA 1
ATOM 2457 C C . LYS A 1 341 ? 37.035 3.959 -24.621 1.00 74.50 341 LYS A C 1
ATOM 2459 O O . LYS A 1 341 ? 36.090 4.712 -24.401 1.00 74.50 341 LYS A O 1
ATOM 2464 N N . PRO A 1 342 ? 37.177 3.337 -25.805 1.00 76.12 342 PRO A N 1
ATOM 2465 C CA . PRO A 1 342 ? 36.223 3.506 -26.897 1.00 76.12 342 PRO A CA 1
ATOM 2466 C C . PRO A 1 342 ? 34.803 3.072 -26.507 1.00 76.12 342 PRO A C 1
ATOM 2468 O O . PRO A 1 342 ? 34.616 2.012 -25.907 1.00 76.12 342 PRO A O 1
ATOM 2471 N N . VAL A 1 343 ? 33.798 3.851 -26.917 1.00 81.38 343 VAL A N 1
ATOM 2472 C CA . VAL A 1 343 ? 32.377 3.507 -26.755 1.00 81.38 343 VAL A CA 1
ATOM 2473 C C . VAL A 1 343 ? 31.829 2.993 -28.081 1.00 81.38 343 VAL A C 1
ATOM 2475 O O . VAL A 1 343 ? 31.897 3.676 -29.102 1.00 81.38 343 VAL A O 1
ATOM 2478 N N . ARG A 1 344 ? 31.268 1.780 -28.068 1.00 84.06 344 ARG A N 1
ATOM 2479 C CA . ARG A 1 344 ? 30.598 1.199 -29.235 1.00 84.06 344 ARG A CA 1
ATOM 2480 C C . ARG A 1 344 ? 29.134 1.632 -29.260 1.00 84.06 344 ARG A C 1
ATOM 2482 O O . ARG A 1 344 ? 28.388 1.305 -28.344 1.00 84.06 344 ARG A O 1
ATOM 2489 N N . VAL A 1 345 ? 28.723 2.296 -30.337 1.00 85.31 345 VAL A N 1
ATOM 2490 C CA . VAL A 1 345 ? 27.312 2.597 -30.623 1.00 85.31 345 VAL A CA 1
ATOM 2491 C C . VAL A 1 345 ? 26.733 1.457 -31.466 1.00 85.31 345 VAL A C 1
ATOM 2493 O O . VAL A 1 345 ? 27.339 1.048 -32.456 1.00 85.31 345 VAL A O 1
ATOM 2496 N N . THR A 1 346 ? 25.590 0.905 -31.057 1.00 86.00 346 THR A N 1
ATOM 2497 C CA . THR A 1 346 ? 24.923 -0.232 -31.726 1.00 86.00 346 THR A CA 1
ATOM 2498 C C . THR A 1 346 ? 23.486 0.128 -32.109 1.00 86.00 346 THR A C 1
ATOM 2500 O O . THR A 1 346 ? 22.981 1.151 -31.658 1.00 86.00 346 THR A O 1
ATOM 2503 N N . ASN A 1 347 ? 22.844 -0.686 -32.955 1.00 86.12 347 ASN A N 1
ATOM 2504 C CA . ASN A 1 347 ? 21.466 -0.490 -33.436 1.00 86.12 347 ASN A CA 1
ATOM 2505 C C . ASN A 1 347 ? 21.230 0.827 -34.206 1.00 86.12 347 ASN A C 1
ATOM 2507 O O . ASN A 1 347 ? 20.129 1.371 -34.203 1.00 86.12 347 ASN A O 1
ATOM 2511 N N . VAL A 1 348 ? 22.252 1.321 -34.910 1.00 90.88 348 VAL A N 1
ATOM 2512 C CA . VAL A 1 348 ? 22.121 2.467 -35.822 1.00 90.88 348 VAL A CA 1
ATOM 2513 C C . VAL A 1 348 ? 21.452 1.994 -37.115 1.00 90.88 348 VAL A C 1
ATOM 2515 O O . VAL A 1 348 ? 22.018 1.172 -37.836 1.00 90.88 348 VAL A O 1
ATOM 2518 N N . ALA A 1 349 ? 20.243 2.485 -37.389 1.00 91.12 349 ALA A N 1
ATOM 2519 C CA . ALA A 1 349 ? 19.501 2.181 -38.613 1.00 91.12 349 ALA A CA 1
ATOM 2520 C C . ALA A 1 349 ? 20.147 2.826 -39.855 1.00 91.12 349 ALA A C 1
ATOM 2522 O O . ALA A 1 349 ? 21.104 3.594 -39.750 1.00 91.12 349 ALA A O 1
ATOM 2523 N N . ASP A 1 350 ? 19.649 2.495 -41.047 1.00 93.81 350 ASP A N 1
ATOM 2524 C CA . ASP A 1 350 ? 20.088 3.160 -42.278 1.00 93.81 350 ASP A CA 1
ATOM 2525 C C . ASP A 1 350 ? 19.670 4.645 -42.263 1.00 93.81 350 ASP A C 1
ATOM 2527 O O . ASP A 1 350 ? 18.528 4.943 -41.890 1.00 93.81 350 ASP A O 1
ATOM 2531 N N . PRO A 1 351 ? 20.563 5.571 -42.668 1.00 93.31 351 PRO A N 1
ATOM 2532 C CA . PRO A 1 351 ? 20.287 7.006 -42.646 1.00 93.31 351 PRO A CA 1
ATOM 2533 C C . PRO A 1 351 ? 19.183 7.374 -43.650 1.00 93.31 351 PRO A C 1
ATOM 2535 O O . PRO A 1 351 ? 19.140 6.834 -44.763 1.00 93.31 351 PRO A O 1
ATOM 2538 N N . LYS A 1 352 ? 18.314 8.315 -43.271 1.00 91.44 352 LYS A N 1
ATOM 2539 C CA . LYS A 1 352 ? 17.282 8.907 -44.140 1.00 91.44 352 LYS A CA 1
ATOM 2540 C C . LYS A 1 352 ? 17.679 10.308 -44.598 1.00 91.44 352 LYS A C 1
ATOM 2542 O O . LYS A 1 352 ? 17.487 10.625 -45.772 1.00 91.44 352 LYS A O 1
ATOM 2547 N N . ASP A 1 353 ? 18.276 11.089 -43.700 1.00 90.25 353 ASP A N 1
ATOM 2548 C CA . ASP A 1 353 ? 18.707 12.465 -43.934 1.00 90.25 353 ASP A CA 1
ATOM 2549 C C . ASP A 1 353 ? 20.239 12.592 -43.949 1.00 90.25 353 ASP A C 1
ATOM 2551 O O . ASP A 1 353 ? 20.978 11.727 -43.479 1.00 90.25 353 ASP A O 1
ATOM 2555 N N . ALA A 1 354 ? 20.747 13.693 -44.511 1.00 87.31 354 ALA A N 1
ATOM 2556 C CA . ALA A 1 354 ? 22.190 13.905 -44.686 1.00 87.31 354 ALA A CA 1
ATOM 2557 C C . ALA A 1 354 ? 22.963 14.085 -43.365 1.00 87.31 354 ALA A C 1
ATOM 2559 O O . ALA A 1 354 ? 24.179 13.904 -43.338 1.00 87.31 354 ALA A O 1
ATOM 2560 N N . SER A 1 355 ? 22.271 14.465 -42.290 1.00 85.19 355 SER A N 1
ATOM 2561 C CA . SER A 1 355 ? 22.831 14.647 -40.947 1.00 85.19 355 SER A CA 1
ATOM 2562 C C . SER A 1 355 ? 22.808 13.378 -40.093 1.00 85.19 355 SER A C 1
ATOM 2564 O O . SER A 1 355 ? 23.300 13.404 -38.966 1.00 85.19 355 SER A O 1
ATOM 2566 N N . ASP A 1 356 ? 22.223 12.289 -40.593 1.00 89.56 356 ASP A N 1
ATOM 2567 C CA . ASP A 1 356 ? 22.067 11.061 -39.823 1.00 89.56 356 ASP A CA 1
ATOM 2568 C C . ASP A 1 356 ? 23.402 10.331 -39.642 1.00 89.56 356 ASP A C 1
ATOM 2570 O O . ASP A 1 356 ? 24.271 10.309 -40.519 1.00 89.56 356 ASP A O 1
ATOM 2574 N N . ALA A 1 357 ? 23.546 9.662 -38.497 1.00 89.31 357 ALA A N 1
ATOM 2575 C CA . ALA A 1 357 ? 24.653 8.746 -38.278 1.00 89.31 357 ALA A CA 1
ATOM 2576 C C . ALA A 1 357 ? 24.567 7.563 -39.254 1.00 89.31 357 ALA A C 1
ATOM 2578 O O . ALA A 1 357 ? 23.505 6.979 -39.468 1.00 89.31 357 ALA A O 1
ATOM 2579 N N . VAL A 1 358 ? 25.710 7.178 -39.822 1.00 92.62 358 VAL A N 1
ATOM 2580 C CA . VAL A 1 358 ? 25.794 6.094 -40.806 1.00 92.62 358 VAL A CA 1
ATOM 2581 C C . VAL A 1 358 ? 26.305 4.821 -40.141 1.00 92.62 358 VAL A C 1
ATOM 2583 O O . VAL A 1 358 ? 27.333 4.834 -39.465 1.00 92.62 358 VAL A O 1
ATOM 2586 N N . ASN A 1 359 ? 25.615 3.702 -40.365 1.00 94.12 359 ASN A N 1
ATOM 2587 C CA . ASN A 1 359 ? 26.095 2.385 -39.955 1.00 94.12 359 ASN A CA 1
ATOM 2588 C C . ASN A 1 359 ? 27.033 1.760 -41.013 1.00 94.12 359 ASN A C 1
ATOM 2590 O O . ASN A 1 359 ? 26.972 2.091 -42.200 1.00 94.12 359 ASN A O 1
ATOM 2594 N N . LEU A 1 360 ? 27.892 0.825 -40.586 1.00 93.81 360 LEU A N 1
ATOM 2595 C CA . LEU A 1 360 ? 28.886 0.190 -41.464 1.00 93.81 360 LEU A CA 1
ATOM 2596 C C . LEU A 1 360 ? 28.247 -0.576 -42.638 1.00 93.81 360 LEU A C 1
ATOM 2598 O O . LEU A 1 360 ? 28.743 -0.501 -43.757 1.00 93.81 360 LEU A O 1
ATOM 2602 N N . GLY A 1 361 ? 27.117 -1.254 -42.412 1.00 93.06 361 GLY A N 1
ATOM 2603 C CA . GLY A 1 361 ? 26.429 -2.023 -43.455 1.00 93.06 361 GLY A CA 1
ATOM 2604 C C . GLY A 1 361 ? 25.926 -1.152 -44.611 1.00 93.06 361 GLY A C 1
ATOM 2605 O O . GLY A 1 361 ? 26.083 -1.514 -45.780 1.00 93.06 361 GLY A O 1
ATOM 2606 N N . TYR A 1 362 ? 25.377 0.027 -44.305 1.00 93.75 362 TYR A N 1
ATOM 2607 C CA . TYR A 1 362 ? 24.965 1.004 -45.313 1.00 93.75 362 TYR A CA 1
ATOM 2608 C C . TYR A 1 362 ? 26.161 1.524 -46.124 1.00 93.75 362 TYR A C 1
ATOM 2610 O O . TYR A 1 362 ? 26.094 1.598 -47.357 1.00 93.75 362 TYR A O 1
ATOM 2618 N N . PHE A 1 363 ? 27.265 1.853 -45.444 1.00 93.38 363 PHE A N 1
ATOM 2619 C CA . PHE A 1 363 ? 28.492 2.327 -46.085 1.00 93.38 363 PHE A CA 1
ATOM 2620 C C . PHE A 1 363 ? 29.076 1.282 -47.045 1.00 93.38 363 PHE A C 1
ATOM 2622 O O . PHE A 1 363 ? 29.290 1.583 -48.224 1.00 93.38 363 PHE A O 1
ATOM 2629 N N . ASP A 1 364 ? 29.249 0.044 -46.580 1.00 93.44 364 ASP A N 1
ATOM 2630 C CA . ASP A 1 364 ? 29.824 -1.046 -47.374 1.00 93.44 364 ASP A CA 1
ATOM 2631 C C . ASP A 1 364 ? 28.978 -1.353 -48.615 1.00 93.44 364 ASP A C 1
ATOM 2633 O O . ASP A 1 364 ? 29.511 -1.537 -49.714 1.00 93.44 364 ASP A O 1
ATOM 2637 N N . LYS A 1 365 ? 27.645 -1.320 -48.483 1.00 90.88 365 LYS A N 1
ATOM 2638 C CA . LYS A 1 365 ? 26.720 -1.498 -49.611 1.00 90.88 365 LYS A CA 1
ATOM 2639 C C . LYS A 1 365 ? 26.919 -0.429 -50.690 1.00 90.88 365 LYS A C 1
ATOM 2641 O O . LYS A 1 365 ? 26.959 -0.757 -51.877 1.00 90.88 365 LYS A O 1
ATOM 2646 N N . LYS A 1 366 ? 27.045 0.845 -50.305 1.00 90.50 366 LYS A N 1
ATOM 2647 C CA . LYS A 1 366 ? 27.268 1.954 -51.252 1.00 90.50 366 LYS A CA 1
ATOM 2648 C C . LYS A 1 366 ? 28.655 1.890 -51.889 1.00 90.50 366 LYS A C 1
ATOM 2650 O O . LYS A 1 366 ? 28.775 2.099 -53.097 1.00 90.50 366 LYS A O 1
ATOM 2655 N N . LEU A 1 367 ? 29.682 1.564 -51.107 1.00 92.44 367 LEU A N 1
ATOM 2656 C CA . LEU A 1 367 ? 31.050 1.432 -51.602 1.00 92.44 367 LEU A CA 1
ATOM 2657 C C . LEU A 1 367 ? 31.185 0.276 -52.606 1.00 92.44 367 LEU A C 1
ATOM 2659 O O . LEU A 1 367 ? 31.805 0.446 -53.657 1.00 92.44 367 LEU A O 1
ATOM 2663 N N . SER A 1 368 ? 30.560 -0.869 -52.320 1.00 91.25 368 SER A N 1
ATOM 2664 C CA . SER A 1 368 ? 30.580 -2.053 -53.186 1.00 91.25 368 SER A CA 1
ATOM 2665 C C . SER A 1 368 ? 29.978 -1.780 -54.571 1.00 91.25 368 SER A C 1
ATOM 2667 O O . SER A 1 368 ? 30.584 -2.135 -55.584 1.00 91.25 368 SER A O 1
ATOM 2669 N N . LEU A 1 369 ? 28.840 -1.075 -54.634 1.00 87.69 369 LEU A N 1
ATOM 2670 C CA . LEU A 1 369 ? 28.210 -0.678 -55.902 1.00 87.69 369 LEU A CA 1
ATOM 2671 C C . LEU A 1 369 ? 29.152 0.179 -56.759 1.00 87.69 369 LEU A C 1
ATOM 2673 O O . LEU A 1 369 ? 29.408 -0.148 -57.919 1.00 87.69 369 LEU A O 1
ATOM 2677 N N . ASN A 1 370 ? 29.736 1.222 -56.164 1.00 89.38 370 ASN A N 1
ATOM 2678 C CA . ASN A 1 370 ? 30.663 2.111 -56.866 1.00 89.38 370 ASN A CA 1
ATOM 2679 C C . ASN A 1 370 ? 31.916 1.366 -57.351 1.00 89.38 370 ASN A C 1
ATOM 2681 O O . ASN A 1 370 ? 32.399 1.602 -58.461 1.00 89.38 370 ASN A O 1
ATOM 2685 N N . MET A 1 371 ? 32.441 0.438 -56.545 1.00 92.00 371 MET A N 1
ATOM 2686 C CA . MET A 1 371 ? 33.577 -0.394 -56.941 1.00 92.00 371 MET A CA 1
ATOM 2687 C C . MET A 1 371 ? 33.235 -1.297 -58.134 1.00 92.00 371 MET A C 1
ATOM 2689 O O . MET A 1 371 ? 34.070 -1.438 -59.029 1.00 92.00 371 MET A O 1
ATOM 2693 N N . GLY A 1 372 ? 32.028 -1.866 -58.202 1.00 90.44 372 GLY A N 1
ATOM 2694 C CA . GLY A 1 372 ? 31.578 -2.675 -59.342 1.00 90.44 372 GLY A CA 1
ATOM 2695 C C . GLY A 1 372 ? 31.587 -1.905 -60.668 1.00 90.44 372 GLY A C 1
ATOM 2696 O O . GLY A 1 372 ? 32.118 -2.390 -61.673 1.00 90.44 372 GLY A O 1
ATOM 2697 N N . ASP A 1 373 ? 31.088 -0.668 -60.662 1.00 91.88 373 ASP A N 1
ATOM 2698 C CA . ASP A 1 373 ? 31.064 0.193 -61.852 1.00 91.88 373 ASP A CA 1
ATOM 2699 C C . ASP A 1 373 ? 32.469 0.550 -62.348 1.00 91.88 373 ASP A C 1
ATOM 2701 O O . ASP A 1 373 ? 32.743 0.523 -63.557 1.00 91.88 373 ASP A O 1
ATOM 2705 N N . VAL A 1 374 ? 33.394 0.820 -61.422 1.00 94.06 374 VAL A N 1
ATOM 2706 C CA . VAL A 1 374 ? 34.802 1.082 -61.750 1.00 94.06 374 VAL A CA 1
ATOM 2707 C C . VAL A 1 374 ? 35.442 -0.135 -62.424 1.00 94.06 374 VAL A C 1
ATOM 2709 O O . VAL A 1 374 ? 36.060 0.014 -63.482 1.00 94.06 374 VAL A O 1
ATOM 2712 N N . HIS A 1 375 ? 35.248 -1.342 -61.884 1.00 92.81 375 HIS A N 1
ATOM 2713 C CA . HIS A 1 375 ? 35.790 -2.572 -62.478 1.00 92.81 375 HIS A CA 1
ATOM 2714 C C . HIS A 1 375 ? 35.243 -2.817 -63.892 1.00 92.81 375 HIS A C 1
ATOM 2716 O O . HIS A 1 375 ? 36.004 -3.108 -64.821 1.00 92.81 375 HIS A O 1
ATOM 2722 N N . ASN A 1 376 ? 33.938 -2.620 -64.096 1.00 93.50 376 ASN A N 1
ATOM 2723 C CA . ASN A 1 376 ? 33.310 -2.756 -65.412 1.00 93.50 376 ASN A CA 1
ATOM 2724 C C . ASN A 1 376 ? 33.872 -1.756 -66.433 1.00 93.50 376 ASN A C 1
ATOM 2726 O O . ASN A 1 376 ? 34.097 -2.105 -67.600 1.00 93.50 376 ASN A O 1
ATOM 2730 N N . ARG A 1 377 ? 34.141 -0.516 -66.005 1.00 95.56 377 ARG A N 1
ATOM 2731 C CA . ARG A 1 377 ? 34.760 0.504 -66.860 1.00 95.56 377 ARG A CA 1
ATOM 2732 C C . ARG A 1 377 ? 36.191 0.127 -67.248 1.00 95.56 377 ARG A C 1
ATOM 2734 O O . ARG A 1 377 ? 36.532 0.2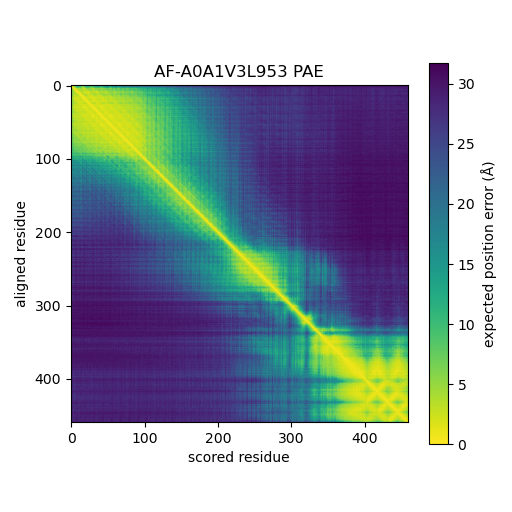62 -68.424 1.00 95.56 377 ARG A O 1
ATOM 2741 N N . ILE A 1 378 ? 36.996 -0.378 -66.313 1.00 95.81 378 ILE A N 1
ATOM 2742 C CA . ILE A 1 378 ? 38.381 -0.809 -66.573 1.00 95.81 378 ILE A CA 1
ATOM 2743 C C . ILE A 1 378 ? 38.416 -1.932 -67.619 1.00 95.81 378 ILE A C 1
ATOM 2745 O O . ILE A 1 378 ? 39.134 -1.822 -68.614 1.00 95.81 378 ILE A O 1
ATOM 2749 N N . ASN A 1 379 ? 37.574 -2.957 -67.461 1.00 94.69 379 ASN A N 1
ATOM 2750 C CA . ASN A 1 379 ? 37.503 -4.077 -68.406 1.00 94.69 379 ASN A CA 1
ATOM 2751 C C . ASN A 1 379 ? 37.113 -3.620 -69.821 1.00 94.69 379 ASN A C 1
ATOM 2753 O O . ASN A 1 379 ? 37.653 -4.103 -70.820 1.00 94.69 379 ASN A O 1
ATOM 2757 N N . ARG A 1 380 ? 36.199 -2.645 -69.928 1.00 95.19 380 ARG A N 1
ATOM 2758 C CA . ARG A 1 380 ? 35.813 -2.061 -71.220 1.00 95.19 380 ARG A CA 1
ATOM 2759 C C . ARG A 1 380 ? 36.975 -1.321 -71.883 1.00 95.19 380 ARG A C 1
ATOM 2761 O O . ARG A 1 380 ? 37.143 -1.439 -73.097 1.00 95.19 380 ARG A O 1
ATOM 2768 N N . VAL A 1 381 ? 37.748 -0.560 -71.108 1.00 96.06 381 VAL A N 1
ATOM 2769 C CA . VAL A 1 381 ? 38.917 0.175 -71.611 1.00 96.06 381 VAL A CA 1
ATOM 2770 C C . VAL A 1 381 ? 39.982 -0.795 -72.124 1.00 96.06 381 VAL A C 1
ATOM 2772 O O . VAL A 1 381 ? 40.424 -0.643 -73.261 1.00 96.06 381 VAL A O 1
ATOM 2775 N N . ASP A 1 382 ? 40.331 -1.829 -71.356 1.00 96.56 382 ASP A N 1
ATOM 2776 C CA . ASP A 1 382 ? 41.312 -2.842 -71.773 1.00 96.56 382 ASP A CA 1
ATOM 2777 C C . ASP A 1 382 ? 40.894 -3.553 -73.075 1.00 96.56 382 ASP A C 1
ATOM 2779 O O . ASP A 1 382 ? 41.693 -3.656 -74.011 1.00 96.56 382 ASP A O 1
ATOM 2783 N N . ARG A 1 383 ? 39.619 -3.948 -73.202 1.00 96.19 383 ARG A N 1
ATOM 2784 C CA . ARG A 1 383 ? 39.096 -4.578 -74.428 1.00 96.19 383 ARG A CA 1
ATOM 2785 C C . ARG A 1 383 ? 39.234 -3.674 -75.660 1.00 96.19 383 ARG A C 1
ATOM 2787 O O . ARG A 1 383 ? 39.682 -4.134 -76.715 1.00 96.19 383 ARG A O 1
ATOM 2794 N N . ARG A 1 384 ? 38.877 -2.392 -75.526 1.00 96.69 384 ARG A N 1
ATOM 2795 C CA . ARG A 1 384 ? 38.993 -1.403 -76.611 1.00 96.69 384 ARG A CA 1
ATOM 2796 C C . ARG A 1 384 ? 40.445 -1.145 -76.999 1.00 96.69 384 ARG A C 1
ATOM 2798 O O . ARG A 1 384 ? 40.762 -1.155 -78.184 1.00 96.69 384 ARG A O 1
ATOM 2805 N N . LEU A 1 385 ? 41.344 -1.007 -76.021 1.00 96.44 385 LEU A N 1
ATOM 2806 C CA . LEU A 1 385 ? 42.777 -0.820 -76.271 1.00 96.44 385 LEU A CA 1
ATOM 2807 C C . LEU A 1 385 ? 43.380 -1.998 -77.044 1.00 96.44 385 LEU A C 1
ATOM 2809 O O . LEU A 1 385 ? 44.048 -1.791 -78.057 1.00 96.44 385 LEU A O 1
ATOM 2813 N N . ARG A 1 386 ? 43.099 -3.240 -76.626 1.00 97.44 386 ARG A N 1
ATOM 2814 C CA . ARG A 1 386 ? 43.564 -4.441 -77.344 1.00 97.44 386 ARG A CA 1
ATOM 2815 C C . ARG A 1 386 ? 43.055 -4.483 -78.786 1.00 97.44 386 ARG A C 1
ATOM 2817 O O . ARG A 1 386 ? 43.807 -4.844 -79.687 1.00 97.44 386 ARG A O 1
ATOM 2824 N N . SER A 1 387 ? 41.808 -4.071 -79.004 1.00 97.06 387 SER A N 1
ATOM 2825 C CA . SER A 1 387 ? 41.184 -4.014 -80.334 1.00 97.06 387 SER A CA 1
ATOM 2826 C C . SER A 1 387 ? 41.788 -2.918 -81.220 1.00 97.06 387 SER A C 1
ATOM 2828 O O . SER A 1 387 ? 42.014 -3.140 -82.412 1.00 97.06 387 SER A O 1
ATOM 2830 N N . GLY A 1 388 ? 42.144 -1.771 -80.635 1.00 95.94 388 GLY A N 1
ATOM 2831 C CA . GLY A 1 388 ? 42.912 -0.721 -81.306 1.00 95.94 388 GLY A CA 1
ATOM 2832 C C . GLY A 1 388 ? 44.304 -1.197 -81.737 1.00 95.94 388 GLY A C 1
ATOM 2833 O O . GLY A 1 388 ? 44.709 -0.965 -82.874 1.00 95.94 388 GLY A O 1
ATOM 2834 N N . ILE A 1 389 ? 45.007 -1.952 -80.885 1.00 96.69 389 ILE A N 1
ATOM 2835 C CA . ILE A 1 389 ? 46.307 -2.550 -81.239 1.00 96.69 389 ILE A CA 1
ATOM 2836 C C . ILE A 1 389 ? 46.148 -3.567 -82.378 1.00 96.69 389 ILE A C 1
ATOM 2838 O O . ILE A 1 389 ? 46.908 -3.522 -83.342 1.00 96.69 389 ILE A O 1
ATOM 2842 N N . ALA A 1 390 ? 45.136 -4.442 -82.320 1.00 97.38 390 ALA A N 1
ATOM 2843 C CA . ALA A 1 390 ? 44.852 -5.388 -83.404 1.00 97.38 390 ALA A CA 1
ATOM 2844 C C . ALA A 1 390 ?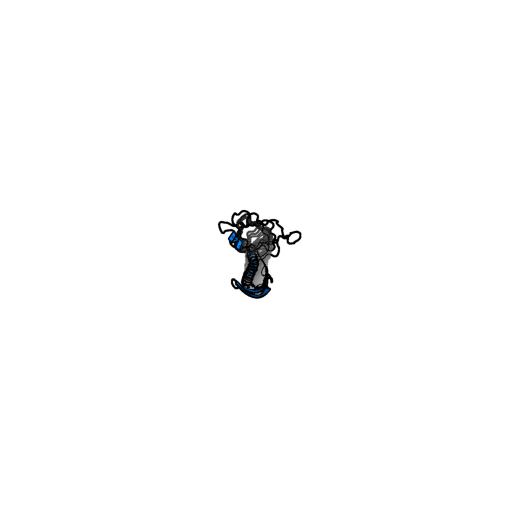 44.594 -4.670 -84.744 1.00 97.38 390 ALA A C 1
ATOM 2846 O O . ALA A 1 390 ? 45.044 -5.137 -85.789 1.00 97.38 390 ALA A O 1
ATOM 2847 N N . SER A 1 391 ? 43.932 -3.510 -84.701 1.00 97.38 391 SER A N 1
ATOM 2848 C CA . SER A 1 391 ? 43.686 -2.645 -85.864 1.00 97.38 391 SER A CA 1
ATOM 2849 C C . SER A 1 391 ? 44.992 -2.104 -86.457 1.00 97.38 391 SER A C 1
ATOM 2851 O O . SER A 1 391 ? 45.212 -2.197 -87.664 1.00 97.38 391 SER A O 1
ATOM 2853 N N . ALA A 1 392 ? 45.904 -1.623 -85.606 1.00 96.19 392 ALA A N 1
ATOM 2854 C CA . ALA A 1 392 ? 47.225 -1.161 -86.029 1.00 96.19 392 ALA A CA 1
ATOM 2855 C C . ALA A 1 392 ? 48.072 -2.289 -86.650 1.00 96.19 392 ALA A C 1
ATOM 2857 O O . ALA A 1 392 ? 48.722 -2.076 -87.673 1.00 96.19 392 ALA A O 1
ATOM 2858 N N . VAL A 1 393 ? 48.019 -3.499 -86.077 1.00 96.62 393 VAL A N 1
ATOM 2859 C CA . VAL A 1 393 ? 48.684 -4.693 -86.632 1.00 96.62 393 VAL A CA 1
ATOM 2860 C C . VAL A 1 393 ? 48.100 -5.066 -87.999 1.00 96.62 393 VAL A C 1
ATOM 2862 O O . VAL A 1 393 ? 48.851 -5.338 -88.930 1.00 96.62 393 VAL A O 1
ATOM 2865 N N . ALA A 1 394 ? 46.773 -5.034 -88.158 1.00 96.94 394 ALA A N 1
ATOM 2866 C CA . ALA A 1 394 ? 46.129 -5.327 -89.440 1.00 96.94 394 ALA A CA 1
ATOM 2867 C C . ALA A 1 394 ? 46.568 -4.343 -90.540 1.00 96.94 394 ALA A C 1
ATOM 2869 O O . ALA A 1 394 ? 46.833 -4.744 -91.672 1.00 96.94 394 ALA A O 1
ATOM 2870 N N . MET A 1 395 ? 46.672 -3.053 -90.204 1.00 95.81 395 MET A N 1
ATOM 2871 C CA . MET A 1 395 ? 47.068 -2.001 -91.144 1.00 95.81 395 MET A CA 1
ATOM 2872 C C . MET A 1 395 ? 48.564 -2.027 -91.496 1.00 95.81 395 MET A C 1
ATOM 2874 O O . MET A 1 395 ? 48.931 -1.647 -92.612 1.00 95.81 395 MET A O 1
ATOM 2878 N N . SER A 1 396 ? 49.437 -2.468 -90.581 1.00 94.94 396 SER A N 1
ATOM 2879 C CA . SER A 1 396 ? 50.888 -2.506 -90.819 1.00 94.94 396 SER A CA 1
ATOM 2880 C C . SER A 1 396 ? 51.297 -3.571 -91.839 1.00 94.94 396 SER A C 1
ATOM 2882 O O . SER A 1 396 ? 52.254 -3.365 -92.584 1.00 94.94 396 SER A O 1
ATOM 2884 N N . LEU A 1 397 ? 50.534 -4.664 -91.926 1.00 93.88 397 LEU A N 1
ATOM 2885 C CA . LEU A 1 397 ? 50.781 -5.779 -92.843 1.00 93.88 397 LEU A CA 1
ATOM 2886 C C . LEU A 1 397 ? 50.234 -5.555 -94.263 1.00 93.88 397 LEU A C 1
ATOM 2888 O O . LEU A 1 397 ? 50.440 -6.400 -95.130 1.00 93.88 397 LEU A O 1
ATOM 2892 N N . LEU A 1 398 ? 49.551 -4.433 -94.528 1.00 95.69 398 LEU A N 1
ATOM 2893 C CA . LEU A 1 398 ? 49.009 -4.133 -95.856 1.00 95.69 398 LEU A CA 1
ATOM 2894 C C . LEU A 1 398 ? 50.147 -3.929 -96.880 1.00 95.69 398 LEU A C 1
ATOM 2896 O O . LEU A 1 398 ? 50.964 -3.017 -96.677 1.00 95.69 398 LEU A O 1
ATOM 2900 N N . PRO A 1 399 ? 50.198 -4.711 -97.981 1.00 91.94 399 PRO A N 1
ATOM 2901 C CA . PRO A 1 399 ? 51.222 -4.579 -99.016 1.00 91.94 399 PRO A CA 1
ATOM 2902 C C . PRO A 1 399 ? 51.276 -3.189 -99.658 1.00 91.94 399 PRO A C 1
ATOM 2904 O O . PRO A 1 399 ? 50.273 -2.479 -99.751 1.00 91.94 399 PRO A O 1
ATOM 2907 N N . GLN A 1 400 ? 52.464 -2.810 -100.129 1.00 92.44 400 GLN A N 1
ATOM 2908 C CA . GLN A 1 400 ? 52.716 -1.542 -100.815 1.00 92.44 400 GLN A CA 1
ATOM 2909 C C . GLN A 1 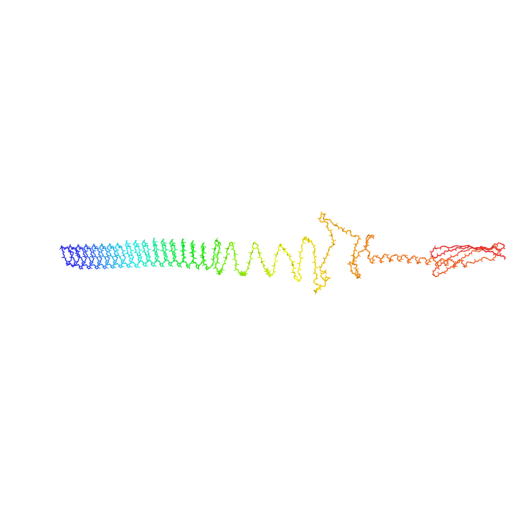400 ? 53.055 -1.782 -102.296 1.00 92.44 400 GLN A C 1
ATOM 2911 O O . GLN A 1 400 ? 53.795 -2.712 -102.612 1.00 92.44 400 GLN A O 1
ATOM 2916 N N . SER A 1 401 ? 52.543 -0.927 -103.189 1.00 90.38 401 SER A N 1
ATOM 2917 C CA . SER A 1 401 ? 52.891 -0.914 -104.621 1.00 90.38 401 SER A CA 1
ATOM 2918 C C . SER A 1 401 ? 54.376 -0.573 -104.853 1.00 90.38 401 SER A C 1
ATOM 2920 O O . SER A 1 401 ? 54.942 0.251 -104.126 1.00 90.38 401 SER A O 1
ATOM 2922 N N . TYR A 1 402 ? 55.011 -1.198 -105.857 1.00 85.62 402 TYR A N 1
ATOM 2923 C CA . TYR A 1 402 ? 56.453 -1.069 -106.137 1.00 85.62 402 TYR A CA 1
ATOM 2924 C C . TYR A 1 402 ? 56.814 -0.720 -107.595 1.00 85.62 402 TYR A C 1
ATOM 2926 O O . TYR A 1 402 ? 57.989 -0.452 -107.861 1.00 85.62 402 TYR A O 1
ATOM 2934 N N . ARG A 1 403 ? 55.858 -0.670 -108.541 1.00 91.19 403 ARG A N 1
ATOM 2935 C CA . ARG A 1 403 ? 56.108 -0.240 -109.936 1.00 91.19 403 ARG A CA 1
ATOM 2936 C C . ARG A 1 403 ? 55.507 1.132 -110.226 1.00 91.19 403 ARG A C 1
ATOM 2938 O O . ARG A 1 403 ? 54.452 1.483 -109.711 1.00 91.19 403 ARG A O 1
ATOM 2945 N N . ALA A 1 404 ? 56.174 1.910 -111.078 1.00 91.88 404 ALA A N 1
ATOM 2946 C CA . ALA A 1 404 ? 55.711 3.240 -111.466 1.00 91.88 404 ALA A CA 1
ATOM 2947 C C . ALA A 1 404 ? 54.350 3.177 -112.187 1.00 91.88 404 ALA A C 1
ATOM 2949 O O . ALA A 1 404 ? 54.153 2.345 -113.072 1.00 91.88 404 ALA A O 1
ATOM 2950 N N . GLY A 1 405 ? 53.414 4.041 -111.782 1.00 90.62 405 GLY A N 1
ATOM 2951 C CA . GLY A 1 405 ? 52.047 4.101 -112.313 1.00 90.62 405 GLY A CA 1
ATOM 2952 C C . GLY A 1 405 ? 51.086 3.020 -111.795 1.00 90.62 405 GLY A C 1
ATOM 2953 O O . GLY A 1 405 ? 49.894 3.058 -112.120 1.00 90.62 405 GLY A O 1
ATOM 2954 N N . GLU A 1 406 ? 51.559 2.085 -110.963 1.00 94.25 406 GLU A N 1
ATOM 2955 C CA . GLU A 1 406 ? 50.764 0.981 -110.416 1.00 94.25 406 GLU A CA 1
ATOM 2956 C C . GLU A 1 406 ? 49.988 1.397 -109.156 1.00 94.25 406 GLU A C 1
ATOM 2958 O O . GLU A 1 406 ? 50.536 2.001 -108.225 1.00 94.25 406 GLU A O 1
ATOM 2963 N N . SER A 1 407 ? 48.715 1.001 -109.109 1.00 95.44 407 SER A N 1
ATOM 2964 C CA . SER A 1 407 ? 47.850 1.088 -107.931 1.00 95.44 407 SER A CA 1
ATOM 2965 C C . SER A 1 407 ? 47.508 -0.308 -107.420 1.00 95.44 407 SER A C 1
ATOM 2967 O O . SER A 1 407 ? 47.209 -1.195 -108.216 1.00 95.44 407 SER A O 1
ATOM 2969 N N . ILE A 1 408 ? 47.468 -0.480 -106.100 1.00 96.94 408 ILE A N 1
ATOM 2970 C CA . ILE A 1 408 ? 47.042 -1.727 -105.455 1.00 96.94 408 ILE A CA 1
ATOM 2971 C C . ILE A 1 408 ? 45.988 -1.448 -104.379 1.00 96.94 408 ILE A C 1
ATOM 2973 O O . ILE A 1 408 ? 46.101 -0.485 -103.614 1.00 96.94 408 ILE A O 1
ATOM 2977 N N . VAL A 1 409 ? 44.974 -2.313 -104.316 1.00 97.19 409 VAL A N 1
ATOM 2978 C CA . VAL A 1 409 ? 44.026 -2.416 -103.199 1.00 97.19 409 VAL A CA 1
ATOM 2979 C C . VAL A 1 409 ? 44.382 -3.664 -102.401 1.00 97.19 409 VAL A C 1
ATOM 2981 O O . VAL A 1 409 ? 44.677 -4.712 -102.970 1.00 97.19 409 VAL A O 1
ATOM 2984 N N . SER A 1 410 ? 44.378 -3.540 -101.081 1.00 96.31 410 SER A N 1
ATOM 2985 C CA . SER A 1 410 ? 44.827 -4.568 -100.148 1.00 96.31 410 SER A CA 1
ATOM 2986 C C . SER A 1 410 ? 43.825 -4.770 -99.018 1.00 96.31 410 SER A C 1
ATOM 2988 O O . SER A 1 410 ? 43.130 -3.836 -98.616 1.00 96.31 410 SER A O 1
ATOM 2990 N N . VAL A 1 411 ? 43.777 -5.996 -98.498 1.00 97.00 411 VAL A N 1
ATOM 2991 C CA . VAL A 1 411 ? 43.028 -6.377 -97.298 1.00 97.00 411 VAL A CA 1
ATOM 2992 C C . VAL A 1 411 ? 43.967 -7.129 -96.359 1.00 97.00 411 VAL A C 1
ATOM 2994 O O . VAL A 1 411 ? 44.804 -7.909 -96.810 1.00 97.00 411 VAL A O 1
ATOM 2997 N N . GLY A 1 412 ? 43.857 -6.869 -95.061 1.00 94.06 412 GLY A N 1
ATOM 2998 C CA . GLY A 1 412 ? 44.711 -7.449 -94.030 1.00 94.06 412 GLY A CA 1
ATOM 2999 C C . GLY A 1 412 ? 43.927 -7.735 -92.756 1.00 94.06 412 GLY A C 1
ATOM 3000 O O . GLY A 1 412 ? 42.919 -7.090 -92.473 1.00 94.06 412 GLY A O 1
ATOM 3001 N N . GLY A 1 413 ? 44.387 -8.716 -91.986 1.00 96.38 413 GLY A N 1
ATOM 3002 C CA . GLY A 1 413 ? 43.826 -9.071 -90.685 1.00 96.38 413 GLY A CA 1
ATOM 3003 C C . GLY A 1 413 ? 44.870 -8.918 -89.587 1.00 96.38 413 GLY A C 1
ATOM 3004 O O . GLY A 1 413 ? 46.064 -9.091 -89.828 1.00 96.38 413 GLY A O 1
ATOM 3005 N N . GLY A 1 414 ? 44.423 -8.597 -88.378 1.00 95.88 414 GLY A N 1
ATOM 3006 C CA . GLY A 1 414 ? 45.288 -8.454 -87.213 1.00 95.88 414 GLY A CA 1
ATOM 3007 C C . GLY A 1 414 ? 44.616 -8.995 -85.963 1.00 95.88 414 GLY A C 1
ATOM 3008 O O . GLY A 1 414 ? 43.406 -8.862 -85.783 1.00 95.88 414 GLY A O 1
ATOM 3009 N N . THR A 1 415 ? 45.406 -9.605 -85.085 1.00 96.75 415 THR A N 1
ATOM 3010 C CA . THR A 1 415 ? 44.932 -10.122 -83.798 1.00 96.75 415 THR A CA 1
ATOM 3011 C C . THR A 1 415 ? 45.876 -9.713 -82.680 1.00 96.75 415 THR A C 1
ATOM 3013 O O . THR A 1 415 ? 47.092 -9.743 -82.864 1.00 96.75 415 THR A O 1
ATOM 3016 N N . TYR A 1 416 ? 45.342 -9.380 -81.506 1.00 97.25 416 TYR A N 1
ATOM 3017 C CA . TYR A 1 416 ? 46.149 -9.083 -80.322 1.00 97.25 416 TYR A CA 1
ATOM 3018 C C . TYR A 1 416 ? 45.401 -9.437 -79.031 1.00 97.25 416 TYR A C 1
ATOM 3020 O O . TYR A 1 416 ? 44.327 -8.904 -78.764 1.00 97.25 416 TYR A O 1
ATOM 3028 N N . ARG A 1 417 ? 45.972 -10.344 -78.221 1.00 96.06 417 ARG A N 1
ATOM 3029 C CA . ARG A 1 417 ? 45.447 -10.780 -76.903 1.00 96.06 417 ARG A CA 1
ATOM 3030 C C . ARG A 1 417 ? 43.925 -11.039 -76.884 1.00 96.06 417 ARG A C 1
ATOM 3032 O O . ARG A 1 417 ? 43.232 -10.578 -75.976 1.00 96.06 417 ARG A O 1
ATOM 3039 N N . GLY A 1 418 ? 43.424 -11.763 -77.891 1.00 94.44 418 GLY A N 1
ATOM 3040 C CA . GLY A 1 418 ? 42.009 -12.139 -78.041 1.00 94.44 418 GLY A CA 1
ATOM 3041 C C . GLY A 1 418 ? 41.128 -11.130 -78.795 1.00 94.44 418 GLY A C 1
ATOM 3042 O O . GLY A 1 418 ? 39.973 -11.433 -79.078 1.00 94.44 418 GLY A O 1
ATOM 3043 N N . ALA A 1 419 ? 41.651 -9.954 -79.150 1.00 97.00 419 ALA A N 1
ATOM 3044 C CA . ALA A 1 419 ? 40.979 -9.014 -80.043 1.00 97.00 419 ALA A CA 1
ATOM 3045 C C . ALA A 1 419 ? 41.361 -9.268 -81.507 1.00 97.00 419 ALA A C 1
ATOM 3047 O O . ALA A 1 419 ? 42.463 -9.748 -81.788 1.00 97.00 419 ALA A O 1
ATOM 3048 N N . SER A 1 420 ? 40.473 -8.904 -82.431 1.00 97.19 420 SER A N 1
ATOM 3049 C CA . SER A 1 420 ? 40.671 -9.063 -83.873 1.00 97.19 420 SER A CA 1
ATOM 3050 C C . SER A 1 420 ? 40.218 -7.822 -84.635 1.00 97.19 420 SER A C 1
ATOM 3052 O O . SER A 1 420 ? 39.236 -7.175 -84.259 1.00 97.19 420 SER A O 1
ATOM 3054 N N . ALA A 1 421 ? 40.904 -7.521 -85.731 1.00 97.94 421 ALA A N 1
ATOM 3055 C CA . ALA A 1 421 ? 40.579 -6.419 -86.621 1.00 97.94 421 ALA A CA 1
ATOM 3056 C C . ALA A 1 421 ? 40.809 -6.792 -88.086 1.00 97.94 421 ALA A C 1
ATOM 3058 O O . ALA A 1 421 ? 41.672 -7.614 -88.407 1.00 97.94 421 ALA A O 1
ATOM 3059 N N . ILE A 1 422 ? 40.046 -6.144 -88.959 1.00 97.62 422 ILE A N 1
ATOM 3060 C CA . ILE A 1 422 ? 40.210 -6.196 -90.408 1.00 97.62 422 ILE A CA 1
ATOM 3061 C C . ILE A 1 422 ? 40.579 -4.805 -90.912 1.00 97.62 422 ILE A C 1
ATOM 3063 O O . ILE A 1 422 ? 40.042 -3.802 -90.439 1.00 97.62 422 ILE A O 1
ATOM 3067 N N . ALA A 1 423 ? 41.508 -4.749 -91.857 1.00 97.88 423 ALA A N 1
ATOM 3068 C CA . ALA A 1 423 ? 41.992 -3.529 -92.472 1.00 97.88 423 ALA A CA 1
ATOM 3069 C C . ALA A 1 423 ? 41.892 -3.609 -93.993 1.00 97.88 423 ALA A C 1
ATOM 3071 O O . ALA A 1 423 ? 42.105 -4.663 -94.591 1.00 97.88 423 ALA A O 1
ATOM 3072 N N . VAL A 1 424 ? 41.603 -2.473 -94.614 1.00 97.56 424 VAL A N 1
ATOM 3073 C CA . VAL A 1 424 ? 41.644 -2.279 -96.062 1.00 97.56 424 VAL A CA 1
ATOM 3074 C C . VAL A 1 424 ? 42.561 -1.106 -96.367 1.00 97.56 424 VAL A C 1
ATOM 3076 O O . VAL A 1 424 ? 42.593 -0.123 -95.622 1.00 97.56 424 VAL A O 1
ATOM 3079 N N . GLY A 1 425 ? 43.322 -1.189 -97.452 1.00 96.94 425 GLY A N 1
ATOM 3080 C CA . GLY A 1 425 ? 44.200 -0.096 -97.843 1.00 96.94 425 GLY A CA 1
ATOM 3081 C C . GLY A 1 425 ? 44.434 0.010 -99.331 1.00 96.94 425 GLY A C 1
ATOM 3082 O O . GLY A 1 425 ? 44.277 -0.944 -100.090 1.00 96.94 425 GLY A O 1
ATOM 3083 N N . TYR A 1 426 ? 44.846 1.204 -99.723 1.00 97.25 426 TYR A N 1
ATOM 3084 C CA . TYR A 1 426 ? 45.175 1.579 -101.084 1.00 97.25 426 TYR A CA 1
ATOM 3085 C C . TYR A 1 426 ? 46.587 2.159 -101.117 1.00 97.25 426 TYR A C 1
ATOM 3087 O O . TYR A 1 426 ? 46.947 2.972 -100.261 1.00 97.25 426 TYR A O 1
ATOM 3095 N N . SER A 1 427 ? 47.392 1.770 -102.106 1.00 97.00 427 SER A N 1
ATOM 3096 C CA . SER A 1 427 ? 48.663 2.448 -102.370 1.00 97.00 427 SER A CA 1
ATOM 3097 C C . SER A 1 427 ? 48.928 2.637 -103.858 1.00 97.00 427 SER A C 1
ATOM 3099 O O . SER A 1 427 ? 48.499 1.827 -104.681 1.00 97.00 427 SER A O 1
ATOM 3101 N N . ARG A 1 428 ? 49.626 3.725 -104.200 1.00 96.44 428 ARG A N 1
ATOM 3102 C CA . ARG A 1 428 ? 50.000 4.073 -105.577 1.00 96.44 428 ARG A CA 1
ATOM 3103 C C . ARG A 1 428 ? 51.408 4.650 -105.623 1.00 96.44 428 ARG A C 1
ATOM 3105 O O . ARG A 1 428 ? 51.764 5.470 -104.775 1.00 96.44 428 ARG A O 1
ATOM 3112 N N . VAL A 1 429 ? 52.166 4.262 -106.645 1.00 96.38 429 VAL A N 1
ATOM 3113 C CA . VAL A 1 429 ? 53.419 4.924 -107.029 1.00 96.38 429 VAL A CA 1
ATOM 3114 C C . VAL A 1 429 ? 53.136 5.833 -108.224 1.00 96.38 429 VAL A C 1
ATOM 3116 O O . VAL A 1 429 ? 52.470 5.418 -109.173 1.00 96.38 429 VAL A O 1
ATOM 3119 N N . THR A 1 430 ? 53.615 7.075 -108.195 1.00 93.94 430 THR A N 1
ATOM 3120 C CA . THR A 1 430 ? 53.457 8.009 -109.322 1.00 93.94 430 THR A CA 1
ATOM 3121 C C . THR A 1 430 ? 54.108 7.474 -110.596 1.00 93.94 430 THR A C 1
ATOM 3123 O O . THR A 1 430 ? 55.032 6.662 -110.548 1.00 93.94 430 THR A O 1
ATOM 3126 N N . ASP A 1 431 ? 53.653 7.951 -111.754 1.00 94.56 431 ASP A N 1
ATOM 3127 C CA . ASP A 1 431 ? 54.086 7.439 -113.064 1.00 94.56 431 ASP A CA 1
ATOM 3128 C C . ASP A 1 431 ? 55.596 7.634 -113.317 1.00 94.56 431 ASP A C 1
ATOM 3130 O O . ASP A 1 431 ? 56.211 6.884 -114.065 1.00 94.56 431 ASP A O 1
ATOM 3134 N N . ASN A 1 432 ? 56.224 8.601 -112.638 1.00 91.25 432 ASN A N 1
ATOM 3135 C CA . ASN A 1 432 ? 57.673 8.835 -112.668 1.00 91.25 432 ASN A CA 1
ATOM 3136 C C . ASN A 1 432 ? 58.470 8.031 -111.618 1.00 91.25 432 ASN A C 1
ATOM 3138 O O . ASN A 1 432 ? 59.682 8.209 -111.504 1.00 91.25 432 ASN A O 1
ATOM 3142 N N . GLY A 1 433 ? 57.808 7.202 -110.806 1.00 90.75 433 GLY A N 1
ATOM 3143 C CA . GLY A 1 433 ? 58.435 6.345 -109.798 1.00 90.75 433 GLY A CA 1
ATOM 3144 C C . GLY A 1 433 ? 58.990 7.056 -108.556 1.00 90.75 433 GLY A C 1
ATOM 3145 O O . GLY A 1 433 ? 59.653 6.402 -107.749 1.00 90.75 433 GLY A O 1
ATOM 3146 N N . ARG A 1 434 ? 58.769 8.371 -108.395 1.00 93.12 434 ARG A N 1
ATOM 3147 C CA . ARG A 1 434 ? 59.398 9.175 -107.327 1.00 93.12 434 ARG A CA 1
ATOM 3148 C C . ARG A 1 434 ? 58.577 9.302 -106.048 1.00 93.12 434 ARG A C 1
ATOM 3150 O O . ARG A 1 434 ? 59.166 9.498 -104.991 1.00 93.12 434 ARG A O 1
ATOM 3157 N N . VAL A 1 435 ? 57.250 9.203 -106.114 1.00 94.31 435 VAL A N 1
ATOM 3158 C CA . VAL A 1 435 ? 56.369 9.403 -104.953 1.00 94.31 435 VAL A CA 1
ATOM 3159 C C . VAL A 1 435 ? 55.500 8.178 -104.733 1.00 94.31 435 VAL A C 1
ATOM 3161 O O . VAL A 1 435 ? 54.938 7.629 -105.680 1.00 94.31 435 VAL A O 1
ATOM 3164 N N . ILE A 1 436 ? 55.372 7.770 -103.472 1.00 95.00 436 ILE A N 1
ATOM 3165 C CA . ILE A 1 436 ? 54.520 6.663 -103.040 1.00 95.00 436 ILE A CA 1
ATOM 3166 C C . ILE A 1 436 ? 53.490 7.191 -102.049 1.00 95.00 436 ILE A C 1
ATOM 3168 O O . ILE A 1 436 ? 53.850 7.851 -101.077 1.00 95.00 436 ILE A O 1
ATOM 3172 N N . ILE A 1 437 ? 52.216 6.878 -102.273 1.00 95.75 437 ILE A N 1
ATOM 3173 C CA . ILE A 1 437 ? 51.105 7.240 -101.386 1.00 95.75 437 ILE A CA 1
ATOM 3174 C C . ILE A 1 437 ? 50.494 5.955 -100.828 1.00 95.75 437 ILE A C 1
ATOM 3176 O O . ILE A 1 437 ? 50.266 5.009 -101.585 1.00 95.75 437 ILE A O 1
ATOM 3180 N N . LYS A 1 438 ? 50.203 5.924 -99.522 1.00 96.75 438 LYS A N 1
ATOM 3181 C CA . LYS A 1 438 ? 49.515 4.818 -98.840 1.00 96.75 438 LYS A CA 1
ATOM 3182 C C . LYS A 1 438 ? 48.396 5.356 -97.953 1.00 96.75 438 LYS A C 1
ATOM 3184 O O . LYS A 1 438 ? 48.614 6.285 -97.183 1.00 96.75 438 LYS A O 1
ATOM 3189 N N . ILE A 1 439 ? 47.214 4.755 -98.036 1.00 96.62 439 ILE A N 1
ATOM 3190 C CA . ILE A 1 439 ? 46.050 5.064 -97.194 1.00 96.62 439 ILE A CA 1
ATOM 3191 C C . ILE A 1 439 ? 45.489 3.745 -96.670 1.00 96.62 439 ILE A C 1
ATOM 3193 O O . ILE A 1 439 ? 45.432 2.764 -97.413 1.00 96.62 439 ILE A O 1
ATOM 3197 N N . GLY A 1 440 ? 45.081 3.703 -95.404 1.00 95.94 440 GLY A N 1
ATOM 3198 C CA . GLY A 1 440 ? 44.469 2.523 -94.809 1.00 95.94 440 GLY A CA 1
ATOM 3199 C C . GLY A 1 440 ? 43.396 2.878 -93.787 1.00 95.94 440 GLY A C 1
ATOM 3200 O O . GLY A 1 440 ? 43.478 3.904 -93.112 1.00 95.94 440 GLY A O 1
ATOM 3201 N N . GLY A 1 441 ? 42.412 1.997 -93.658 1.00 97.25 441 GLY A N 1
ATOM 3202 C CA . GLY A 1 441 ? 41.367 2.037 -92.640 1.00 97.25 441 GLY A CA 1
ATOM 3203 C C . GLY A 1 441 ? 41.123 0.645 -92.068 1.00 97.25 441 GLY A C 1
ATOM 3204 O O . GLY A 1 441 ? 41.440 -0.359 -92.704 1.00 97.25 441 GLY A O 1
ATOM 3205 N N . SER A 1 442 ? 40.583 0.573 -90.858 1.00 97.75 442 SER A N 1
ATOM 3206 C CA . SER A 1 442 ? 40.315 -0.684 -90.164 1.00 97.75 442 SER A CA 1
ATOM 3207 C C . SER A 1 442 ? 39.095 -0.606 -89.252 1.00 97.75 442 SER A C 1
ATOM 3209 O O . SER A 1 442 ? 38.705 0.471 -88.794 1.00 97.75 442 SER A O 1
ATOM 3211 N N . ALA A 1 443 ? 38.509 -1.772 -88.994 1.00 97.62 443 ALA A N 1
ATOM 3212 C CA . ALA A 1 443 ? 37.416 -1.991 -88.056 1.00 97.62 443 ALA A CA 1
ATOM 3213 C C . ALA A 1 443 ? 37.746 -3.198 -87.169 1.00 97.62 443 ALA A C 1
ATOM 3215 O O . ALA A 1 443 ? 38.335 -4.179 -87.635 1.00 97.62 443 ALA A O 1
ATOM 3216 N N . ASN A 1 444 ? 37.365 -3.144 -85.894 1.00 97.38 444 ASN A N 1
ATOM 3217 C CA . ASN A 1 444 ? 37.655 -4.207 -84.933 1.00 97.38 444 ASN A CA 1
ATOM 3218 C C . ASN A 1 444 ? 36.406 -4.764 -84.243 1.00 97.38 444 ASN A C 1
ATOM 3220 O O . ASN A 1 444 ? 35.320 -4.192 -84.301 1.00 97.38 444 ASN A O 1
ATOM 3224 N N . ASN A 1 445 ? 36.573 -5.894 -83.556 1.00 94.69 445 ASN A N 1
ATOM 3225 C CA . ASN A 1 445 ? 35.489 -6.587 -82.855 1.00 94.69 445 ASN A CA 1
ATOM 3226 C C . ASN A 1 445 ? 34.976 -5.872 -81.583 1.00 94.69 445 ASN A C 1
ATOM 3228 O O . ASN A 1 445 ? 34.013 -6.343 -80.981 1.00 94.69 445 ASN A O 1
ATOM 3232 N N . SER A 1 446 ? 35.565 -4.735 -81.183 1.00 94.56 446 SER A N 1
ATOM 3233 C CA . SER A 1 446 ? 34.980 -3.828 -80.177 1.00 94.56 446 SER A CA 1
ATOM 3234 C C . SER A 1 446 ? 34.037 -2.778 -80.779 1.00 94.56 446 SER A C 1
ATOM 3236 O O . SER A 1 446 ? 33.403 -2.044 -80.020 1.00 94.56 446 SER A O 1
ATOM 3238 N N . GLY A 1 447 ? 33.917 -2.730 -82.112 1.00 93.75 447 GLY A N 1
ATOM 3239 C CA . GLY A 1 447 ? 33.082 -1.774 -82.842 1.00 93.75 447 GLY A CA 1
ATOM 3240 C C . GLY A 1 447 ? 33.744 -0.415 -83.083 1.00 93.75 447 GLY A C 1
ATOM 3241 O O . GLY A 1 447 ? 33.061 0.516 -83.501 1.00 93.75 447 GLY A O 1
ATOM 3242 N N . ASP A 1 448 ? 35.047 -0.292 -82.815 1.00 95.75 448 ASP A N 1
ATOM 3243 C CA . ASP A 1 448 ? 35.802 0.939 -83.044 1.00 95.75 448 ASP A CA 1
ATOM 3244 C C . ASP A 1 448 ? 36.492 0.898 -84.428 1.00 95.75 448 ASP A C 1
ATOM 3246 O O . ASP A 1 448 ? 36.822 -0.176 -84.947 1.00 95.75 448 ASP A O 1
ATOM 3250 N N . TYR A 1 449 ? 36.740 2.074 -85.012 1.00 96.56 449 TYR A N 1
ATOM 3251 C CA . TYR A 1 449 ? 37.362 2.244 -86.331 1.00 96.56 449 TYR A CA 1
ATOM 3252 C C . TYR A 1 449 ? 38.656 3.057 -86.224 1.00 96.56 449 TYR A C 1
ATOM 3254 O O . TYR A 1 449 ? 38.752 3.964 -85.397 1.00 96.56 449 TYR A O 1
ATOM 3262 N N . ALA A 1 450 ? 39.639 2.764 -87.076 1.00 95.06 450 ALA A N 1
ATOM 3263 C CA . ALA A 1 450 ? 40.891 3.520 -87.159 1.00 95.06 450 ALA A CA 1
ATOM 3264 C C . ALA A 1 450 ? 41.301 3.756 -88.617 1.00 95.06 450 ALA A C 1
ATOM 3266 O O . ALA A 1 450 ? 41.008 2.937 -89.485 1.00 95.06 450 ALA A O 1
ATOM 3267 N N . GLY A 1 451 ? 41.998 4.858 -88.894 1.00 95.69 451 GLY A N 1
ATOM 3268 C CA . GLY A 1 451 ? 42.462 5.197 -90.238 1.00 95.69 451 GLY A CA 1
ATOM 3269 C C . GLY A 1 451 ? 43.749 6.013 -90.226 1.00 95.69 451 GLY A C 1
ATOM 3270 O O . GLY A 1 451 ? 44.080 6.653 -89.229 1.00 95.69 451 GLY A O 1
ATOM 3271 N N . GLY A 1 452 ? 44.484 5.971 -91.334 1.00 94.75 452 GLY A N 1
ATOM 3272 C CA . GLY A 1 452 ? 45.748 6.685 -91.493 1.00 94.75 452 GLY A CA 1
ATOM 3273 C C . GLY A 1 452 ? 46.194 6.780 -92.950 1.00 94.75 452 GLY A C 1
ATOM 3274 O O . GLY A 1 452 ? 45.746 6.018 -93.809 1.00 94.75 452 GLY A O 1
ATOM 3275 N N . ALA A 1 453 ? 47.094 7.722 -93.226 1.00 95.56 453 ALA A N 1
ATOM 3276 C CA . ALA A 1 453 ? 47.686 7.944 -94.541 1.00 95.56 453 ALA A CA 1
ATOM 3277 C C . ALA A 1 453 ? 49.169 8.322 -94.414 1.00 95.56 453 ALA A C 1
ATOM 3279 O O . ALA A 1 453 ? 49.584 8.886 -93.403 1.00 95.56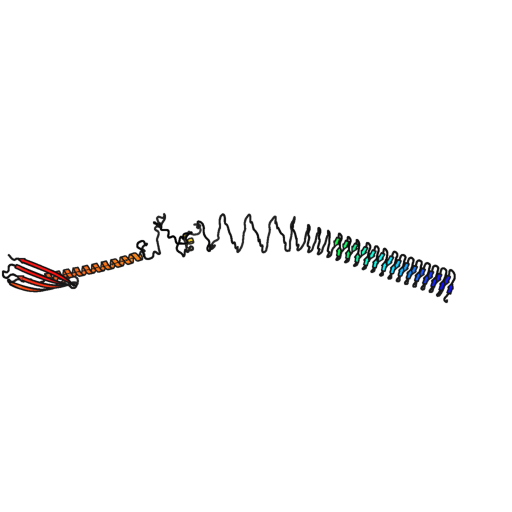 453 ALA A O 1
ATOM 3280 N N . ALA A 1 454 ? 49.962 8.009 -95.438 1.00 94.12 454 ALA A N 1
ATOM 3281 C CA . ALA A 1 454 ? 51.391 8.298 -95.503 1.00 94.12 454 ALA A CA 1
ATOM 3282 C C . ALA A 1 454 ? 51.840 8.595 -96.943 1.00 94.12 454 ALA A C 1
ATOM 3284 O O . ALA A 1 454 ? 51.253 8.098 -97.909 1.00 94.12 454 ALA A O 1
ATOM 3285 N N . VAL A 1 455 ? 52.915 9.375 -97.074 1.00 95.50 455 VAL A N 1
ATOM 3286 C CA . VAL A 1 455 ? 53.579 9.694 -98.344 1.00 95.50 455 VAL A CA 1
ATOM 3287 C C . VAL A 1 455 ? 55.089 9.488 -98.205 1.00 95.50 455 VAL A C 1
ATOM 3289 O O . VAL A 1 455 ? 55.675 9.869 -97.195 1.00 95.50 455 VAL A O 1
ATOM 3292 N N . GLY A 1 456 ? 55.715 8.868 -99.203 1.00 93.38 456 GLY A N 1
ATOM 3293 C CA . GLY A 1 456 ? 57.160 8.648 -99.276 1.00 93.38 456 GLY A CA 1
ATOM 3294 C C . GLY A 1 456 ? 57.742 9.197 -100.576 1.00 93.38 456 GLY A C 1
ATOM 3295 O O . GLY A 1 456 ? 57.097 9.121 -101.622 1.00 93.38 456 GLY A O 1
ATOM 3296 N N . TRP A 1 457 ? 58.960 9.738 -100.516 1.00 94.06 457 TRP A N 1
ATOM 3297 C CA . TRP A 1 457 ? 59.677 10.304 -101.663 1.00 94.06 457 TRP A CA 1
ATOM 3298 C C . TRP A 1 457 ? 60.995 9.554 -101.903 1.00 94.06 457 TRP A C 1
ATOM 3300 O O . TRP A 1 457 ? 61.770 9.358 -100.968 1.00 94.06 457 TRP A O 1
ATOM 3310 N N . LYS A 1 458 ? 61.256 9.151 -103.152 1.00 86.75 458 LYS A N 1
ATOM 3311 C CA . LYS A 1 458 ? 62.483 8.477 -103.603 1.00 86.75 458 LYS A CA 1
ATOM 3312 C C . LYS A 1 458 ? 63.351 9.471 -104.383 1.00 86.75 458 LYS A C 1
ATOM 3314 O O . LYS A 1 458 ? 62.867 10.080 -105.339 1.00 86.75 458 LYS A O 1
ATOM 3319 N N . PHE A 1 459 ? 64.600 9.644 -103.956 1.00 86.44 459 PHE A N 1
ATOM 3320 C CA . PHE A 1 459 ? 65.603 10.483 -104.619 1.00 86.44 459 PHE A CA 1
ATOM 3321 C C . PHE A 1 459 ? 66.632 9.642 -105.372 1.00 86.44 459 PHE A C 1
ATOM 3323 O O . PHE A 1 459 ? 66.867 8.484 -104.952 1.00 86.44 459 PHE A O 1
#

Secondary structure (DSSP, 8-state):
---EEESSSEEESSSEEESS-EEESS-EEESS-EEESS-EEESS-EEESS-EEESS-EEESS-EEESS-EEESS-EEESS-EEESS-EEESS-EEESS-EEESS-EEESS-EEESS-EEESS-EEESSSEEESS-EEESS-EEESS-EEESS-EEESSSEEESSSEEESS-EEESS-EEESS-EEESS-EE-SSSEEESSSB--SS-EE-SS-----S----SS----S----SS----SS----SS----SS-----S----SS---SS-----TT-----TT----S-------TTTS-HHHHGGG----S----B-TTT--B-----S---SSSS-SSPPPP---PPPSSTTSPPPHHHHHHHHHHHHHHHHHHHHHHHHHHHHHHHHHHHHHT-----STT-EEEEEEEEEETTEEEEEEEEEEE-TTS-EEEEEEEEEETTS-EEEEEEEEE--

InterPro domains:
  IPR005594 Trimeric autotransporter adhesin YadA-like, C-terminal membrane anchor domain [PF03895] (399-459)
  IPR011004 Trimeric LpxA-like superfamily [SSF51161] (86-223)
  IPR045584 Pilin-like [SSF54523] (356-459)

Nearest PDB structures (foldseek):
  2gr7-assembly1_B  TM=9.374E-01  e=2.455E-08  Haemophilus influenzae
  3emo-assembly1_B  TM=8.123E-01  e=1.668E-09  Haemophilus influenzae
  2gr8-assembly2_F  TM=9.917E-01  e=2.175E-07  Haemophilus influenzae
  4kh3-assembly1_A  TM=2.443E-01  e=5.615E-01  Escherichia coli CFT073

Solvent-accessible surface area (backbone atoms only — not comparable to full-atom values): 25938 Å² total; per-residue (Å²): 119,55,81,42,82,39,87,44,69,45,80,49,58,35,40,36,39,28,60,17,37,35,46,31,68,21,35,36,40,27,49,23,39,35,45,30,56,25,39,41,39,28,48,24,40,36,45,29,54,24,40,40,39,29,49,24,40,37,43,29,53,24,40,40,40,30,49,24,39,34,44,30,53,24,38,38,40,30,48,24,38,34,46,30,52,25,44,37,43,31,54,28,51,38,41,35,56,27,44,39,44,32,63,32,47,38,47,35,61,23,42,40,46,31,58,26,41,37,45,35,53,26,47,38,49,33,63,30,56,40,45,36,57,27,49,39,49,36,70,37,49,39,49,36,61,24,44,39,48,29,59,25,44,39,46,36,55,26,47,37,52,36,67,33,58,40,47,36,58,29,48,40,52,38,75,39,54,43,52,40,61,27,50,40,51,37,72,32,54,43,54,39,61,31,55,41,52,55,82,49,73,71,62,72,55,57,57,55,62,54,95,61,91,81,86,78,93,69,92,82,82,73,91,55,72,84,71,68,94,75,86,86,76,95,68,93,84,88,80,95,65,93,82,85,76,96,68,91,84,86,76,96,71,88,87,88,79,90,80,93,83,89,82,90,85,84,88,80,93,82,79,86,87,74,63,93,86,68,81,86,82,64,84,93,62,84,80,90,74,84,89,78,83,79,63,60,70,89,80,49,56,58,75,70,63,47,73,74,63,74,75,90,63,80,92,73,52,56,40,91,90,74,77,40,80,48,82,78,83,62,98,71,84,79,84,66,92,81,57,96,64,88,80,84,87,74,92,64,55,79,59,88,55,95,86,48,69,78,32,70,70,59,50,52,56,56,52,51,54,55,51,52,54,52,53,56,50,50,55,52,50,54,52,44,52,35,14,53,50,3,25,52,49,3,52,69,69,43,77,75,53,85,50,56,56,36,72,42,80,37,73,28,66,18,68,32,99,90,27,38,13,42,16,42,34,42,19,35,19,38,73,85,55,37,41,38,42,40,39,36,39,26,43,23,82,72,74,53,73,51,73,54,72,51,76,49,80,61,132

Organism: NCBI:txid1906745

Radius of gyration: 75.89 Å; Cα contacts (8 Å, |Δi|>4): 1048; chains: 1; bounding box: 149×61×210 Å

Mean predicted aligned error: 21.34 Å